Protein AF-A0A7J0FWQ2-F1 (afdb_monomer_lite)

pLDDT: mean 71.96, std 20.6, range [24.78, 94.38]

Secondary structure (DSSP, 8-state):
------------------------------GGGSSSSSSS-------------SHHHHHHHHHHHHHHHHHHHHHTGGGHHHHHHHHHHHHHHHHHHHHHHHHHHHHHHHHT-S-HHHHHHHHHHHHHHHHHHHHHHHHHHHHHHHHHHHHHHHHHHHHHHHHHHHHHHS-S--HHHHHHHHHHHHHHHHHHHHHHHHTTT--THHHHHHHHHHHHHHHHHHTHHHHHHTT-HHHHHHHHHHHHHHHHHHHHHHHHHHHHHHHHHHHHHHHHHHHHHHHHHHHHHTTSS-HHHHHHHHHHHHHHHHHHHHHHHTHHHHHHHHHHHHHHHHHHH---SS-TT-TTSPPPPSS--------S--EE-TT-TTSEEE------PPP-

Organism: NCBI:txid165716

Radius of gyration: 36.62 Å; chains: 1; bounding box: 90×98×109 Å

Structure (mmCIF, N/CA/C/O backbone):
data_AF-A0A7J0FWQ2-F1
#
_entry.id   AF-A0A7J0FWQ2-F1
#
loop_
_atom_site.group_PDB
_atom_site.id
_atom_site.type_symbol
_atom_site.label_atom_id
_atom_site.label_alt_id
_atom_site.label_comp_id
_atom_site.label_asym_id
_atom_site.label_entity_id
_atom_site.label_seq_id
_atom_site.pdbx_PDB_ins_code
_atom_site.Cartn_x
_atom_site.Cartn_y
_atom_site.Cartn_z
_atom_site.occupancy
_atom_site.B_iso_or_equiv
_atom_site.auth_seq_id
_atom_site.auth_comp_id
_atom_site.auth_asym_id
_atom_site.auth_atom_id
_atom_site.pdbx_PDB_model_num
ATOM 1 N N . MET A 1 1 ? -10.455 66.894 21.274 1.00 39.28 1 MET A N 1
ATOM 2 C CA . MET A 1 1 ? -11.894 66.555 21.260 1.00 39.28 1 MET A CA 1
ATOM 3 C C . MET A 1 1 ? -12.059 65.278 22.086 1.00 39.28 1 MET A C 1
ATOM 5 O O . MET A 1 1 ? -11.513 64.274 21.663 1.00 39.28 1 MET A O 1
ATOM 9 N N . GLY A 1 2 ? -12.677 65.378 23.279 1.00 38.56 2 GLY A N 1
ATOM 10 C CA . GLY A 1 2 ? -13.019 64.293 24.239 1.00 38.56 2 GLY A CA 1
ATOM 11 C C . GLY A 1 2 ? -11.828 63.545 24.861 1.00 38.56 2 GLY A C 1
ATOM 12 O O . GLY A 1 2 ? -11.280 62.662 24.224 1.00 38.56 2 GLY A O 1
ATOM 13 N N . VAL A 1 3 ? -11.229 63.940 25.991 1.00 33.22 3 VAL A N 1
ATOM 14 C CA . VAL A 1 3 ? -11.690 63.994 27.403 1.00 33.22 3 VAL A CA 1
ATOM 15 C C . VAL A 1 3 ? -12.015 62.625 28.021 1.00 33.22 3 VAL A C 1
ATOM 17 O O . VAL A 1 3 ? -13.000 61.974 27.701 1.00 33.22 3 VAL A O 1
ATOM 20 N N . VAL A 1 4 ? -11.120 62.279 28.949 1.00 35.09 4 VAL A N 1
ATOM 21 C CA . VAL A 1 4 ? -11.065 61.207 29.948 1.00 35.09 4 VAL A CA 1
ATOM 22 C C . VAL A 1 4 ? -12.349 61.086 30.779 1.00 35.09 4 VAL A C 1
ATOM 24 O O . VAL A 1 4 ? -12.886 62.095 31.229 1.00 35.09 4 VAL A O 1
ATOM 27 N N . GLN A 1 5 ? -12.753 59.854 31.105 1.00 32.78 5 GLN A N 1
ATOM 28 C CA . GLN A 1 5 ? -13.603 59.576 32.266 1.00 32.78 5 GLN A CA 1
ATOM 29 C C . GLN A 1 5 ? -12.970 58.491 33.146 1.00 32.78 5 GLN A C 1
ATOM 31 O O . GLN A 1 5 ? -12.931 57.313 32.809 1.00 32.78 5 GLN A O 1
ATOM 36 N N . HIS A 1 6 ? -12.476 58.944 34.293 1.00 35.34 6 HIS A N 1
ATOM 37 C CA . HIS A 1 6 ? -12.180 58.184 35.504 1.00 35.34 6 HIS A CA 1
ATOM 38 C C . HIS A 1 6 ? -13.087 58.776 36.590 1.00 35.34 6 HIS A C 1
ATOM 40 O O . HIS A 1 6 ? -13.151 60.000 36.637 1.00 35.34 6 HIS A O 1
ATOM 46 N N . ILE A 1 7 ? -13.759 57.958 37.419 1.00 32.31 7 ILE A N 1
ATOM 47 C CA . ILE A 1 7 ? -14.470 58.274 38.696 1.00 32.31 7 ILE A CA 1
ATOM 48 C C . ILE A 1 7 ? -15.095 56.931 39.215 1.00 32.31 7 ILE A C 1
ATOM 50 O O . ILE A 1 7 ? -15.369 56.073 38.379 1.00 32.31 7 ILE A O 1
ATOM 54 N N . PRO A 1 8 ? -15.254 56.650 40.536 1.00 35.03 8 PRO A N 1
ATOM 55 C CA . PRO A 1 8 ? -14.299 55.934 41.405 1.00 35.03 8 PRO A CA 1
ATOM 56 C C . PRO A 1 8 ? -14.977 54.753 42.181 1.00 35.03 8 PRO A C 1
ATOM 58 O O . PRO A 1 8 ? -16.122 54.413 41.881 1.00 35.03 8 PRO A O 1
ATOM 61 N N . PRO A 1 9 ? -14.333 54.117 43.191 1.00 41.72 9 PRO A N 1
ATOM 62 C CA . PRO A 1 9 ? -14.954 53.082 44.026 1.00 41.72 9 PRO A CA 1
ATOM 63 C C . PRO A 1 9 ? -15.473 53.623 45.380 1.00 41.72 9 PRO A C 1
ATOM 65 O O . PRO A 1 9 ? -14.763 54.348 46.072 1.00 41.72 9 PRO A O 1
ATOM 68 N N . SER A 1 10 ? -16.675 53.216 45.805 1.00 28.22 10 SER A N 1
ATOM 69 C CA . SER A 1 10 ? -17.156 53.263 47.206 1.00 28.22 10 SER A CA 1
ATOM 70 C C . SER A 1 10 ? -18.432 52.406 47.336 1.00 28.22 10 SER A C 1
ATOM 72 O O . SER A 1 10 ? -19.402 52.591 46.616 1.00 28.22 10 SER A O 1
ATOM 74 N N . SER A 1 11 ? -18.388 51.264 48.028 1.00 31.89 11 SER A N 1
ATOM 75 C CA . SER A 1 11 ? -18.651 51.074 49.465 1.00 31.89 11 SER A CA 1
ATOM 76 C C . SER A 1 11 ? -20.052 51.503 49.927 1.00 31.89 11 SER A C 1
ATOM 78 O O . SER A 1 11 ? -20.255 52.655 50.295 1.00 31.89 11 SER A O 1
ATOM 80 N N . ALA A 1 12 ? -20.955 50.531 50.084 1.00 30.44 12 ALA A N 1
ATOM 81 C CA . ALA A 1 12 ? -22.011 50.579 51.092 1.00 30.44 12 ALA A CA 1
ATOM 82 C C . ALA A 1 12 ? -22.221 49.180 51.693 1.00 30.44 12 ALA A C 1
ATOM 84 O O . ALA A 1 12 ? -22.505 48.206 51.000 1.00 30.44 12 ALA A O 1
ATOM 85 N N . ARG A 1 13 ? -21.991 49.119 53.005 1.00 30.25 13 ARG A N 1
ATOM 86 C CA . ARG A 1 13 ? -22.195 47.993 53.917 1.00 30.25 13 ARG A CA 1
ATOM 87 C C . ARG A 1 13 ? -23.688 47.793 54.184 1.00 30.25 13 ARG A C 1
ATOM 89 O O . ARG A 1 13 ? -24.428 48.769 54.161 1.00 30.25 13 ARG A O 1
ATOM 96 N N . ASN A 1 14 ? -24.063 46.559 54.515 1.00 28.56 14 ASN A N 1
ATOM 97 C CA . ASN A 1 14 ? -24.881 46.147 55.673 1.00 28.56 14 ASN A CA 1
ATOM 98 C C . ASN A 1 14 ? -24.920 44.603 55.631 1.00 28.56 14 ASN A C 1
ATOM 100 O O . ASN A 1 14 ? -25.387 44.033 54.652 1.00 28.56 14 ASN A O 1
ATOM 104 N N . SER A 1 15 ? -24.142 43.882 56.453 1.00 28.38 15 SER A N 1
ATOM 105 C CA . SER A 1 15 ? -24.527 43.359 57.785 1.00 28.38 15 SER A CA 1
ATOM 106 C C . SER A 1 15 ? -25.931 42.720 57.764 1.00 28.38 15 SER A C 1
ATOM 108 O O . SER A 1 15 ? -26.898 43.347 57.358 1.00 28.38 15 SER A O 1
ATOM 110 N N . VAL A 1 16 ? -26.119 41.453 58.142 1.00 28.83 16 VAL A N 1
ATOM 111 C CA . VAL A 1 16 ? -26.101 40.984 59.536 1.00 28.83 16 VAL A CA 1
ATOM 112 C C . VAL A 1 16 ? -26.201 39.436 59.577 1.00 28.83 16 VAL A C 1
ATOM 114 O O . VAL A 1 16 ? -26.967 38.838 58.828 1.00 28.83 16 VAL A O 1
ATOM 117 N N . SER A 1 17 ? -25.461 38.843 60.523 1.00 29.30 17 SER A N 1
ATOM 118 C CA . SER A 1 17 ? -25.666 37.548 61.207 1.00 29.30 17 SER A CA 1
ATOM 119 C C . SER A 1 17 ? -25.313 36.212 60.546 1.00 29.30 17 SER A C 1
ATOM 121 O O . SER A 1 17 ? -26.136 35.533 59.940 1.00 29.30 17 SER A O 1
ATOM 123 N N . SER A 1 18 ? -24.126 35.728 60.911 1.00 31.30 18 SER A N 1
ATOM 124 C CA . SER A 1 18 ? -23.901 34.319 61.252 1.00 31.30 18 SER A CA 1
ATOM 125 C C . SER A 1 18 ? -24.801 33.887 62.422 1.00 31.30 18 SER A C 1
ATOM 127 O O . SER A 1 18 ? -25.039 34.685 63.332 1.00 31.30 18 SER A O 1
ATOM 129 N N . PRO A 1 19 ? -25.144 32.594 62.513 1.00 32.78 19 PRO A N 1
ATOM 130 C CA . PRO A 1 19 ? -25.106 31.929 63.805 1.00 32.78 19 PRO A CA 1
ATOM 131 C C . PRO A 1 19 ? -24.143 30.745 63.773 1.00 32.78 19 PRO A C 1
ATOM 133 O O . PRO A 1 19 ? -24.246 29.816 62.975 1.00 32.78 19 PRO A O 1
ATOM 136 N N . ILE A 1 20 ? -23.205 30.808 64.708 1.00 30.59 20 ILE A N 1
ATOM 137 C CA . ILE A 1 20 ? -22.417 29.691 65.204 1.00 30.59 20 ILE A CA 1
ATOM 138 C C . ILE A 1 20 ? -23.395 28.709 65.861 1.00 30.59 20 ILE A C 1
ATOM 140 O O . ILE A 1 20 ? -23.992 29.034 66.884 1.00 30.59 20 ILE A O 1
ATOM 144 N N . ILE A 1 21 ? -23.535 27.507 65.300 1.00 31.12 21 ILE A N 1
ATOM 145 C CA . ILE A 1 21 ? -24.010 26.336 66.042 1.00 31.12 21 ILE A CA 1
ATOM 146 C C . ILE A 1 21 ? -22.858 25.343 66.089 1.00 31.12 21 ILE A C 1
ATOM 148 O O . ILE A 1 21 ? -22.388 24.811 65.086 1.00 31.12 21 ILE A O 1
ATOM 152 N N . THR A 1 22 ? -22.367 25.176 67.306 1.00 30.91 22 THR A N 1
ATOM 153 C CA . THR A 1 22 ? -21.391 24.188 67.720 1.00 30.91 22 THR A CA 1
ATOM 154 C C . THR A 1 22 ? -22.023 22.797 67.802 1.00 30.91 22 THR A C 1
ATOM 156 O O . THR A 1 22 ? -23.226 22.653 67.997 1.00 30.91 22 THR A O 1
ATOM 159 N N . ARG A 1 23 ? -21.130 21.799 67.782 1.00 28.81 23 ARG A N 1
ATOM 160 C CA . ARG A 1 23 ? -21.271 20.389 68.192 1.00 28.81 23 ARG A CA 1
ATOM 161 C C . ARG A 1 23 ? -21.634 19.349 67.126 1.00 28.81 23 ARG A C 1
ATOM 163 O O . ARG A 1 23 ? -22.779 19.139 66.764 1.00 28.81 23 ARG A O 1
ATOM 170 N N . ASN A 1 24 ? -20.582 18.590 66.809 1.00 30.44 24 ASN A N 1
ATOM 171 C CA . ASN A 1 24 ? -20.482 17.143 67.007 1.00 30.44 24 ASN A CA 1
ATOM 172 C C . ASN A 1 24 ? -21.572 16.283 66.356 1.00 30.44 24 ASN A C 1
ATOM 174 O O . ASN A 1 24 ? -22.618 16.029 66.944 1.00 30.44 24 ASN A O 1
ATOM 178 N N . SER A 1 25 ? -21.235 15.689 65.213 1.00 28.41 25 SER A N 1
ATOM 179 C CA . SER A 1 25 ? -21.800 14.396 64.848 1.00 28.41 25 SER A CA 1
ATOM 180 C C . SER A 1 25 ? -20.763 13.566 64.111 1.00 28.41 25 SER A C 1
ATOM 182 O O . SER A 1 25 ? -20.421 13.838 62.961 1.00 28.41 25 SER A O 1
ATOM 184 N N . SER A 1 26 ? -20.281 12.536 64.802 1.00 34.41 26 SER A N 1
ATOM 185 C CA . SER A 1 26 ? -19.739 11.328 64.199 1.00 34.41 26 SER A CA 1
ATOM 186 C C . SER A 1 26 ? -20.687 10.856 63.098 1.00 34.41 26 SER A C 1
ATOM 188 O O . SER A 1 26 ? -21.780 10.380 63.389 1.00 34.41 26 SER A O 1
ATOM 190 N N . TYR A 1 27 ? -20.275 10.984 61.841 1.00 34.34 27 TYR A N 1
ATOM 191 C CA . TYR A 1 27 ? -20.890 10.262 60.736 1.00 34.34 27 TYR A CA 1
ATOM 192 C C . TYR A 1 27 ? -19.819 9.485 59.989 1.00 34.34 27 TYR A C 1
ATOM 194 O O . TYR A 1 27 ? -18.711 9.964 59.744 1.00 34.34 27 TYR A O 1
ATOM 202 N N . GLY A 1 28 ? -20.168 8.227 59.743 1.00 30.59 28 GLY A N 1
ATOM 203 C CA . GLY A 1 28 ? -19.302 7.163 59.292 1.00 30.59 28 GLY A CA 1
ATOM 204 C C . GLY A 1 28 ? -18.490 7.512 58.055 1.00 30.59 28 GLY A C 1
ATOM 205 O O . GLY A 1 28 ? -18.980 8.094 57.088 1.00 30.59 28 GLY A O 1
ATOM 206 N N . ARG A 1 29 ? -17.239 7.048 58.088 1.00 31.38 29 ARG A N 1
ATOM 207 C CA . ARG A 1 29 ? -16.456 6.722 56.898 1.00 31.38 29 ARG A CA 1
ATOM 208 C C . ARG A 1 29 ? -17.355 6.029 55.871 1.00 31.38 29 ARG A C 1
ATOM 210 O O . ARG A 1 29 ? -17.865 4.943 56.138 1.00 31.38 29 ARG A O 1
ATOM 217 N N . SER A 1 30 ? -17.503 6.630 54.696 1.00 28.97 30 SER A N 1
ATOM 218 C CA . SER A 1 30 ? -18.039 5.924 53.538 1.00 28.97 30 SER A CA 1
ATOM 219 C C . SER A 1 30 ? -17.009 4.876 53.062 1.00 28.97 30 SER A C 1
ATOM 221 O O . SER A 1 30 ? -15.804 5.143 53.118 1.00 28.97 30 SER A O 1
ATOM 223 N N . PRO A 1 31 ? -17.416 3.681 52.588 1.00 33.50 31 PRO A N 1
ATOM 224 C CA . PRO A 1 31 ? -16.478 2.620 52.190 1.00 33.50 31 PRO A CA 1
ATOM 225 C C . PRO A 1 31 ? -15.809 2.834 50.821 1.00 33.50 31 PRO A C 1
ATOM 227 O O . PRO A 1 31 ? -15.135 1.940 50.319 1.00 33.50 31 PRO A O 1
ATOM 230 N N . TYR A 1 32 ? -15.989 3.992 50.183 1.00 37.09 32 TYR A N 1
ATOM 231 C CA . TYR A 1 32 ? -15.696 4.165 48.756 1.00 37.09 32 TYR A CA 1
ATOM 232 C C . TYR A 1 32 ? -14.284 4.665 48.414 1.00 37.09 32 TYR A C 1
ATOM 234 O O . TYR A 1 32 ? -13.990 4.888 47.245 1.00 37.09 32 TYR A O 1
ATOM 242 N N . SER A 1 33 ? -13.373 4.795 49.383 1.00 33.75 33 SER A N 1
ATOM 243 C CA . SER A 1 33 ? -12.024 5.335 49.136 1.00 33.75 33 SER A CA 1
ATOM 244 C C . SER A 1 33 ? -10.890 4.304 49.110 1.00 33.75 33 SER A C 1
ATOM 246 O O . SER A 1 33 ? -9.725 4.693 49.132 1.00 33.75 33 SER A O 1
ATOM 248 N N . ARG A 1 34 ? -11.180 2.995 49.047 1.00 33.41 34 ARG A N 1
ATOM 249 C CA . ARG A 1 34 ? -10.139 1.956 49.186 1.00 33.41 34 ARG A CA 1
ATOM 250 C C . ARG A 1 34 ? -9.974 0.987 48.007 1.00 33.41 34 ARG A C 1
ATOM 252 O O . ARG A 1 34 ? -9.543 -0.137 48.219 1.00 33.41 34 ARG A O 1
ATOM 259 N N . ARG A 1 35 ? -10.292 1.385 46.767 1.00 36.56 35 ARG A N 1
ATOM 260 C CA . ARG A 1 35 ? -10.163 0.472 45.606 1.00 36.56 35 ARG A CA 1
ATOM 261 C C . ARG A 1 35 ? -9.608 1.075 44.312 1.00 36.56 35 ARG A C 1
ATOM 263 O O . ARG A 1 35 ? -10.001 0.667 43.228 1.00 36.56 35 ARG A O 1
ATOM 270 N N . LEU A 1 36 ? -8.676 2.022 44.419 1.00 33.31 36 LEU A N 1
ATOM 271 C CA . LEU A 1 36 ? -7.986 2.600 43.252 1.00 33.31 36 LEU A CA 1
ATOM 272 C C . LEU A 1 36 ? -6.453 2.634 43.384 1.00 33.31 36 LEU A C 1
ATOM 274 O O . LEU A 1 36 ? -5.786 3.320 42.618 1.00 33.31 36 LEU A O 1
ATOM 278 N N . SER A 1 37 ? -5.890 1.855 44.313 1.00 32.31 37 SER A N 1
ATOM 279 C CA . SER A 1 37 ? -4.437 1.697 44.491 1.00 32.31 37 SER A CA 1
ATOM 280 C C . SER A 1 37 ? -3.895 0.298 44.161 1.00 32.31 37 SER A C 1
ATOM 282 O O . SER A 1 37 ? -2.691 0.110 44.258 1.00 32.31 37 SER A O 1
ATOM 284 N N . ASP A 1 38 ? -4.728 -0.647 43.706 1.00 29.52 38 ASP A N 1
ATOM 285 C CA . ASP A 1 38 ? -4.304 -2.042 43.447 1.00 29.52 38 ASP A CA 1
ATOM 286 C C . ASP A 1 38 ? -4.109 -2.376 41.956 1.00 29.52 38 ASP A C 1
ATOM 288 O O . ASP A 1 38 ? -4.065 -3.538 41.568 1.00 29.52 38 ASP A O 1
ATOM 292 N N . PHE A 1 39 ? -3.955 -1.369 41.094 1.00 35.09 39 PHE A N 1
ATOM 293 C CA . PHE A 1 39 ? -3.557 -1.581 39.697 1.00 35.09 39 PHE A CA 1
ATOM 294 C C . PHE A 1 39 ? -2.321 -0.754 39.344 1.00 35.09 39 PHE A C 1
ATOM 296 O O . PHE A 1 39 ? -2.337 0.062 38.427 1.00 35.09 39 PHE A O 1
ATOM 303 N N . SER A 1 40 ? -1.231 -0.956 40.088 1.00 29.09 40 SER A N 1
ATOM 304 C CA . SER A 1 40 ? 0.113 -0.740 39.550 1.00 29.09 40 SER A CA 1
ATOM 305 C C . SER A 1 40 ? 1.194 -1.404 40.409 1.00 29.09 40 SER A C 1
ATOM 307 O O . SER A 1 40 ? 1.252 -1.193 41.615 1.00 29.09 40 SER A O 1
ATOM 309 N N . THR A 1 41 ? 2.068 -2.137 39.714 1.00 31.08 41 THR A N 1
ATOM 310 C CA . THR A 1 41 ? 3.434 -2.567 40.073 1.00 31.08 41 THR A CA 1
ATOM 311 C C . THR A 1 41 ? 3.640 -3.612 41.174 1.00 31.08 41 THR A C 1
ATOM 313 O O . THR A 1 41 ? 3.903 -3.242 42.310 1.00 31.08 41 THR A O 1
ATOM 316 N N . SER A 1 42 ? 3.659 -4.890 40.762 1.00 28.14 42 SER A N 1
ATOM 317 C CA . SER A 1 42 ? 4.631 -5.963 41.108 1.00 28.14 42 SER A CA 1
ATOM 318 C C . SER A 1 42 ? 3.945 -7.309 40.791 1.00 28.14 42 SER A C 1
ATOM 320 O O . SER A 1 42 ? 2.899 -7.588 41.357 1.00 28.14 42 SER A O 1
ATOM 322 N N . ASP A 1 43 ? 4.321 -8.121 39.801 1.00 26.09 43 ASP A N 1
ATOM 323 C CA . ASP A 1 43 ? 5.643 -8.704 39.591 1.00 26.09 43 ASP A CA 1
ATOM 324 C C . ASP A 1 43 ? 5.877 -9.046 38.106 1.00 26.09 43 ASP A C 1
ATOM 326 O O . ASP A 1 43 ? 5.274 -9.962 37.552 1.00 26.09 43 ASP A O 1
ATOM 330 N N . PHE A 1 44 ? 6.805 -8.341 37.459 1.00 28.64 44 PHE A N 1
ATOM 331 C CA . PHE A 1 44 ? 7.588 -8.922 36.368 1.00 28.64 44 PHE A CA 1
ATOM 332 C C . PHE A 1 44 ? 9.021 -8.997 36.882 1.00 28.64 44 PHE A C 1
ATOM 334 O O . PHE A 1 44 ? 9.845 -8.115 36.637 1.00 28.64 44 PHE A O 1
ATOM 341 N N . SER A 1 45 ? 9.287 -10.017 37.697 1.00 26.97 45 SER A N 1
ATOM 342 C CA . SER A 1 45 ? 10.647 -10.420 38.014 1.00 26.97 45 SER A CA 1
ATOM 343 C C . SER A 1 45 ? 11.270 -10.948 36.725 1.00 26.97 45 SER A C 1
ATOM 345 O O . SER A 1 45 ? 10.974 -12.034 36.235 1.00 26.97 45 SER A O 1
ATOM 347 N N . LEU A 1 46 ? 12.127 -10.119 36.142 1.00 30.88 46 LEU A N 1
ATOM 348 C CA . LEU A 1 46 ? 12.987 -10.480 35.031 1.00 30.88 46 LEU A CA 1
ATOM 349 C C . LEU A 1 46 ? 14.106 -11.362 35.600 1.00 30.88 46 LEU A C 1
ATOM 351 O O . LEU A 1 46 ? 15.226 -10.908 35.822 1.00 30.88 46 LEU A O 1
ATOM 355 N N . SER A 1 47 ? 13.791 -12.625 35.896 1.00 24.78 47 SER A N 1
ATOM 356 C CA . SER A 1 47 ? 14.824 -13.647 35.996 1.00 24.78 47 SER A CA 1
ATOM 357 C C . SER A 1 47 ? 15.354 -13.852 34.583 1.00 24.78 47 SER A C 1
ATOM 359 O O . SER A 1 47 ? 14.687 -14.440 33.731 1.00 24.78 47 SER A O 1
ATOM 361 N N . ILE A 1 48 ? 16.537 -13.294 34.328 1.00 33.25 48 ILE A N 1
ATOM 362 C CA . ILE A 1 48 ? 17.405 -13.721 33.237 1.00 33.25 48 ILE A CA 1
ATOM 363 C C . ILE A 1 48 ? 17.683 -15.199 33.497 1.00 33.25 48 ILE A C 1
ATOM 365 O O . ILE A 1 48 ? 18.586 -15.542 34.253 1.00 33.25 48 ILE A O 1
ATOM 369 N N . ASP A 1 49 ? 16.859 -16.060 32.912 1.00 25.78 49 ASP A N 1
ATOM 370 C CA . ASP A 1 49 ? 17.196 -17.455 32.719 1.00 25.78 49 ASP A CA 1
ATOM 371 C C . ASP A 1 49 ? 17.279 -17.699 31.217 1.00 25.78 49 ASP A C 1
ATOM 373 O O . ASP A 1 49 ? 16.365 -17.407 30.437 1.00 25.78 49 ASP A O 1
ATOM 377 N N . ALA A 1 50 ? 18.461 -18.123 30.798 1.00 34.81 50 ALA A N 1
ATOM 378 C CA . ALA A 1 50 ? 18.822 -18.321 29.414 1.00 34.81 50 ALA A CA 1
ATOM 379 C C . ALA A 1 50 ? 18.136 -19.591 28.891 1.00 34.81 50 ALA A C 1
ATOM 381 O O . ALA A 1 50 ? 18.718 -20.672 28.872 1.00 34.81 50 ALA A O 1
ATOM 382 N N . SER A 1 51 ? 16.886 -19.478 28.441 1.00 30.14 51 SER A N 1
ATOM 383 C CA . SER A 1 51 ? 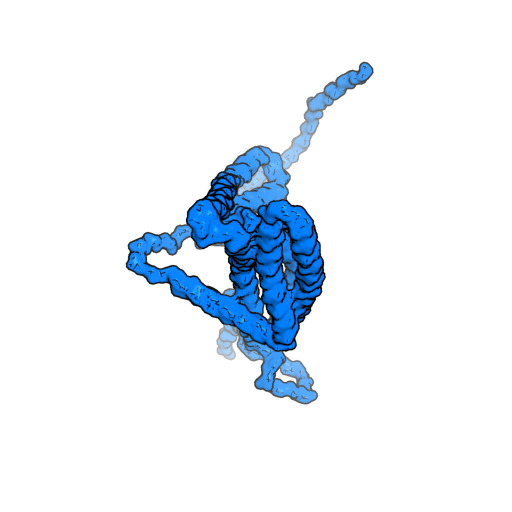16.260 -20.480 27.574 1.00 30.14 51 SER A CA 1
ATOM 384 C C . SER A 1 51 ? 15.101 -19.886 26.782 1.00 30.14 51 SER A C 1
ATOM 386 O O . SER A 1 51 ? 14.118 -19.421 27.339 1.00 30.14 51 SER A O 1
ATOM 388 N N . TYR A 1 52 ? 15.246 -19.899 25.457 1.00 44.47 52 TYR A N 1
ATOM 389 C CA . TYR A 1 52 ? 14.295 -19.452 24.434 1.00 44.47 52 TYR A CA 1
ATOM 390 C C . TYR A 1 52 ? 12.825 -19.867 24.693 1.00 44.47 52 TYR A C 1
ATOM 392 O O . TYR A 1 52 ? 12.563 -21.070 24.756 1.00 44.47 52 TYR A O 1
ATOM 400 N N . PRO A 1 53 ? 11.841 -18.924 24.658 1.00 43.91 53 PRO A N 1
ATOM 401 C CA . PRO A 1 53 ? 10.535 -19.269 24.079 1.00 43.91 53 PRO A CA 1
ATOM 402 C C . PRO A 1 53 ? 9.743 -18.091 23.444 1.00 43.91 53 PRO A C 1
ATOM 404 O O . PRO A 1 53 ? 8.529 -18.045 23.584 1.00 43.91 53 PRO A O 1
ATOM 407 N N . ASN A 1 54 ? 10.340 -17.156 22.689 1.00 46.12 54 ASN A N 1
ATOM 408 C CA . ASN A 1 54 ? 9.531 -16.164 21.929 1.00 46.12 54 ASN A CA 1
ATOM 409 C C . ASN A 1 54 ? 9.043 -16.661 20.551 1.00 46.12 54 ASN A C 1
ATOM 411 O O . ASN A 1 54 ? 8.079 -16.138 20.002 1.00 46.12 54 ASN A O 1
ATOM 415 N N . TYR A 1 55 ? 9.626 -17.736 20.013 1.00 45.47 55 TYR A N 1
ATOM 416 C CA . TYR A 1 55 ? 9.290 -18.230 18.669 1.00 45.47 55 TYR A CA 1
ATOM 417 C C . TYR A 1 55 ? 7.945 -18.986 18.601 1.00 45.47 55 TYR A C 1
ATOM 419 O O . TYR A 1 55 ? 7.318 -19.079 17.546 1.00 45.47 55 TYR A O 1
ATOM 427 N N . ARG A 1 56 ? 7.478 -19.555 19.725 1.00 36.44 56 ARG A N 1
ATOM 428 C CA . ARG A 1 56 ? 6.280 -20.417 19.759 1.00 36.44 56 ARG A CA 1
ATOM 429 C C . ARG A 1 56 ? 4.975 -19.614 19.759 1.00 36.44 56 ARG A C 1
ATOM 431 O O . ARG A 1 56 ? 4.041 -20.006 19.063 1.00 36.44 56 ARG A O 1
ATOM 438 N N . HIS A 1 57 ? 4.926 -18.491 20.480 1.00 45.25 57 HIS A N 1
ATOM 439 C CA . HIS A 1 57 ? 3.753 -17.610 20.517 1.00 45.25 57 HIS A CA 1
ATOM 440 C C . HIS A 1 57 ? 3.528 -16.880 19.186 1.00 45.25 57 HIS A C 1
ATOM 442 O O . HIS A 1 57 ? 2.390 -16.799 18.724 1.00 45.25 57 HIS A O 1
ATOM 448 N N . GLU A 1 58 ? 4.598 -16.448 18.511 1.00 49.75 58 GLU A N 1
ATOM 449 C CA . GLU A 1 58 ? 4.505 -15.817 17.187 1.00 49.75 58 GLU A CA 1
ATOM 450 C C . GLU A 1 58 ? 3.997 -16.802 16.119 1.00 49.75 58 GLU A C 1
ATOM 452 O O . GLU A 1 58 ? 3.104 -16.484 15.330 1.00 49.75 58 GLU A O 1
ATOM 457 N N . LYS A 1 59 ? 4.480 -18.052 16.155 1.00 45.78 59 LYS A N 1
ATOM 458 C CA . LYS A 1 59 ? 4.065 -19.103 15.215 1.00 45.78 59 LYS A CA 1
ATOM 459 C C . LYS A 1 59 ? 2.606 -19.537 15.409 1.00 45.78 59 LYS A C 1
ATOM 461 O O . LYS A 1 59 ? 1.938 -19.861 14.427 1.00 45.78 59 LYS A O 1
ATOM 466 N N . LEU A 1 60 ? 2.098 -19.530 16.648 1.00 52.22 60 LEU A N 1
ATOM 467 C CA . LEU A 1 60 ? 0.685 -19.801 16.950 1.00 52.22 60 LEU A CA 1
ATOM 468 C C . LEU A 1 60 ? -0.223 -18.683 16.421 1.00 52.22 60 LEU A C 1
ATOM 470 O O . LEU A 1 60 ? -1.180 -18.977 15.705 1.00 52.22 60 LEU A O 1
ATOM 474 N N . ALA A 1 61 ? 0.129 -17.418 16.675 1.00 55.28 61 ALA A N 1
ATOM 475 C CA . ALA A 1 61 ? -0.612 -16.266 16.164 1.00 55.28 61 ALA A CA 1
ATOM 476 C C . ALA A 1 61 ? -0.651 -16.247 14.625 1.00 55.28 61 ALA A C 1
ATOM 478 O O . ALA A 1 61 ? -1.715 -16.048 14.038 1.00 55.28 61 ALA A O 1
ATOM 479 N N . PHE A 1 62 ? 0.477 -16.544 13.966 1.00 54.25 62 PHE A N 1
ATOM 480 C CA . PHE A 1 62 ? 0.552 -16.639 12.506 1.00 54.25 62 PHE A CA 1
ATOM 481 C C . PHE A 1 62 ? -0.284 -17.800 11.946 1.00 54.25 62 PHE A C 1
ATOM 483 O O . PHE A 1 62 ? -1.004 -17.625 10.963 1.00 54.25 62 PHE A O 1
ATOM 490 N N . LYS A 1 63 ? -0.240 -18.986 12.574 1.00 57.19 63 LYS A N 1
ATOM 491 C CA . LYS A 1 63 ? -1.016 -20.161 12.137 1.00 57.19 63 LYS A CA 1
ATOM 492 C C . LYS A 1 63 ? -2.524 -19.934 12.271 1.00 57.19 63 LYS A C 1
ATOM 494 O O . LYS A 1 63 ? -3.277 -20.259 11.354 1.00 57.19 63 LYS A O 1
ATOM 499 N N . GLU A 1 64 ? -2.973 -19.357 13.382 1.00 60.69 64 GLU A N 1
ATOM 500 C CA . GLU A 1 64 ? -4.386 -19.017 13.586 1.00 60.69 64 GLU A CA 1
ATOM 501 C C . GLU A 1 64 ? -4.850 -17.920 12.618 1.00 60.69 64 GLU A C 1
ATOM 503 O O . GLU A 1 64 ? -5.944 -18.006 12.049 1.00 60.69 64 GLU A O 1
ATOM 508 N N . GLN A 1 65 ? -3.990 -16.936 12.346 1.00 59.56 65 GLN A N 1
ATOM 509 C CA . GLN A 1 65 ? -4.243 -15.893 11.358 1.00 59.56 65 GLN A CA 1
ATOM 510 C C . GLN A 1 65 ? -4.341 -16.448 9.928 1.00 59.56 65 GLN A C 1
ATOM 512 O O . GLN A 1 65 ? -5.265 -16.092 9.196 1.00 59.56 65 GLN A O 1
ATOM 517 N N . ALA A 1 66 ? -3.463 -17.380 9.551 1.00 58.12 66 ALA A N 1
ATOM 518 C CA . ALA A 1 66 ? -3.530 -18.082 8.272 1.00 58.12 66 ALA A CA 1
ATOM 519 C C . ALA A 1 66 ? -4.812 -18.924 8.139 1.00 58.12 66 ALA A C 1
ATOM 521 O O . ALA A 1 66 ? -5.421 -18.936 7.071 1.00 58.12 66 ALA A O 1
ATOM 522 N N . SER A 1 67 ? -5.270 -19.569 9.221 1.00 65.44 67 SER A N 1
ATOM 523 C CA . SER A 1 67 ? -6.540 -20.314 9.223 1.00 65.44 67 SER A CA 1
ATOM 524 C C . SER A 1 67 ? -7.754 -19.400 9.006 1.00 65.44 67 SER A C 1
ATOM 526 O O . SER A 1 67 ? -8.664 -19.745 8.251 1.00 65.44 67 SER A O 1
ATOM 528 N N . SER A 1 68 ? -7.723 -18.192 9.583 1.00 70.31 68 SER A N 1
ATOM 529 C CA . SER A 1 68 ? -8.760 -17.168 9.403 1.00 70.31 68 SER A CA 1
ATOM 530 C C . SER A 1 68 ? -8.768 -16.632 7.969 1.00 70.31 68 SER A C 1
ATOM 532 O O . SER A 1 68 ? -9.829 -16.476 7.370 1.00 70.31 68 SER A O 1
ATOM 534 N N . PHE A 1 69 ? -7.589 -16.416 7.377 1.00 72.88 69 PHE A N 1
ATOM 535 C CA . PHE A 1 69 ? -7.462 -15.963 5.990 1.00 72.88 69 PHE A CA 1
ATOM 536 C C . PHE A 1 69 ? -7.955 -17.017 4.990 1.00 72.88 69 PHE A C 1
ATOM 538 O O . PHE A 1 69 ? -8.706 -16.704 4.071 1.00 72.88 69 PHE A O 1
ATOM 545 N N . TRP A 1 70 ? -7.606 -18.288 5.203 1.00 75.50 70 TRP A N 1
ATOM 546 C CA . TRP A 1 70 ? -8.094 -19.396 4.377 1.00 75.50 70 TRP A CA 1
ATOM 547 C C . TRP A 1 70 ? -9.605 -19.566 4.464 1.00 75.50 70 TRP A C 1
ATOM 549 O O . TRP A 1 70 ? -10.281 -19.817 3.466 1.00 75.50 70 TRP A O 1
ATOM 559 N N . ARG A 1 71 ? -10.156 -19.399 5.663 1.00 76.88 71 ARG A N 1
ATOM 560 C CA . ARG A 1 71 ? -11.596 -19.435 5.873 1.00 76.88 71 ARG A CA 1
ATOM 561 C C . ARG A 1 71 ? -12.304 -18.272 5.179 1.00 76.88 71 ARG A C 1
ATOM 563 O O . ARG A 1 71 ? -13.346 -18.494 4.567 1.00 76.88 71 ARG A O 1
ATOM 570 N N . LEU A 1 72 ? -11.723 -17.072 5.209 1.00 76.38 72 LEU A N 1
ATOM 571 C CA . LEU A 1 72 ? -12.218 -15.926 4.447 1.00 76.38 72 LEU A CA 1
ATOM 572 C C . LEU A 1 72 ? -12.173 -16.194 2.937 1.00 76.38 72 LEU A C 1
ATOM 574 O O . LEU A 1 72 ? -13.169 -15.987 2.251 1.00 76.38 72 LEU A O 1
ATOM 578 N N . ALA A 1 73 ? -11.063 -16.732 2.427 1.00 78.19 73 ALA A N 1
ATOM 579 C CA . ALA A 1 73 ? -10.946 -17.119 1.023 1.00 78.19 73 ALA A CA 1
ATOM 580 C C . ALA A 1 73 ? -12.009 -18.161 0.633 1.00 78.19 73 ALA A C 1
ATOM 582 O O . ALA A 1 73 ? -12.623 -18.062 -0.427 1.00 78.19 73 ALA A O 1
ATOM 583 N N . LYS A 1 74 ? -12.318 -19.113 1.523 1.00 82.12 74 LYS A N 1
ATOM 584 C CA . LYS A 1 74 ? -13.395 -20.092 1.317 1.00 82.12 74 LYS A CA 1
ATOM 585 C C . LYS A 1 74 ? -14.786 -19.444 1.257 1.00 82.12 74 LYS A C 1
ATOM 587 O O . LYS A 1 74 ? -15.640 -19.928 0.515 1.00 82.12 74 LYS A O 1
ATOM 592 N N . MET A 1 75 ? -15.025 -18.339 1.971 1.00 75.75 75 MET A N 1
ATOM 593 C CA . MET A 1 75 ? -16.280 -17.573 1.860 1.00 75.75 75 MET A CA 1
ATOM 594 C C . MET A 1 75 ? -16.458 -16.895 0.495 1.00 75.75 75 MET A C 1
ATOM 596 O O . MET A 1 75 ? -17.593 -16.609 0.109 1.00 75.75 75 MET A O 1
ATOM 600 N N . ASN A 1 76 ? -15.361 -16.684 -0.233 1.00 79.44 76 ASN A N 1
ATOM 601 C CA . ASN A 1 76 ? -15.348 -16.126 -1.583 1.00 79.44 76 ASN A CA 1
ATOM 602 C C . ASN A 1 76 ? -15.556 -17.184 -2.688 1.00 79.44 76 ASN A C 1
ATOM 604 O O . ASN A 1 76 ? -15.538 -16.867 -3.874 1.00 79.44 76 ASN A O 1
ATOM 608 N N . SER A 1 77 ? -15.745 -18.458 -2.321 1.00 79.31 77 SER A N 1
ATOM 609 C CA . SER A 1 77 ? -15.930 -19.555 -3.284 1.00 79.31 77 SER A CA 1
ATOM 610 C C . SER A 1 77 ? -17.057 -19.354 -4.309 1.00 79.31 77 SER A C 1
ATOM 612 O O . SER A 1 77 ? -16.884 -19.844 -5.418 1.00 79.31 77 SER A O 1
ATOM 614 N N . PRO A 1 78 ? -18.163 -18.632 -4.048 1.00 82.19 78 PRO A N 1
ATOM 615 C CA . PRO A 1 78 ? -19.179 -18.382 -5.075 1.00 82.19 78 PRO A CA 1
ATOM 616 C C . PRO A 1 78 ? -18.728 -17.422 -6.189 1.00 82.19 78 PRO A C 1
ATOM 618 O O . PRO A 1 78 ? -19.189 -17.559 -7.317 1.00 82.19 78 PRO A O 1
ATOM 621 N N . GLU A 1 79 ? -17.811 -16.485 -5.915 1.00 87.06 79 GLU A N 1
ATOM 622 C CA . GLU A 1 79 ? -17.253 -15.549 -6.908 1.00 87.06 79 GLU A CA 1
ATOM 623 C C . GLU A 1 79 ? -15.887 -15.986 -7.465 1.00 87.06 79 GLU A C 1
ATOM 625 O O . GLU A 1 79 ? -15.162 -15.175 -8.047 1.00 87.06 79 GLU A O 1
ATOM 630 N N . TRP A 1 80 ? -15.506 -17.260 -7.318 1.00 85.75 80 TRP A N 1
ATOM 631 C CA . TRP A 1 80 ? -14.162 -17.732 -7.679 1.00 85.75 80 TRP A CA 1
ATOM 632 C C . TRP A 1 80 ? -13.769 -17.414 -9.133 1.00 85.75 80 TRP A C 1
ATOM 634 O O . TRP A 1 80 ? -12.609 -17.107 -9.404 1.00 85.75 80 TRP A O 1
ATOM 644 N N . ALA A 1 81 ? -14.735 -17.426 -10.056 1.00 87.31 81 ALA A N 1
ATOM 645 C CA . ALA A 1 81 ? -14.513 -17.080 -11.456 1.00 87.31 81 ALA A CA 1
ATOM 646 C C . ALA A 1 81 ? -14.139 -15.597 -11.634 1.00 87.31 81 ALA A C 1
ATOM 648 O O . ALA A 1 81 ? -13.204 -15.284 -12.367 1.00 87.31 81 ALA A O 1
ATOM 649 N N . TYR A 1 82 ? -14.806 -14.681 -10.925 1.00 88.56 82 TYR A N 1
ATOM 650 C CA . TYR A 1 82 ? -14.471 -13.254 -10.954 1.00 88.56 82 TYR A CA 1
ATOM 651 C C . TYR A 1 82 ? -13.090 -12.998 -10.350 1.00 88.56 82 TYR A C 1
ATOM 653 O O . TYR A 1 82 ? -12.290 -12.268 -10.931 1.00 88.56 82 TYR A O 1
ATOM 661 N N . ALA A 1 83 ? -12.764 -13.671 -9.244 1.00 87.81 83 ALA A N 1
ATOM 662 C CA . ALA A 1 83 ? -11.430 -13.602 -8.652 1.00 87.81 83 ALA A CA 1
ATOM 663 C C . ALA A 1 83 ? -10.341 -14.123 -9.612 1.00 87.81 83 ALA A C 1
ATOM 665 O O . ALA A 1 83 ? -9.247 -13.558 -9.666 1.00 87.81 83 ALA A O 1
ATOM 666 N N . LEU A 1 84 ? -10.639 -15.156 -10.410 1.00 89.75 84 LEU A N 1
ATOM 667 C CA . LEU A 1 84 ? -9.728 -15.676 -11.432 1.00 89.75 84 LEU A CA 1
ATOM 668 C C . LEU A 1 84 ? -9.487 -14.648 -12.546 1.00 89.75 84 LEU A C 1
ATOM 670 O O . LEU A 1 84 ? -8.334 -14.369 -12.868 1.00 89.75 84 LEU A O 1
ATOM 674 N N . PHE A 1 85 ? -10.543 -14.043 -13.097 1.00 90.06 85 PHE A N 1
ATOM 675 C CA . PHE A 1 85 ? -10.406 -12.993 -14.114 1.00 90.06 85 PHE A CA 1
ATOM 676 C C . PHE A 1 85 ? -9.671 -11.757 -13.580 1.00 90.06 85 PHE A C 1
ATOM 678 O O . PHE A 1 85 ? -8.786 -11.235 -14.260 1.00 90.06 85 PHE A O 1
ATOM 685 N N . GLY A 1 86 ? -9.964 -11.340 -12.344 1.00 90.88 86 GLY A N 1
ATOM 686 C CA . GLY A 1 86 ? -9.230 -10.276 -11.658 1.00 90.88 86 GLY A CA 1
ATOM 687 C C . GLY A 1 86 ? -7.745 -10.607 -11.493 1.00 90.88 86 GLY A C 1
ATOM 688 O O . GLY A 1 86 ? -6.891 -9.767 -11.768 1.00 90.88 86 GLY A O 1
ATOM 689 N N . SER A 1 87 ? -7.420 -11.853 -11.136 1.00 91.44 87 SER A N 1
ATOM 690 C CA . SER A 1 87 ? -6.035 -12.325 -10.997 1.00 91.44 87 SER A CA 1
ATOM 691 C C . SER A 1 87 ? -5.289 -12.366 -12.333 1.00 91.44 87 SER A C 1
ATOM 693 O O . SER A 1 87 ? -4.130 -11.963 -12.393 1.00 91.44 87 SER A O 1
ATOM 695 N N . ILE A 1 88 ? -5.943 -12.794 -13.420 1.00 92.44 88 ILE A N 1
ATOM 696 C CA . ILE A 1 88 ? -5.364 -12.740 -14.773 1.00 92.44 88 ILE A CA 1
ATOM 697 C C . ILE A 1 88 ? -5.069 -11.282 -15.156 1.00 92.44 88 ILE A C 1
ATOM 699 O O . ILE A 1 88 ? -3.972 -10.990 -15.630 1.00 92.44 88 ILE A O 1
ATOM 703 N N . GLY A 1 89 ? -6.001 -10.361 -14.883 1.00 90.25 89 GLY A N 1
ATOM 704 C CA . GLY A 1 89 ? -5.797 -8.921 -15.067 1.00 90.25 89 GLY A CA 1
ATOM 705 C C . GLY A 1 89 ? -4.584 -8.392 -14.295 1.00 90.25 89 GLY A C 1
ATOM 706 O O . GLY A 1 89 ? -3.737 -7.724 -14.885 1.00 90.25 89 GLY A O 1
ATOM 707 N N . SER A 1 90 ? -4.437 -8.780 -13.021 1.00 90.19 90 SER A N 1
ATOM 708 C CA . SER A 1 90 ? -3.281 -8.433 -12.179 1.00 90.19 90 SER A CA 1
ATOM 709 C C . SER A 1 90 ? -1.951 -8.939 -12.725 1.00 90.19 90 SER A C 1
ATOM 711 O O . SER A 1 90 ? -0.970 -8.195 -12.729 1.00 90.19 90 SER A O 1
ATOM 713 N N . VAL A 1 91 ? -1.900 -10.179 -13.218 1.00 91.50 91 VAL A N 1
ATOM 714 C CA . VAL A 1 91 ? -0.678 -10.740 -13.816 1.00 91.50 91 VAL A CA 1
ATOM 715 C C . VAL A 1 91 ? -0.309 -9.986 -15.093 1.00 91.50 91 VAL A C 1
ATOM 717 O O . VAL A 1 91 ? 0.853 -9.614 -15.271 1.00 91.50 91 VAL A O 1
ATOM 720 N N . VAL A 1 92 ? -1.289 -9.706 -15.958 1.00 91.19 92 VAL A N 1
ATOM 721 C CA . VAL A 1 92 ? -1.058 -8.944 -17.191 1.00 91.19 92 VAL A CA 1
ATOM 722 C C . VAL A 1 92 ? -0.583 -7.532 -16.856 1.00 91.19 92 VAL A C 1
ATOM 724 O O . VAL A 1 92 ? 0.478 -7.136 -17.333 1.00 91.19 92 VAL A O 1
ATOM 727 N N . CYS A 1 93 ? -1.276 -6.804 -15.980 1.00 89.44 93 CYS A N 1
ATOM 728 C CA . CYS A 1 93 ? -0.891 -5.450 -15.582 1.00 89.44 93 CYS A CA 1
ATOM 729 C C . CYS A 1 93 ? 0.512 -5.408 -14.950 1.00 89.44 93 CYS A C 1
ATOM 731 O O . CYS A 1 93 ? 1.326 -4.553 -15.306 1.00 89.44 93 CYS A O 1
ATOM 733 N N . GLY A 1 94 ? 0.840 -6.381 -14.093 1.00 87.44 94 GLY A N 1
ATOM 734 C CA . GLY A 1 94 ? 2.183 -6.538 -13.534 1.00 87.44 94 GLY A CA 1
ATOM 735 C C . GLY A 1 94 ? 3.247 -6.742 -14.617 1.00 87.44 94 GLY A C 1
ATOM 736 O O . GLY A 1 94 ? 4.279 -6.071 -14.608 1.00 87.44 94 GLY A O 1
ATOM 737 N N . SER A 1 95 ? 2.977 -7.597 -15.608 1.00 89.06 95 SER A N 1
ATOM 738 C CA . SER A 1 95 ? 3.901 -7.856 -16.722 1.00 89.06 95 SER A CA 1
ATOM 739 C C . SER A 1 95 ? 4.092 -6.655 -17.662 1.00 89.06 95 SER A C 1
ATOM 741 O O . SER A 1 95 ? 5.189 -6.462 -18.192 1.00 89.06 95 SER A O 1
ATOM 743 N N . LEU A 1 96 ? 3.071 -5.801 -17.829 1.00 89.44 96 LEU A N 1
ATOM 744 C CA . LEU A 1 96 ? 3.159 -4.599 -18.665 1.00 89.44 96 LEU A CA 1
ATOM 745 C C . LEU A 1 96 ? 4.192 -3.599 -18.126 1.00 89.44 96 LEU A C 1
ATOM 747 O O . LEU A 1 96 ? 4.832 -2.913 -18.922 1.00 89.44 96 LEU A O 1
ATOM 751 N N . SER A 1 97 ? 4.424 -3.559 -16.808 1.00 84.81 97 SER A N 1
ATOM 752 C CA . SER A 1 97 ? 5.475 -2.721 -16.208 1.00 84.81 97 SER A CA 1
ATOM 753 C C . SER A 1 97 ? 6.885 -3.143 -16.657 1.00 84.81 97 SER A C 1
ATOM 755 O O . SER A 1 97 ? 7.687 -2.306 -17.079 1.00 84.81 97 SER A O 1
ATOM 757 N N . ALA A 1 98 ? 7.169 -4.451 -16.676 1.00 86.75 98 ALA A N 1
ATOM 758 C CA . ALA A 1 98 ? 8.432 -5.002 -17.165 1.00 86.75 98 ALA A CA 1
ATOM 759 C C . ALA A 1 98 ? 8.580 -4.815 -18.683 1.00 86.75 98 ALA A C 1
ATOM 761 O O . ALA A 1 98 ? 9.663 -4.493 -19.178 1.00 86.75 98 ALA A O 1
ATOM 762 N N . PHE A 1 99 ? 7.480 -4.956 -19.426 1.00 89.00 99 PHE A N 1
ATOM 763 C CA . PHE A 1 99 ? 7.463 -4.704 -20.863 1.00 89.00 99 PHE A CA 1
ATOM 764 C C . PHE A 1 99 ? 7.742 -3.230 -21.191 1.00 89.00 99 PHE A C 1
ATOM 766 O O . PHE A 1 99 ? 8.534 -2.934 -22.085 1.00 89.00 99 PHE A O 1
ATOM 773 N N . PHE A 1 100 ? 7.174 -2.296 -20.425 1.00 87.69 100 PHE A N 1
ATOM 774 C CA . PHE A 1 100 ? 7.471 -0.870 -20.544 1.00 87.69 100 PHE A CA 1
ATOM 775 C C . PHE A 1 100 ? 8.954 -0.572 -20.283 1.00 87.69 100 PHE A C 1
ATOM 777 O O . PHE A 1 100 ? 9.585 0.121 -21.082 1.00 87.69 100 PHE A O 1
ATOM 784 N N . ALA A 1 101 ? 9.538 -1.150 -19.227 1.00 86.75 101 ALA A N 1
ATOM 785 C CA . ALA A 1 101 ? 10.965 -1.013 -18.924 1.00 86.75 101 ALA A CA 1
ATOM 786 C C . ALA A 1 101 ? 11.852 -1.498 -20.085 1.00 86.75 101 ALA A C 1
ATOM 788 O O . ALA A 1 101 ? 12.813 -0.828 -20.477 1.00 86.75 101 ALA A O 1
ATOM 789 N N . TYR A 1 102 ? 11.493 -2.641 -20.681 1.00 89.31 102 TYR A N 1
ATOM 790 C CA . TYR A 1 102 ? 12.173 -3.181 -21.854 1.00 89.31 102 TYR A CA 1
ATOM 791 C C . TYR A 1 102 ? 12.086 -2.226 -23.051 1.00 89.31 102 TYR A C 1
ATOM 793 O O . TYR A 1 102 ? 13.119 -1.879 -23.627 1.00 89.31 102 TYR A O 1
ATOM 801 N N . VAL A 1 103 ? 10.886 -1.755 -23.403 1.00 90.44 103 VAL A N 1
ATOM 802 C CA . VAL A 1 103 ? 10.677 -0.845 -24.541 1.00 90.44 103 VAL A CA 1
ATOM 803 C C . VAL A 1 103 ? 11.441 0.462 -24.342 1.00 90.44 103 VAL A C 1
ATOM 805 O O . VAL A 1 103 ? 12.125 0.912 -25.259 1.00 90.44 103 VAL A O 1
ATOM 808 N N . LEU A 1 104 ? 11.402 1.034 -23.136 1.00 88.56 104 LEU A N 1
ATOM 809 C CA . LEU A 1 104 ? 12.144 2.247 -22.798 1.00 88.56 104 LEU A CA 1
ATOM 810 C C . LEU A 1 104 ? 13.657 2.051 -22.979 1.00 88.56 104 LEU A C 1
ATOM 812 O O . LEU A 1 104 ? 14.323 2.891 -23.584 1.00 88.56 104 LEU A O 1
ATOM 816 N N . SER A 1 105 ? 14.197 0.917 -22.522 1.00 88.12 105 SER A N 1
ATOM 817 C CA . SER A 1 105 ? 15.617 0.593 -22.705 1.00 88.12 105 SER A CA 1
ATOM 818 C C . SER A 1 105 ? 16.003 0.407 -24.179 1.00 88.12 105 SER A C 1
ATOM 820 O O . SER A 1 105 ? 17.081 0.829 -24.601 1.00 88.12 105 SER A O 1
ATOM 822 N N . ALA A 1 106 ? 15.111 -0.177 -24.987 1.00 88.94 106 ALA A N 1
ATOM 823 C CA . ALA A 1 106 ? 15.326 -0.385 -26.413 1.00 88.94 106 ALA A CA 1
ATOM 824 C C . ALA A 1 106 ? 15.309 0.942 -27.186 1.00 88.94 106 ALA A C 1
ATOM 826 O O . ALA A 1 106 ? 16.183 1.173 -28.023 1.00 88.94 106 ALA A O 1
ATOM 827 N N . VAL A 1 107 ? 14.377 1.845 -26.857 1.00 90.88 107 VAL A N 1
ATOM 828 C CA . VAL A 1 107 ? 14.329 3.212 -27.402 1.00 90.88 107 VAL A CA 1
ATOM 829 C C . VAL A 1 107 ? 15.608 3.970 -27.063 1.00 90.88 107 VAL A C 1
ATOM 831 O O . VAL A 1 107 ? 16.227 4.548 -27.956 1.00 90.88 107 VAL A O 1
ATOM 834 N N . LEU A 1 108 ? 16.042 3.917 -25.799 1.00 87.88 108 LEU A N 1
ATOM 835 C CA . LEU A 1 108 ? 17.274 4.565 -25.357 1.00 87.88 108 LEU A CA 1
ATOM 836 C C . LEU A 1 108 ? 18.488 4.027 -26.121 1.00 87.88 108 LEU A C 1
ATOM 838 O O . LEU A 1 108 ? 19.307 4.802 -26.598 1.00 87.88 108 LEU A O 1
ATOM 842 N N . SER A 1 109 ? 18.578 2.711 -26.316 1.00 86.31 109 SER A N 1
ATOM 843 C CA . SER A 1 109 ? 19.652 2.111 -27.108 1.00 86.31 109 SER A CA 1
ATOM 844 C C . SER A 1 109 ? 19.629 2.539 -28.577 1.00 86.31 109 SER A C 1
ATOM 846 O O . SER A 1 109 ? 20.694 2.710 -29.166 1.00 86.31 109 SER A O 1
ATOM 848 N N . VAL A 1 110 ? 18.450 2.672 -29.191 1.00 89.62 110 VAL A N 1
ATOM 849 C CA . VAL A 1 110 ? 18.329 3.110 -30.588 1.00 89.62 110 VAL A CA 1
ATOM 850 C C . VAL A 1 110 ? 18.754 4.564 -30.749 1.00 89.62 110 VAL A C 1
ATOM 852 O O . VAL A 1 110 ? 19.364 4.893 -31.764 1.00 89.62 110 VAL A O 1
ATOM 855 N N . TYR A 1 111 ? 18.466 5.403 -29.755 1.00 87.56 111 TYR A N 1
ATOM 856 C CA . TYR A 1 111 ? 18.775 6.830 -29.766 1.00 87.56 111 TYR A CA 1
ATOM 857 C C . TYR A 1 111 ? 20.278 7.127 -29.891 1.00 87.56 111 TYR A C 1
ATOM 859 O O . TYR A 1 111 ? 20.666 8.090 -30.540 1.00 87.56 111 TYR A O 1
ATOM 867 N N . TYR A 1 112 ? 21.137 6.266 -29.338 1.00 85.00 112 TYR A N 1
ATOM 868 C CA . TYR A 1 112 ? 22.595 6.405 -29.450 1.00 85.00 112 TYR A CA 1
ATOM 869 C C . TYR A 1 112 ? 23.175 5.932 -30.797 1.00 85.00 112 TYR A C 1
ATOM 871 O O . TYR A 1 112 ? 24.393 5.959 -30.976 1.00 85.00 112 TYR A O 1
ATOM 879 N N . ASN A 1 113 ? 22.349 5.510 -31.764 1.00 85.38 113 ASN A N 1
ATOM 880 C CA . ASN A 1 113 ? 22.854 5.193 -33.100 1.00 85.38 113 ASN A CA 1
ATOM 881 C C . ASN A 1 113 ? 23.210 6.468 -33.885 1.00 85.38 113 ASN A C 1
ATOM 883 O O . ASN A 1 113 ? 22.400 7.393 -33.952 1.00 85.38 113 ASN A O 1
ATOM 887 N N . PRO A 1 114 ? 24.356 6.497 -34.590 1.00 85.25 114 PRO A N 1
ATOM 888 C CA . PRO A 1 114 ? 24.792 7.672 -35.354 1.00 85.25 114 PRO A CA 1
ATOM 889 C C . PRO A 1 114 ? 23.869 8.009 -36.546 1.00 85.25 114 PRO A C 1
ATOM 891 O O . PRO A 1 114 ? 23.751 9.167 -36.955 1.00 85.25 114 PRO A O 1
ATOM 894 N N . ASN A 1 115 ? 23.161 7.015 -37.093 1.00 91.62 115 ASN A N 1
ATOM 895 C CA . ASN A 1 115 ? 22.287 7.175 -38.256 1.00 91.62 115 ASN A CA 1
ATOM 896 C C . ASN A 1 115 ? 20.913 7.758 -37.880 1.00 91.62 115 ASN A C 1
ATOM 898 O O . ASN A 1 115 ? 20.009 7.039 -37.448 1.00 91.62 115 ASN A O 1
ATOM 902 N N . HIS A 1 116 ? 20.714 9.050 -38.150 1.00 88.44 116 HIS A N 1
ATOM 903 C CA . HIS A 1 116 ? 19.483 9.770 -37.796 1.00 88.44 116 HIS A CA 1
ATOM 904 C C . HIS A 1 116 ? 18.222 9.229 -38.492 1.00 88.44 116 HIS A C 1
ATOM 906 O O . HIS A 1 116 ? 17.172 9.093 -37.863 1.00 88.44 116 HIS A O 1
ATOM 912 N N . ALA A 1 117 ? 18.312 8.860 -39.775 1.00 90.31 117 ALA A N 1
ATOM 913 C CA . ALA A 1 117 ? 17.172 8.312 -40.517 1.00 90.31 117 ALA A CA 1
ATOM 914 C C . ALA A 1 117 ? 16.705 6.950 -39.963 1.00 90.31 117 ALA A C 1
ATOM 916 O O . ALA A 1 117 ? 15.504 6.677 -39.897 1.00 90.31 117 ALA A O 1
ATOM 917 N N . TYR A 1 118 ? 17.651 6.113 -39.523 1.00 89.62 118 TYR A N 1
ATOM 918 C CA . TYR A 1 118 ? 17.366 4.828 -38.882 1.00 89.62 118 TYR A CA 1
ATOM 919 C C . TYR A 1 118 ? 16.720 5.026 -37.506 1.00 89.62 118 TYR A C 1
ATOM 921 O O . TYR A 1 118 ? 15.683 4.429 -37.222 1.00 89.62 118 TYR A O 1
ATOM 929 N N . MET A 1 119 ? 17.273 5.935 -36.697 1.00 91.69 119 MET A N 1
ATOM 930 C CA . MET A 1 119 ? 16.744 6.286 -35.378 1.00 91.69 119 MET A CA 1
ATOM 931 C C . MET A 1 119 ? 15.267 6.706 -35.443 1.00 91.69 119 MET A C 1
ATOM 933 O O . MET A 1 119 ? 14.440 6.151 -34.723 1.00 91.69 119 MET A O 1
ATOM 937 N N . ILE A 1 120 ? 14.900 7.624 -36.346 1.00 90.12 120 ILE A N 1
ATOM 938 C CA . ILE A 1 120 ? 13.510 8.099 -36.474 1.00 90.12 120 ILE A CA 1
ATOM 939 C C . ILE A 1 120 ? 12.561 6.959 -36.873 1.00 90.12 120 ILE A C 1
ATOM 941 O O . ILE A 1 120 ? 11.440 6.882 -36.365 1.00 90.12 120 ILE A O 1
ATOM 945 N N . ARG A 1 121 ? 12.983 6.067 -37.779 1.00 92.50 121 ARG A N 1
ATOM 946 C CA . ARG A 1 121 ? 12.158 4.932 -38.223 1.00 92.50 121 ARG A CA 1
ATOM 947 C C . ARG A 1 121 ? 11.890 3.951 -37.085 1.00 92.50 121 ARG A C 1
ATOM 949 O O . ARG A 1 121 ? 10.759 3.490 -36.944 1.00 92.50 121 ARG A O 1
ATOM 956 N N . GLU A 1 122 ? 12.904 3.654 -36.283 1.00 91.38 122 GLU A N 1
ATOM 957 C CA . GLU A 1 122 ? 12.794 2.654 -35.226 1.00 91.38 122 GLU A CA 1
ATOM 958 C C . GLU A 1 122 ? 12.072 3.202 -33.991 1.00 91.38 122 GLU A C 1
ATOM 960 O O . GLU A 1 122 ? 11.194 2.531 -33.451 1.00 91.38 122 GLU A O 1
ATOM 965 N N . ILE A 1 123 ? 12.315 4.465 -33.619 1.00 91.12 123 ILE A N 1
ATOM 966 C CA . ILE A 1 123 ? 11.559 5.150 -32.558 1.00 91.12 123 ILE A CA 1
ATOM 967 C C . ILE A 1 123 ? 10.064 5.189 -32.893 1.00 91.12 123 ILE A C 1
ATOM 969 O O . ILE A 1 123 ? 9.246 4.888 -32.028 1.00 91.12 123 ILE A O 1
ATOM 973 N N . LYS A 1 124 ? 9.684 5.463 -34.152 1.00 92.38 124 LYS A N 1
ATOM 974 C CA . LYS A 1 124 ? 8.270 5.443 -34.572 1.00 92.38 124 LYS A CA 1
ATOM 975 C C . LYS A 1 124 ? 7.595 4.094 -34.302 1.00 92.38 124 LYS A C 1
ATOM 977 O O . LYS A 1 124 ? 6.452 4.082 -33.850 1.00 92.38 124 LYS A O 1
ATOM 982 N N . LYS A 1 125 ? 8.282 2.966 -34.528 1.00 92.38 125 LYS A N 1
ATOM 983 C CA . LYS A 1 125 ? 7.742 1.629 -34.209 1.00 92.38 125 LYS A CA 1
ATOM 984 C C . LYS A 1 125 ? 7.500 1.474 -32.707 1.00 92.38 125 LYS A C 1
ATOM 986 O O . LYS A 1 125 ? 6.430 1.017 -32.312 1.00 92.38 125 LYS A O 1
ATOM 991 N N . TYR A 1 126 ? 8.453 1.901 -31.877 1.00 92.38 126 TYR A N 1
ATOM 992 C CA . TYR A 1 126 ? 8.299 1.857 -30.423 1.00 92.38 126 TYR A CA 1
ATOM 993 C C . TYR A 1 126 ? 7.190 2.784 -29.915 1.00 92.38 126 TYR A C 1
ATOM 995 O O . TYR A 1 126 ? 6.474 2.402 -28.997 1.00 92.38 126 TYR A O 1
ATOM 1003 N N . CYS A 1 127 ? 6.978 3.951 -30.530 1.00 91.62 127 CYS A N 1
ATOM 1004 C CA . CYS A 1 127 ? 5.853 4.827 -30.193 1.00 91.62 127 CYS A CA 1
ATOM 1005 C C . CYS A 1 127 ? 4.501 4.139 -30.430 1.00 91.62 127 CYS A C 1
ATOM 1007 O O . CYS A 1 127 ? 3.644 4.170 -29.550 1.00 91.62 127 CYS A O 1
ATOM 1009 N N . TYR A 1 128 ? 4.311 3.472 -31.575 1.00 92.75 128 TYR A N 1
ATOM 1010 C CA . TYR A 1 128 ? 3.082 2.709 -31.830 1.00 92.75 128 TYR A CA 1
ATOM 1011 C C . TYR A 1 128 ? 2.912 1.536 -30.863 1.00 92.75 128 TYR A C 1
ATOM 1013 O O . TYR A 1 128 ? 1.809 1.286 -30.378 1.00 92.75 128 TYR A O 1
ATOM 1021 N N . LEU A 1 129 ? 4.007 0.852 -30.534 1.00 91.88 129 LEU A N 1
ATOM 1022 C CA . LEU A 1 129 ? 4.011 -0.226 -29.552 1.00 91.88 129 LEU A CA 1
ATOM 1023 C C . LEU A 1 129 ? 3.617 0.294 -28.156 1.00 91.88 129 LEU A C 1
ATOM 1025 O O . LEU A 1 129 ? 2.773 -0.314 -27.507 1.00 91.88 129 LEU A O 1
ATOM 1029 N N . LEU A 1 130 ? 4.130 1.452 -27.724 1.00 90.88 130 LEU A N 1
ATOM 1030 C CA . LEU A 1 130 ? 3.744 2.095 -26.461 1.00 90.88 130 LEU A CA 1
ATOM 1031 C C . LEU A 1 130 ? 2.266 2.498 -26.432 1.00 90.88 130 LEU A C 1
ATOM 1033 O O . LEU A 1 130 ? 1.619 2.338 -25.403 1.00 90.88 130 LEU A O 1
ATOM 1037 N N . ILE A 1 131 ? 1.703 2.972 -27.546 1.00 93.38 131 ILE A N 1
ATOM 1038 C CA . ILE A 1 131 ? 0.260 3.253 -27.645 1.00 93.38 131 ILE A CA 1
ATOM 1039 C C . ILE A 1 131 ? -0.553 1.957 -27.466 1.00 93.38 131 ILE A C 1
ATOM 1041 O O . ILE A 1 131 ? -1.547 1.938 -26.735 1.00 93.38 131 ILE A O 1
ATOM 1045 N N . GLY A 1 132 ? -0.107 0.855 -28.077 1.00 91.88 132 GLY A N 1
ATOM 1046 C CA . GLY A 1 132 ? -0.704 -0.471 -27.888 1.00 91.88 132 GLY A CA 1
ATOM 1047 C C . GLY A 1 132 ? -0.629 -0.956 -26.436 1.00 91.88 132 GLY A C 1
ATOM 1048 O O . GLY A 1 132 ? -1.621 -1.414 -25.879 1.00 91.88 132 GLY A O 1
ATOM 1049 N N . VAL A 1 133 ? 0.522 -0.785 -25.784 1.00 91.38 133 VAL A N 1
ATOM 1050 C CA . VAL A 1 133 ? 0.720 -1.138 -24.368 1.00 91.38 133 VAL A CA 1
ATOM 1051 C C . VAL A 1 133 ? -0.167 -0.307 -23.455 1.00 91.38 133 VAL A C 1
ATOM 1053 O O . VAL A 1 133 ? -0.802 -0.868 -22.573 1.00 91.38 133 VAL A O 1
ATOM 1056 N N . SER A 1 134 ? -0.253 1.004 -23.674 1.00 91.62 134 SER A N 1
ATOM 1057 C CA . SER A 1 134 ? -1.085 1.900 -22.865 1.00 91.62 134 SER A CA 1
ATOM 1058 C C . SER A 1 134 ? -2.575 1.595 -23.012 1.00 91.62 134 SER A C 1
ATOM 1060 O O . SER A 1 134 ? -3.3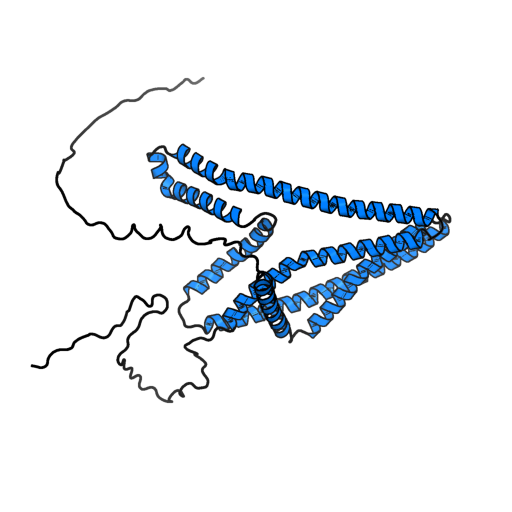01 1.582 -22.021 1.00 91.62 134 SER A O 1
ATOM 1062 N N . SER A 1 135 ? -3.043 1.310 -24.231 1.00 93.50 135 SER A N 1
ATOM 1063 C CA . SER A 1 135 ? -4.440 0.913 -24.460 1.00 93.50 135 SER A CA 1
ATOM 1064 C C . SER A 1 135 ? -4.757 -0.450 -23.838 1.00 93.50 135 SER A C 1
ATOM 1066 O O . SER A 1 135 ? -5.781 -0.585 -23.169 1.00 93.50 135 SER A O 1
ATOM 1068 N N . ALA A 1 136 ? -3.857 -1.430 -23.961 1.00 91.12 136 ALA A N 1
ATOM 1069 C CA . ALA A 1 136 ? -3.985 -2.710 -23.270 1.00 91.12 136 ALA A CA 1
ATOM 1070 C C . ALA A 1 136 ? -3.969 -2.536 -21.742 1.00 91.12 136 ALA A C 1
ATOM 1072 O O . ALA A 1 136 ? -4.818 -3.102 -21.058 1.00 91.12 136 ALA A O 1
ATOM 1073 N N . ALA A 1 137 ? -3.060 -1.717 -21.207 1.00 91.50 137 ALA A N 1
ATOM 1074 C CA . ALA A 1 137 ? -2.977 -1.416 -19.782 1.00 91.50 137 ALA A CA 1
ATOM 1075 C C . ALA A 1 137 ? -4.284 -0.816 -19.268 1.00 91.50 137 ALA A C 1
ATOM 1077 O O . ALA A 1 137 ? -4.772 -1.246 -18.232 1.00 91.50 137 ALA A O 1
ATOM 1078 N N . LEU A 1 138 ? -4.889 0.113 -20.011 1.00 93.19 138 LEU A N 1
ATOM 1079 C CA . LEU A 1 138 ? -6.177 0.692 -19.645 1.00 93.19 138 LEU A CA 1
ATOM 1080 C C . LEU A 1 138 ? -7.258 -0.391 -19.545 1.00 93.19 138 LEU A C 1
ATOM 1082 O O . LEU A 1 138 ? -7.925 -0.486 -18.521 1.00 93.19 138 LEU A O 1
ATOM 1086 N N . ILE A 1 139 ? -7.376 -1.260 -20.552 1.00 92.62 139 ILE A N 1
ATOM 1087 C CA . ILE A 1 139 ? -8.377 -2.336 -20.567 1.00 92.62 139 ILE A CA 1
ATOM 1088 C C . ILE A 1 139 ? -8.155 -3.313 -19.406 1.00 92.62 139 ILE A C 1
ATOM 1090 O O . ILE A 1 139 ? -9.071 -3.569 -18.625 1.00 92.62 139 ILE A O 1
ATOM 1094 N N . PHE A 1 140 ? -6.944 -3.857 -19.267 1.00 92.00 140 PHE A N 1
ATOM 1095 C CA . PHE A 1 140 ? -6.655 -4.879 -18.260 1.00 92.00 140 PHE A CA 1
ATOM 1096 C C . PHE A 1 140 ? -6.662 -4.327 -16.837 1.00 92.00 140 PHE A C 1
ATOM 1098 O O . PHE A 1 140 ? -7.120 -5.026 -15.937 1.00 92.00 140 PHE A O 1
ATOM 1105 N N . ASN A 1 141 ? -6.230 -3.083 -16.630 1.00 90.56 141 ASN A N 1
ATOM 1106 C CA . ASN A 1 141 ? -6.299 -2.443 -15.322 1.00 90.56 141 ASN A CA 1
ATOM 1107 C C . ASN A 1 141 ? -7.756 -2.161 -14.922 1.00 90.56 141 ASN A C 1
ATOM 1109 O O . ASN A 1 141 ? -8.146 -2.429 -13.788 1.00 90.56 141 ASN A O 1
ATOM 1113 N N . THR A 1 142 ? -8.601 -1.704 -15.855 1.00 91.44 142 THR A N 1
ATOM 1114 C CA . THR A 1 142 ? -10.040 -1.546 -15.592 1.00 91.44 142 THR A CA 1
ATOM 1115 C C . THR A 1 142 ? -10.703 -2.885 -15.273 1.00 91.44 142 THR A C 1
ATOM 1117 O O . THR A 1 142 ? -11.450 -2.963 -14.303 1.00 91.44 142 THR A O 1
ATOM 1120 N N . LEU A 1 143 ? -10.406 -3.949 -16.031 1.00 90.12 143 LEU A N 1
ATOM 1121 C CA . LEU A 1 143 ? -10.934 -5.290 -15.752 1.00 90.12 143 LEU A CA 1
ATOM 1122 C C . LEU A 1 143 ? -10.457 -5.817 -14.394 1.00 90.12 143 LEU A C 1
ATOM 1124 O O . LEU A 1 143 ? -11.265 -6.331 -13.625 1.00 90.12 143 LEU A O 1
ATOM 1128 N N . GLN A 1 144 ? -9.167 -5.663 -14.081 1.00 91.62 144 GLN A N 1
ATOM 1129 C CA . GLN A 1 144 ? -8.592 -6.051 -12.795 1.00 91.62 144 GLN A CA 1
ATOM 1130 C C . GLN A 1 144 ? -9.352 -5.400 -11.638 1.00 91.62 144 GLN A C 1
ATOM 1132 O O . GLN A 1 144 ? -9.809 -6.114 -10.746 1.00 91.62 144 GLN A O 1
ATOM 1137 N N . HIS A 1 145 ? -9.484 -4.070 -11.652 1.00 89.19 145 HIS A N 1
ATOM 1138 C CA . HIS A 1 145 ? -10.170 -3.341 -10.588 1.00 89.19 145 HIS A CA 1
ATOM 1139 C C . HIS A 1 145 ? -11.644 -3.719 -10.514 1.00 89.19 145 HIS A C 1
ATOM 1141 O O . HIS A 1 145 ? -12.103 -4.109 -9.451 1.00 89.19 145 HIS A O 1
ATOM 1147 N N . PHE A 1 146 ? -12.350 -3.741 -11.646 1.00 92.06 146 PHE A N 1
ATOM 1148 C CA . PHE A 1 146 ? -13.765 -4.099 -11.683 1.00 92.06 146 PHE A CA 1
ATOM 1149 C C . PHE A 1 146 ? -14.043 -5.473 -11.056 1.00 92.06 146 PHE A C 1
ATOM 1151 O O . PHE A 1 146 ? -14.922 -5.607 -10.207 1.00 92.06 146 PHE A O 1
ATOM 1158 N N . PHE A 1 147 ? -13.283 -6.505 -11.433 1.00 91.69 147 PHE A N 1
ATOM 1159 C CA . PHE A 1 147 ? -13.497 -7.846 -10.891 1.00 91.69 147 PHE A CA 1
ATOM 1160 C C . PHE A 1 147 ? -13.097 -7.965 -9.417 1.00 91.69 147 PHE A C 1
ATOM 1162 O O . PHE A 1 147 ? -13.806 -8.626 -8.656 1.00 91.69 147 PHE A O 1
ATOM 1169 N N . TRP A 1 148 ? -12.001 -7.325 -8.997 1.00 89.00 148 TRP A N 1
ATOM 1170 C CA . TRP A 1 148 ? -11.603 -7.311 -7.586 1.00 89.00 148 TRP A CA 1
ATOM 1171 C C . TRP A 1 148 ? -12.570 -6.513 -6.708 1.00 89.00 148 TRP A C 1
ATOM 1173 O O . TRP A 1 148 ? -12.833 -6.932 -5.580 1.00 89.00 148 TRP A O 1
ATOM 1183 N N . ASP A 1 149 ? -13.154 -5.437 -7.232 1.00 87.75 149 ASP A N 1
ATOM 1184 C CA . ASP A 1 149 ? -14.154 -4.625 -6.541 1.00 87.75 149 ASP A CA 1
ATOM 1185 C C . ASP A 1 149 ? -15.455 -5.414 -6.355 1.00 87.75 149 ASP A C 1
ATOM 1187 O O . ASP A 1 149 ? -15.948 -5.515 -5.234 1.00 87.75 149 ASP A O 1
ATOM 1191 N N . VAL A 1 150 ? -15.957 -6.086 -7.401 1.00 89.00 150 VAL A N 1
ATOM 1192 C CA . VAL A 1 150 ? -17.151 -6.952 -7.305 1.00 89.00 150 VAL A CA 1
ATOM 1193 C C . VAL A 1 150 ? -16.953 -8.067 -6.273 1.00 89.00 150 VAL A C 1
ATOM 1195 O O . VAL A 1 150 ? -17.835 -8.335 -5.452 1.00 89.00 150 VAL A O 1
ATOM 1198 N N . VAL A 1 151 ? -15.783 -8.711 -6.282 1.00 89.38 151 VAL A N 1
ATOM 1199 C CA . VAL A 1 151 ? -15.408 -9.724 -5.285 1.00 89.38 151 VAL A CA 1
ATOM 1200 C C . VAL A 1 151 ? -15.388 -9.123 -3.874 1.00 89.38 151 VAL A C 1
ATOM 1202 O O . VAL A 1 151 ? -15.948 -9.705 -2.942 1.00 89.38 151 VAL A O 1
ATOM 1205 N N . GLY A 1 152 ? -14.781 -7.947 -3.706 1.00 83.50 152 GLY A N 1
ATOM 1206 C CA . GLY A 1 152 ? -14.684 -7.253 -2.424 1.00 83.50 152 GLY A CA 1
ATOM 1207 C C . GLY A 1 152 ? -16.043 -6.828 -1.861 1.00 83.50 152 GLY A C 1
ATOM 1208 O O . GLY A 1 152 ? -16.311 -7.031 -0.671 1.00 83.50 152 GLY A O 1
ATOM 1209 N N . GLU A 1 153 ? -16.924 -6.289 -2.702 1.00 86.06 153 GLU A N 1
ATOM 1210 C CA . GLU A 1 153 ? -18.267 -5.851 -2.318 1.00 86.06 153 GLU A CA 1
ATOM 1211 C C . GLU A 1 153 ? -19.150 -7.029 -1.907 1.00 86.06 153 GLU A C 1
ATOM 1213 O O . GLU A 1 153 ? -19.756 -7.000 -0.830 1.00 86.06 153 GLU A O 1
ATOM 1218 N N . ASN A 1 154 ? -19.175 -8.100 -2.704 1.00 84.12 154 ASN A N 1
ATOM 1219 C CA . ASN A 1 154 ? -19.979 -9.281 -2.399 1.00 84.12 154 ASN A CA 1
ATOM 1220 C C . ASN A 1 154 ? -19.495 -9.998 -1.133 1.00 84.12 154 ASN A C 1
ATOM 1222 O O . ASN A 1 154 ? -20.308 -10.398 -0.292 1.00 84.12 154 ASN A O 1
ATOM 1226 N N . LEU A 1 155 ? -18.176 -10.111 -0.947 1.00 81.06 155 LEU A N 1
ATOM 1227 C CA . LEU A 1 155 ? -17.599 -10.668 0.274 1.00 81.06 155 LEU A CA 1
ATOM 1228 C C . LEU A 1 155 ? -17.971 -9.818 1.495 1.00 81.06 155 LEU A C 1
ATOM 1230 O O . LEU A 1 155 ? -18.434 -10.356 2.504 1.00 81.06 155 LEU A O 1
ATOM 1234 N N . THR A 1 156 ? -17.835 -8.493 1.393 1.00 83.38 156 THR A N 1
ATOM 1235 C CA . THR A 1 156 ? -18.196 -7.560 2.470 1.00 83.38 156 THR A CA 1
ATOM 1236 C C . THR A 1 156 ? -19.678 -7.666 2.819 1.00 83.38 156 THR A C 1
ATOM 1238 O O . THR A 1 156 ? -20.027 -7.730 4.000 1.00 83.38 156 THR A O 1
ATOM 1241 N N . LYS A 1 157 ? -20.553 -7.743 1.809 1.00 81.81 157 LYS A N 1
ATOM 1242 C CA . LYS A 1 157 ? -21.993 -7.937 1.990 1.00 81.81 157 LYS A CA 1
ATOM 1243 C C . LYS A 1 157 ? -22.285 -9.220 2.770 1.00 81.81 157 LYS A C 1
ATOM 1245 O O . LYS A 1 157 ? -22.943 -9.152 3.805 1.00 81.81 157 LYS A O 1
ATOM 1250 N N . ARG A 1 158 ? -21.727 -10.365 2.356 1.00 80.69 158 ARG A N 1
ATOM 1251 C CA . ARG A 1 158 ? -21.935 -11.654 3.046 1.00 80.69 158 ARG A CA 1
ATOM 1252 C C . ARG A 1 158 ? -21.426 -11.655 4.479 1.00 80.69 158 ARG A C 1
ATOM 1254 O O . ARG A 1 158 ? -22.090 -12.196 5.360 1.00 80.69 158 ARG A O 1
ATOM 1261 N N . VAL A 1 159 ? -20.240 -11.093 4.714 1.00 80.44 159 VAL A N 1
ATOM 1262 C CA . VAL A 1 159 ? -19.673 -10.995 6.065 1.00 80.44 159 VAL A CA 1
ATOM 1263 C C . VAL A 1 159 ? -20.597 -10.164 6.955 1.00 80.44 159 VAL A C 1
ATOM 1265 O O . VAL A 1 159 ? -20.902 -10.588 8.067 1.00 80.44 159 VAL A O 1
ATOM 1268 N N . ARG A 1 160 ? -21.108 -9.031 6.455 1.00 80.88 160 ARG A N 1
ATOM 1269 C CA . ARG A 1 160 ? -22.037 -8.170 7.200 1.00 80.88 160 ARG A CA 1
ATOM 1270 C C . ARG A 1 160 ? -23.389 -8.827 7.458 1.00 80.88 160 ARG A C 1
ATOM 1272 O O . ARG A 1 160 ? -23.868 -8.755 8.583 1.00 80.88 160 ARG A O 1
ATOM 1279 N N . GLU A 1 161 ? -23.984 -9.480 6.465 1.00 81.38 161 GLU A N 1
ATOM 1280 C CA . GLU A 1 161 ? -25.260 -10.193 6.625 1.00 81.38 161 GLU A CA 1
ATOM 1281 C C . GLU A 1 161 ? -25.146 -11.305 7.671 1.00 81.38 161 GLU A C 1
ATOM 1283 O O . GLU A 1 161 ? -25.961 -11.379 8.589 1.00 81.38 161 GLU A O 1
ATOM 1288 N N . LYS A 1 162 ? -24.093 -12.128 7.589 1.00 80.56 162 LYS A N 1
ATOM 1289 C CA . LYS A 1 162 ? -23.842 -13.200 8.559 1.00 80.56 162 LYS A CA 1
ATOM 1290 C C . LYS A 1 162 ? -23.550 -12.666 9.958 1.00 80.56 162 LYS A C 1
ATOM 1292 O O . LYS A 1 162 ? -24.051 -13.222 10.930 1.00 80.56 162 LYS A O 1
ATOM 1297 N N . MET A 1 163 ? -22.779 -11.585 10.061 1.00 75.12 163 MET A N 1
ATOM 1298 C CA . MET A 1 163 ? -22.514 -10.922 11.335 1.00 75.12 163 MET A CA 1
ATOM 1299 C C . MET A 1 163 ? -23.806 -10.375 11.950 1.00 75.12 163 MET A C 1
ATOM 1301 O O . MET A 1 163 ? -24.052 -10.599 13.129 1.00 75.12 163 MET A O 1
ATOM 1305 N N . LEU A 1 164 ? -24.654 -9.704 11.166 1.00 78.25 164 LEU A N 1
ATOM 1306 C CA . LEU A 1 164 ? -25.925 -9.163 11.645 1.00 78.25 164 LEU A CA 1
ATOM 1307 C C . LEU A 1 164 ? -26.884 -10.279 12.073 1.00 78.25 164 LEU A C 1
ATOM 1309 O O . LEU A 1 164 ? -27.472 -10.187 13.145 1.00 78.25 164 LEU A O 1
ATOM 1313 N N . ALA A 1 165 ? -26.985 -11.361 11.298 1.00 78.69 165 ALA A N 1
ATOM 1314 C CA . ALA A 1 165 ? -27.769 -12.534 11.677 1.00 78.69 165 ALA A CA 1
ATOM 1315 C C . ALA A 1 165 ? -27.263 -13.167 12.987 1.00 78.69 165 ALA A C 1
ATOM 1317 O O . ALA A 1 165 ? -28.063 -13.443 13.875 1.00 78.69 165 ALA A O 1
ATOM 1318 N N . ALA A 1 166 ? -25.946 -13.335 13.148 1.00 72.06 166 ALA A N 1
ATOM 1319 C CA . ALA A 1 166 ? -25.354 -13.864 14.380 1.00 72.06 166 ALA A CA 1
ATOM 1320 C C . ALA A 1 166 ? -25.571 -12.937 15.590 1.00 72.06 166 ALA A C 1
ATOM 1322 O O . ALA A 1 166 ? -25.796 -13.408 16.704 1.00 72.06 166 ALA A O 1
ATOM 1323 N N . VAL A 1 167 ? -25.556 -11.616 15.381 1.00 69.94 167 VAL A N 1
ATOM 1324 C CA . VAL A 1 167 ? -25.895 -10.636 16.424 1.00 69.94 167 VAL A CA 1
ATOM 1325 C C . VAL A 1 167 ? -27.374 -10.724 16.809 1.00 69.94 167 VAL A C 1
ATOM 1327 O O . VAL A 1 167 ? -27.670 -10.657 17.995 1.00 69.94 167 VAL A O 1
ATOM 1330 N N . MET A 1 168 ? -28.291 -10.902 15.849 1.00 71.38 168 MET A N 1
ATOM 1331 C CA . MET A 1 168 ? -29.728 -11.038 16.136 1.00 71.38 168 MET A CA 1
ATOM 1332 C C . MET A 1 168 ? -30.095 -12.360 16.822 1.00 71.38 168 MET A C 1
ATOM 1334 O O . MET A 1 168 ? -31.060 -12.386 17.577 1.00 71.38 168 MET A O 1
ATOM 1338 N N . LYS A 1 169 ? -29.344 -13.441 16.570 1.00 66.25 169 LYS A N 1
ATOM 1339 C CA . LYS A 1 169 ? -29.556 -14.753 17.208 1.00 66.25 169 LYS A CA 1
ATOM 1340 C C . LYS A 1 169 ? -29.058 -14.822 18.654 1.00 66.25 169 LYS A C 1
ATOM 1342 O O . LYS A 1 169 ? -29.524 -15.662 19.412 1.00 66.25 169 LYS A O 1
ATOM 1347 N N . ASN A 1 170 ? -28.128 -13.953 19.050 1.00 60.81 170 ASN A N 1
ATOM 1348 C CA . ASN A 1 170 ? -27.742 -13.831 20.454 1.00 60.81 170 ASN A CA 1
ATOM 1349 C C . ASN A 1 170 ? -28.864 -13.139 21.241 1.00 60.81 170 ASN A C 1
ATOM 1351 O O . ASN A 1 170 ? -29.350 -12.091 20.822 1.00 60.81 170 ASN A O 1
ATOM 1355 N N . GLU A 1 171 ? -29.247 -13.724 22.376 1.00 54.59 171 GLU A N 1
ATOM 1356 C CA . GLU A 1 171 ? -30.396 -13.326 23.196 1.00 54.59 171 GLU A CA 1
ATOM 1357 C C . GLU A 1 171 ? -30.590 -11.806 23.369 1.00 54.59 171 GLU A C 1
ATOM 1359 O O . GLU A 1 171 ? -29.656 -11.017 23.561 1.00 54.59 171 GLU A O 1
ATOM 1364 N N . MET A 1 172 ? -31.866 -11.413 23.310 1.00 54.19 172 MET A N 1
ATOM 1365 C CA . MET A 1 172 ? -32.375 -10.043 23.289 1.00 54.19 172 MET A CA 1
ATOM 1366 C C . MET A 1 172 ? -32.019 -9.255 24.557 1.00 54.19 172 MET A C 1
ATOM 1368 O O . MET A 1 172 ? -32.782 -9.183 25.515 1.00 54.19 172 MET A O 1
ATOM 1372 N N . GLY A 1 173 ? -30.872 -8.577 24.525 1.00 49.31 173 GLY A N 1
ATOM 1373 C CA . GLY A 1 173 ? -30.473 -7.606 25.548 1.00 49.31 173 GLY A CA 1
ATOM 1374 C C . GLY A 1 173 ? -29.849 -6.316 25.013 1.00 49.31 173 GLY A C 1
ATOM 1375 O O . GLY A 1 173 ? -29.324 -5.528 25.798 1.00 49.31 173 GLY A O 1
ATOM 1376 N N . VAL A 1 174 ? -29.845 -6.073 23.695 1.00 56.50 174 VAL A N 1
ATOM 1377 C CA . VAL A 1 174 ? -28.915 -5.085 23.112 1.00 56.50 174 VAL A CA 1
ATOM 1378 C C . VAL A 1 174 ? -29.503 -4.152 22.049 1.00 56.50 174 VAL A C 1
ATOM 1380 O O . VAL A 1 174 ? -28.869 -3.820 21.052 1.00 56.50 174 VAL A O 1
ATOM 1383 N N . TRP A 1 175 ? -30.661 -3.556 22.341 1.00 60.44 175 TRP A N 1
ATOM 1384 C CA . TRP A 1 175 ? -31.108 -2.336 21.643 1.00 60.44 175 TRP A CA 1
ATOM 1385 C C . TRP A 1 175 ? -30.164 -1.137 21.888 1.00 60.44 175 TRP A C 1
ATOM 1387 O O . TRP A 1 175 ? -30.062 -0.230 21.064 1.00 60.44 175 TRP A O 1
ATOM 1397 N N . ARG A 1 176 ? -29.390 -1.167 22.983 1.00 49.78 176 ARG A N 1
ATOM 1398 C CA . ARG A 1 176 ? -28.325 -0.192 23.272 1.00 49.78 176 ARG A CA 1
ATOM 1399 C C . ARG A 1 176 ? -27.074 -0.383 22.404 1.00 49.78 176 ARG A C 1
ATOM 1401 O O . ARG A 1 176 ? -26.414 0.599 22.094 1.00 49.78 176 ARG A O 1
ATOM 1408 N N . LEU A 1 177 ? -26.764 -1.607 21.969 1.00 42.53 177 LEU A N 1
ATOM 1409 C CA . LEU A 1 177 ? -25.561 -1.912 21.177 1.00 42.53 177 LEU A CA 1
ATOM 1410 C C . LEU A 1 177 ? -25.779 -1.635 19.681 1.00 42.53 177 LEU A C 1
ATOM 1412 O O . LEU A 1 177 ? -24.847 -1.219 19.004 1.00 42.53 177 LEU A O 1
ATOM 1416 N N . ALA A 1 178 ? -27.020 -1.746 19.189 1.00 58.50 178 ALA A N 1
ATOM 1417 C CA . ALA A 1 178 ? -27.407 -1.311 17.843 1.00 58.50 178 ALA A CA 1
ATOM 1418 C C . ALA A 1 178 ? -27.308 0.219 17.662 1.00 58.50 178 ALA A C 1
ATOM 1420 O O . ALA A 1 178 ? -26.747 0.687 16.672 1.00 58.50 178 ALA A O 1
ATOM 1421 N N . LEU A 1 179 ? -27.772 1.001 18.648 1.00 55.72 179 LEU A N 1
ATOM 1422 C CA . LEU A 1 179 ? -27.587 2.461 18.672 1.00 55.72 179 LEU A CA 1
ATOM 1423 C C . LEU A 1 179 ? -26.105 2.846 18.766 1.00 55.72 179 LEU A C 1
ATOM 1425 O O . LEU A 1 179 ? -25.670 3.768 18.079 1.00 55.72 179 LEU A O 1
ATOM 1429 N N . VAL A 1 180 ? -25.319 2.106 19.557 1.00 55.94 180 VAL A N 1
ATOM 1430 C CA . VAL A 1 180 ? -23.863 2.283 19.618 1.00 55.94 180 VAL A CA 1
ATOM 1431 C C . VAL A 1 180 ? -23.220 1.945 18.273 1.00 55.94 180 VAL A C 1
ATOM 1433 O O . VAL A 1 180 ? -22.416 2.733 17.813 1.00 55.94 180 VAL A O 1
ATOM 1436 N N . LEU A 1 181 ? -23.597 0.872 17.574 1.00 52.31 181 LEU A N 1
ATOM 1437 C CA . LEU A 1 181 ? -23.027 0.525 16.262 1.00 52.31 181 LEU A CA 1
ATOM 1438 C C . LEU A 1 181 ? -23.359 1.547 15.162 1.00 52.31 181 LEU A C 1
ATOM 1440 O O . LEU A 1 181 ? -22.476 1.886 14.377 1.00 52.31 181 LEU A O 1
ATOM 1444 N N . ILE A 1 182 ? -24.583 2.085 15.126 1.00 70.44 182 ILE A N 1
ATOM 1445 C CA . ILE A 1 182 ? -24.967 3.147 14.176 1.00 70.44 182 ILE A CA 1
ATOM 1446 C C . ILE A 1 182 ? -24.226 4.455 14.490 1.00 70.44 182 ILE A C 1
ATOM 1448 O O . ILE A 1 182 ? -23.769 5.130 13.571 1.00 70.44 182 ILE A O 1
ATOM 1452 N N . ALA A 1 183 ? -24.042 4.793 15.770 1.00 63.34 183 ALA A N 1
ATOM 1453 C CA . ALA A 1 183 ? -23.264 5.961 16.192 1.00 63.34 183 ALA A CA 1
ATOM 1454 C C . ALA A 1 183 ? -21.742 5.767 16.028 1.00 63.34 183 ALA A C 1
ATOM 1456 O O . ALA A 1 183 ? -21.012 6.727 15.791 1.00 63.34 183 ALA A O 1
ATOM 1457 N N . VAL A 1 184 ? -21.256 4.528 16.120 1.00 63.84 184 VAL A N 1
ATOM 1458 C CA . VAL A 1 184 ? -19.844 4.155 15.980 1.00 63.84 184 VAL A CA 1
ATOM 1459 C C . VAL A 1 184 ? -19.449 4.034 14.512 1.00 63.84 184 VAL A C 1
ATOM 1461 O O . VAL A 1 184 ? -18.287 4.243 14.200 1.00 63.84 184 VAL A O 1
ATOM 1464 N N . PHE A 1 185 ? -20.370 3.779 13.582 1.00 69.25 185 PHE A N 1
ATOM 1465 C CA . PHE A 1 185 ? -20.039 3.660 12.158 1.00 69.25 185 PHE A CA 1
ATOM 1466 C C . PHE A 1 185 ? -19.406 4.946 11.568 1.00 69.25 185 PHE A C 1
ATOM 1468 O O . PHE A 1 185 ? -18.328 4.847 10.978 1.00 69.25 185 PHE A O 1
ATOM 1475 N N . PRO A 1 186 ? -19.941 6.165 11.802 1.00 68.75 186 PRO A N 1
ATOM 1476 C CA . PRO A 1 186 ? -19.270 7.416 11.439 1.00 68.75 186 PRO A CA 1
ATOM 1477 C C . PRO A 1 186 ? -17.980 7.647 12.227 1.00 68.75 186 PRO A C 1
ATOM 1479 O O . PRO A 1 186 ? -17.020 8.169 11.674 1.00 68.75 186 PRO A O 1
ATOM 1482 N N . VAL A 1 187 ? -17.931 7.234 13.499 1.00 70.12 187 VAL A N 1
ATOM 1483 C CA . VAL A 1 187 ? -16.744 7.374 14.357 1.00 70.12 187 VAL A CA 1
ATOM 1484 C C . VAL A 1 187 ? -15.627 6.428 13.928 1.00 70.12 187 VAL A C 1
ATOM 1486 O O . VAL A 1 187 ? -14.477 6.805 14.038 1.00 70.12 187 VAL A O 1
ATOM 1489 N N . VAL A 1 188 ? -15.921 5.245 13.387 1.00 68.25 188 VAL A N 1
ATOM 1490 C CA . VAL A 1 188 ? -14.943 4.282 12.859 1.00 68.25 188 VAL A CA 1
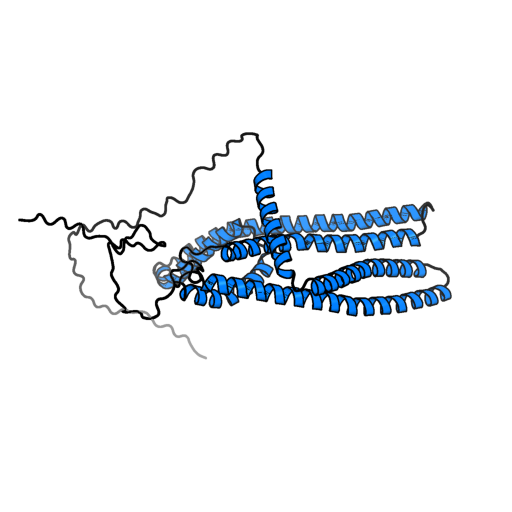ATOM 1491 C C . VAL A 1 188 ? -14.491 4.683 11.468 1.00 68.25 188 VAL A C 1
ATOM 1493 O O . VAL A 1 188 ? -13.315 4.545 11.166 1.00 68.25 188 VAL A O 1
ATOM 1496 N N . VAL A 1 189 ? -15.362 5.236 10.622 1.00 72.69 189 VAL A N 1
ATOM 1497 C CA . VAL A 1 189 ? -14.926 5.844 9.353 1.00 72.69 189 VAL A CA 1
ATOM 1498 C C . VAL A 1 189 ? -14.052 7.070 9.636 1.00 72.69 189 VAL A C 1
ATOM 1500 O O . VAL A 1 189 ? -12.954 7.176 9.098 1.00 72.69 189 VAL A O 1
ATOM 1503 N N . ALA A 1 190 ? -14.457 7.936 10.568 1.00 64.50 190 ALA A N 1
ATOM 1504 C CA . ALA A 1 190 ? -13.636 9.050 11.028 1.00 64.50 190 ALA A CA 1
ATOM 1505 C C . ALA A 1 190 ? -12.347 8.560 11.695 1.00 64.50 190 ALA A C 1
ATOM 1507 O O . ALA A 1 190 ? -11.296 9.106 11.407 1.00 64.50 190 ALA A O 1
ATOM 1508 N N . ALA A 1 191 ? -12.386 7.507 12.513 1.00 55.84 191 ALA A N 1
ATOM 1509 C CA . ALA A 1 191 ? -11.221 6.957 13.194 1.00 55.84 191 ALA A CA 1
ATOM 1510 C C . ALA A 1 191 ? -10.306 6.196 12.246 1.00 55.84 191 ALA A C 1
ATOM 1512 O O . ALA A 1 191 ? -9.115 6.249 12.459 1.00 55.84 191 ALA A O 1
ATOM 1513 N N . THR A 1 192 ? -10.791 5.537 11.195 1.00 56.69 192 THR A N 1
ATOM 1514 C CA . THR A 1 192 ? -9.946 4.875 10.186 1.00 56.69 192 THR A CA 1
ATOM 1515 C C . THR A 1 192 ? -9.307 5.893 9.254 1.00 56.69 192 THR A C 1
ATOM 1517 O O . THR A 1 192 ? -8.143 5.732 8.901 1.00 56.69 192 THR A O 1
ATOM 1520 N N . VAL A 1 193 ? -10.008 6.983 8.924 1.00 61.47 193 VAL A N 1
ATOM 1521 C CA . VAL A 1 193 ? -9.435 8.149 8.234 1.00 61.47 193 VAL A CA 1
ATOM 1522 C C . VAL A 1 193 ? -8.408 8.851 9.130 1.00 61.47 193 VAL A C 1
ATOM 1524 O O . VAL A 1 193 ? -7.277 9.076 8.702 1.00 61.47 193 VAL A O 1
ATOM 1527 N N . LEU A 1 194 ? -8.745 9.101 10.398 1.00 56.59 194 LEU A N 1
ATOM 1528 C CA . LEU A 1 194 ? -7.854 9.695 11.396 1.00 56.59 194 LEU A CA 1
ATOM 1529 C C . LEU A 1 194 ? -6.659 8.777 11.676 1.00 56.59 194 LEU A C 1
ATOM 1531 O O . LEU A 1 194 ? -5.544 9.261 11.751 1.00 56.59 194 LEU A O 1
ATOM 1535 N N . GLN A 1 195 ? -6.854 7.458 11.736 1.00 45.59 195 GLN A N 1
ATOM 1536 C CA . GLN A 1 195 ? -5.829 6.424 11.903 1.00 45.59 195 GLN A CA 1
ATOM 1537 C C . GLN A 1 195 ? -4.959 6.309 10.651 1.00 45.59 195 GLN A C 1
ATOM 1539 O O . GLN A 1 195 ? -3.762 6.103 10.796 1.00 45.59 195 GLN A O 1
ATOM 1544 N N . LYS A 1 196 ? -5.484 6.529 9.437 1.00 41.22 196 LYS A N 1
ATOM 1545 C CA . LYS A 1 196 ? -4.670 6.693 8.217 1.00 41.22 196 LYS A CA 1
ATOM 1546 C C . LYS A 1 196 ? -3.782 7.939 8.295 1.00 41.22 196 LYS A C 1
ATOM 1548 O O . LYS A 1 196 ? -2.639 7.884 7.855 1.00 41.22 196 LYS A O 1
ATOM 1553 N N . MET A 1 197 ? -4.268 9.019 8.912 1.00 47.50 197 MET A N 1
ATOM 1554 C CA . MET A 1 197 ? -3.462 10.212 9.215 1.00 47.50 197 MET A CA 1
ATOM 1555 C C . MET A 1 197 ? -2.489 9.983 10.394 1.00 47.50 197 MET A C 1
ATOM 1557 O O . MET A 1 197 ? -1.398 10.543 10.409 1.00 47.50 197 MET A O 1
ATOM 1561 N N . PHE A 1 198 ? -2.837 9.125 11.360 1.00 41.75 198 PHE A N 1
ATOM 1562 C CA . PHE A 1 198 ? -2.062 8.845 12.580 1.00 41.75 198 PHE A CA 1
ATOM 1563 C C . PHE A 1 198 ? -1.039 7.705 12.431 1.00 41.75 198 PHE A C 1
ATOM 1565 O O . PHE A 1 198 ? -0.078 7.639 13.197 1.00 41.75 198 PHE A O 1
ATOM 1572 N N . MET A 1 199 ? -1.201 6.796 11.464 1.00 43.03 199 MET A N 1
ATOM 1573 C CA . MET A 1 199 ? -0.303 5.648 11.249 1.00 43.03 199 MET A CA 1
ATOM 1574 C C . MET A 1 199 ? 1.066 6.033 10.688 1.00 43.03 199 MET A C 1
ATOM 1576 O O . MET A 1 199 ? 1.978 5.212 10.712 1.00 43.03 199 MET A O 1
ATOM 1580 N N . GLN A 1 200 ? 1.266 7.292 10.303 1.00 50.66 200 GLN A N 1
ATOM 1581 C CA . GLN A 1 200 ? 2.610 7.838 10.120 1.00 50.66 200 GLN A CA 1
ATOM 1582 C C . GLN A 1 200 ? 3.291 8.234 11.447 1.00 50.66 200 GLN A C 1
ATOM 1584 O O . GLN A 1 200 ? 4.475 8.557 11.441 1.00 50.66 200 GLN A O 1
ATOM 1589 N N . GLY A 1 201 ? 2.596 8.195 12.595 1.00 40.56 201 GLY A N 1
ATOM 1590 C CA . GLY A 1 201 ? 3.028 8.934 13.782 1.00 40.56 201 GLY A CA 1
ATOM 1591 C C . GLY A 1 201 ? 3.048 8.241 15.143 1.00 40.56 201 GLY A C 1
ATOM 1592 O O . GLY A 1 201 ? 3.850 8.664 15.957 1.00 40.56 201 GLY A O 1
ATOM 1593 N N . PHE A 1 202 ? 2.290 7.195 15.488 1.00 45.75 202 PHE A N 1
ATOM 1594 C CA . PHE A 1 202 ? 2.078 6.919 16.933 1.00 45.75 202 PHE A CA 1
ATOM 1595 C C . PHE A 1 202 ? 2.554 5.540 17.416 1.00 45.75 202 PHE A C 1
ATOM 1597 O O . PHE A 1 202 ? 2.161 4.493 16.925 1.00 45.75 202 PHE A O 1
ATOM 1604 N N . SER A 1 203 ? 3.506 5.566 18.353 1.00 49.41 203 SER A N 1
ATOM 1605 C CA . SER A 1 203 ? 4.071 4.415 19.071 1.00 49.41 203 SER A CA 1
ATOM 1606 C C . SER A 1 203 ? 3.427 4.412 20.452 1.00 49.41 203 SER A C 1
ATOM 1608 O O . SER A 1 203 ? 3.422 5.472 21.075 1.00 49.41 203 SER A O 1
ATOM 1610 N N . GLY A 1 204 ? 2.896 3.268 20.895 1.00 50.84 204 GLY A N 1
ATOM 1611 C CA . GLY A 1 204 ? 1.906 3.128 21.980 1.00 50.84 204 GLY A CA 1
ATOM 1612 C C . GLY A 1 204 ? 2.138 3.925 23.270 1.00 50.84 204 GLY A C 1
ATOM 1613 O O . GLY A 1 204 ? 1.179 4.401 23.865 1.00 50.84 204 GLY A O 1
ATOM 1614 N N . ASP A 1 205 ? 3.381 4.194 23.666 1.00 60.03 205 ASP A N 1
ATOM 1615 C CA . ASP A 1 205 ? 3.658 5.018 24.853 1.00 60.03 205 ASP A CA 1
ATOM 1616 C C . ASP A 1 205 ? 3.235 6.494 24.712 1.00 60.03 205 ASP A C 1
ATOM 1618 O O . ASP A 1 205 ? 3.029 7.192 25.705 1.00 60.03 205 ASP A O 1
ATOM 1622 N N . LEU A 1 206 ? 3.127 6.993 23.477 1.00 65.75 206 LEU A N 1
ATOM 1623 C CA . LEU A 1 206 ? 2.712 8.367 23.188 1.00 65.75 206 LEU A CA 1
ATOM 1624 C C . LEU A 1 206 ? 1.208 8.555 23.449 1.00 65.75 206 LEU A C 1
ATOM 1626 O O . LEU A 1 206 ? 0.782 9.632 23.856 1.00 65.75 206 LEU A O 1
ATOM 1630 N N . GLU A 1 207 ? 0.422 7.493 23.270 1.00 66.00 207 GLU A N 1
ATOM 1631 C CA . GLU A 1 207 ? -1.029 7.490 23.457 1.00 66.00 207 GLU A CA 1
ATOM 1632 C C . GLU A 1 207 ? -1.404 7.608 24.936 1.00 66.00 207 GLU A C 1
ATOM 1634 O O . GLU A 1 207 ? -2.216 8.456 25.293 1.00 66.00 207 GLU A O 1
ATOM 1639 N N . ALA A 1 208 ? -0.736 6.858 25.818 1.00 73.50 208 ALA A N 1
ATOM 1640 C CA . ALA A 1 208 ? -0.956 6.943 27.263 1.00 73.50 208 ALA A CA 1
ATOM 1641 C C . ALA A 1 208 ? -0.603 8.331 27.834 1.00 73.50 208 ALA A C 1
ATOM 1643 O O . ALA A 1 208 ? -1.336 8.885 28.657 1.00 73.50 208 ALA A O 1
ATOM 1644 N N . ALA A 1 209 ? 0.500 8.929 27.370 1.00 74.69 209 ALA A N 1
ATOM 1645 C CA . ALA A 1 209 ? 0.906 10.270 27.786 1.00 74.69 209 ALA A CA 1
ATOM 1646 C C . ALA A 1 209 ? -0.059 11.361 27.277 1.00 74.69 209 ALA A C 1
ATOM 1648 O O . ALA A 1 209 ? -0.384 12.288 28.022 1.00 74.69 209 ALA A O 1
ATOM 1649 N N . HIS A 1 210 ? -0.572 11.230 26.047 1.00 79.81 210 HIS A N 1
ATOM 1650 C CA . HIS A 1 210 ? -1.610 12.121 25.523 1.00 79.81 210 HIS A CA 1
ATOM 1651 C C . HIS A 1 210 ? -2.957 11.934 26.223 1.00 79.81 210 HIS A C 1
ATOM 1653 O O . HIS A 1 210 ? -3.605 12.929 26.532 1.00 79.81 210 HIS A O 1
ATOM 1659 N N . ALA A 1 211 ? -3.358 10.699 26.533 1.00 82.12 211 ALA A N 1
ATOM 1660 C CA . ALA A 1 211 ? -4.592 10.416 27.260 1.00 82.12 211 ALA A CA 1
ATOM 1661 C C . ALA A 1 211 ? -4.602 11.106 28.632 1.00 82.12 211 ALA A C 1
ATOM 1663 O O . ALA A 1 211 ? -5.579 11.767 28.976 1.00 82.12 211 ALA A O 1
ATOM 1664 N N . LYS A 1 212 ? -3.482 11.053 29.367 1.00 83.62 212 LYS A N 1
ATOM 1665 C CA . LYS A 1 212 ? -3.320 11.751 30.652 1.00 83.62 212 LYS A CA 1
ATOM 1666 C C . LYS A 1 212 ? -3.439 13.275 30.518 1.00 83.62 212 LYS A C 1
ATOM 1668 O O . LYS A 1 212 ? -4.100 13.910 31.336 1.00 83.62 212 LYS A O 1
ATOM 1673 N N . ALA A 1 213 ? -2.825 13.870 29.493 1.00 86.31 213 ALA A N 1
ATOM 1674 C CA . ALA A 1 213 ? -2.925 15.310 29.244 1.00 86.31 213 ALA A CA 1
ATOM 1675 C C . ALA A 1 213 ? -4.355 15.727 28.851 1.00 86.31 213 ALA A C 1
ATOM 1677 O O . ALA A 1 213 ? -4.869 16.722 29.361 1.00 86.31 213 ALA A O 1
ATOM 1678 N N . THR A 1 214 ? -5.019 14.948 27.993 1.00 87.81 214 THR A N 1
ATOM 1679 C CA . THR A 1 214 ? -6.418 15.165 27.596 1.00 87.81 214 THR A CA 1
ATOM 1680 C C . THR A 1 214 ? -7.366 15.038 28.782 1.00 87.81 214 THR A C 1
ATOM 1682 O O . THR A 1 214 ? -8.256 15.870 28.934 1.00 87.81 214 THR A O 1
ATOM 1685 N N . GLN A 1 215 ? -7.159 14.046 29.650 1.00 89.94 215 GLN A N 1
ATOM 1686 C CA . GLN A 1 215 ? -7.937 13.888 30.875 1.00 89.94 215 GLN A CA 1
ATOM 1687 C C . GLN A 1 215 ? -7.789 15.115 31.784 1.00 89.94 215 GLN A C 1
ATOM 1689 O O . GLN A 1 215 ? -8.794 15.689 32.194 1.00 89.94 215 GLN A O 1
ATOM 1694 N N . LEU A 1 216 ? -6.553 15.559 32.038 1.00 90.06 216 LEU A N 1
ATOM 1695 C CA . LEU A 1 216 ? -6.280 16.732 32.872 1.00 90.06 216 LEU A CA 1
ATOM 1696 C C . LEU A 1 216 ? -6.930 18.009 32.309 1.00 90.06 216 LEU A C 1
ATOM 1698 O O . LEU A 1 216 ? -7.515 18.793 33.055 1.00 90.06 216 LEU A O 1
ATOM 1702 N N . ALA A 1 217 ? -6.855 18.212 30.992 1.00 91.50 217 ALA A N 1
ATOM 1703 C CA . ALA A 1 217 ? -7.535 19.323 30.332 1.00 91.50 217 ALA A CA 1
ATOM 1704 C C . ALA A 1 217 ? -9.064 19.208 30.455 1.00 91.50 217 ALA A C 1
ATOM 1706 O O . ALA A 1 217 ? -9.736 20.204 30.717 1.00 91.50 217 ALA A O 1
ATOM 1707 N N . GLY A 1 218 ? -9.610 17.996 30.320 1.00 90.88 218 GLY A N 1
ATOM 1708 C CA . GLY A 1 218 ? -11.033 17.718 30.502 1.00 90.88 218 GLY A CA 1
ATOM 1709 C C . GLY A 1 218 ? -11.531 18.076 31.903 1.00 90.88 218 GLY A C 1
ATOM 1710 O O . GLY A 1 218 ? -12.526 18.788 32.025 1.00 90.88 218 GLY A O 1
ATOM 1711 N N . GLU A 1 219 ? -10.810 17.657 32.948 1.00 91.88 219 GLU A N 1
ATOM 1712 C CA . GLU A 1 219 ? -11.134 17.949 34.354 1.00 91.88 219 GLU A CA 1
ATOM 1713 C C . GLU A 1 219 ? -11.078 19.453 34.677 1.00 91.88 219 GLU A C 1
ATOM 1715 O O . GLU A 1 219 ? -11.910 19.967 35.434 1.00 91.88 219 GLU A O 1
ATOM 1720 N N . ALA A 1 220 ? -10.119 20.170 34.083 1.00 91.69 220 ALA A N 1
ATOM 1721 C CA . ALA A 1 220 ? -9.978 21.614 34.243 1.00 91.69 220 ALA A CA 1
ATOM 1722 C C . ALA A 1 220 ? -11.111 22.390 33.553 1.00 91.69 220 ALA A C 1
ATOM 1724 O O . ALA A 1 220 ? -11.672 23.316 34.138 1.00 91.69 220 ALA A O 1
ATOM 1725 N N . VAL A 1 221 ? -11.484 21.993 32.331 1.00 92.19 221 VAL A N 1
ATOM 1726 C CA . VAL A 1 221 ? -12.565 22.634 31.565 1.00 92.19 221 VAL A CA 1
ATOM 1727 C C . VAL A 1 221 ? -13.929 22.348 32.192 1.00 92.19 221 VAL A C 1
ATOM 1729 O O . VAL A 1 221 ? -14.741 23.265 32.326 1.00 92.19 221 VAL A O 1
ATOM 1732 N N . SER A 1 222 ? -14.181 21.113 32.643 1.00 94.38 222 SER A N 1
ATOM 1733 C CA . SER A 1 222 ? -15.447 20.768 33.303 1.00 94.38 222 SER A CA 1
ATOM 1734 C C . SER A 1 222 ? -15.668 21.561 34.593 1.00 94.38 222 SER A C 1
ATOM 1736 O O . SER A 1 222 ? -16.807 21.859 34.943 1.00 94.38 222 SER A O 1
ATOM 1738 N N . ASN A 1 223 ? -14.585 21.939 35.281 1.00 93.69 223 ASN A N 1
ATOM 1739 C CA . ASN A 1 223 ? -14.610 22.665 36.552 1.00 93.69 223 ASN A CA 1
ATOM 1740 C C . ASN A 1 223 ? -14.056 24.095 36.445 1.00 93.69 223 ASN A C 1
ATOM 1742 O O . ASN A 1 223 ? -13.544 24.634 37.427 1.00 93.69 223 ASN A O 1
ATOM 1746 N N . VAL A 1 224 ? -14.184 24.741 35.282 1.00 93.75 224 VAL A N 1
ATOM 1747 C CA . VAL A 1 224 ? -13.556 26.047 35.000 1.00 93.75 224 VAL A CA 1
ATOM 1748 C C . VAL A 1 224 ? -13.895 27.133 36.029 1.00 93.75 224 VAL A C 1
ATOM 1750 O O . VAL A 1 224 ? -13.031 27.914 36.417 1.00 93.75 224 VAL A O 1
ATOM 1753 N N . ARG A 1 225 ? -15.131 27.150 36.551 1.00 92.62 225 ARG A N 1
ATOM 1754 C CA . ARG A 1 225 ? -15.551 28.112 37.587 1.00 92.62 225 ARG A CA 1
ATOM 1755 C C . ARG A 1 225 ? -14.793 27.916 38.898 1.00 92.62 225 ARG A C 1
ATOM 1757 O O . ARG A 1 225 ? -14.456 28.896 39.550 1.00 92.62 225 ARG A O 1
ATOM 1764 N N . THR A 1 226 ? -14.511 26.670 39.269 1.00 94.12 226 THR A N 1
ATOM 1765 C CA . THR A 1 226 ? -13.740 26.321 40.468 1.00 94.12 226 THR A CA 1
ATOM 1766 C C . THR A 1 226 ? -12.284 26.734 40.289 1.00 94.12 226 THR A C 1
ATOM 1768 O O . THR A 1 226 ? -11.715 27.378 41.162 1.00 94.12 226 THR A O 1
ATOM 1771 N N . VAL A 1 227 ? -11.699 26.447 39.125 1.00 93.25 227 VAL A N 1
ATOM 1772 C CA . VAL A 1 227 ? -10.319 26.837 38.796 1.00 93.25 227 VAL A CA 1
ATOM 1773 C C . VAL A 1 227 ? -10.136 28.357 38.849 1.00 93.25 227 VAL A C 1
ATOM 1775 O O . VAL A 1 227 ? -9.174 28.831 39.458 1.00 93.25 227 VAL A O 1
ATOM 1778 N N . ALA A 1 228 ? -11.081 29.106 38.274 1.00 92.69 228 ALA A N 1
ATOM 1779 C CA . ALA A 1 228 ? -11.087 30.565 38.306 1.00 92.69 228 ALA A CA 1
ATOM 1780 C C . ALA A 1 228 ? -11.298 31.107 39.732 1.00 92.69 228 ALA A C 1
ATOM 1782 O O . ALA A 1 228 ? -10.604 32.030 40.152 1.00 92.69 228 ALA A O 1
ATOM 1783 N N . ALA A 1 229 ? -12.197 30.498 40.516 1.00 93.94 229 ALA A N 1
ATOM 1784 C CA . ALA A 1 229 ? -12.449 30.894 41.903 1.00 93.94 229 ALA A CA 1
ATOM 1785 C C . ALA A 1 229 ? -11.221 30.712 42.815 1.00 93.94 229 ALA A C 1
ATOM 1787 O O . ALA A 1 229 ? -11.002 31.523 43.712 1.00 93.94 229 ALA A O 1
ATOM 1788 N N . PHE A 1 230 ? -10.405 29.681 42.571 1.00 94.25 230 PHE A N 1
ATOM 1789 C CA . PHE A 1 230 ? -9.146 29.440 43.287 1.00 94.25 230 PHE A CA 1
ATOM 1790 C C . PHE A 1 230 ? -7.922 30.094 42.623 1.00 94.25 230 PHE A C 1
ATOM 1792 O O . PHE A 1 230 ? -6.802 29.874 43.084 1.00 94.25 230 PHE A O 1
ATOM 1799 N N . ASN A 1 231 ? -8.101 30.866 41.542 1.00 93.25 231 ASN A N 1
ATOM 1800 C CA . ASN A 1 231 ? -7.021 31.495 40.770 1.00 93.25 231 ASN A CA 1
ATOM 1801 C C . ASN A 1 231 ? -5.866 30.522 40.429 1.00 93.25 231 ASN A C 1
ATOM 1803 O O . ASN A 1 231 ? -4.686 30.861 40.506 1.00 93.25 231 ASN A O 1
ATOM 1807 N N . SER A 1 232 ? -6.210 29.267 40.113 1.00 91.88 232 SER A N 1
ATOM 1808 C CA . SER A 1 232 ? -5.252 28.159 39.933 1.00 91.88 232 SER A CA 1
ATOM 1809 C C . SER A 1 232 ? -4.974 27.835 38.457 1.00 91.88 232 SER A C 1
ATOM 1811 O O . SER A 1 232 ? -4.403 26.793 38.136 1.00 91.88 232 SER A O 1
ATOM 1813 N N . GLU A 1 233 ? -5.363 28.726 37.542 1.00 92.31 233 GLU A N 1
ATOM 1814 C CA . GLU A 1 233 ? -5.211 28.551 36.091 1.00 92.31 233 GLU A CA 1
ATOM 1815 C C . GLU A 1 233 ? -3.747 28.328 35.685 1.00 92.31 233 GLU A C 1
ATOM 1817 O O . GLU A 1 233 ? -3.437 27.404 34.932 1.00 92.31 233 GLU A O 1
ATOM 1822 N N . SER A 1 234 ? -2.825 29.118 36.244 1.00 92.62 234 SER A N 1
ATOM 1823 C CA . SER A 1 234 ? -1.385 29.006 35.979 1.00 92.62 234 SER A CA 1
ATOM 1824 C C . SER A 1 234 ? -0.812 27.661 36.434 1.00 92.62 234 SER A C 1
ATOM 1826 O O . SER A 1 234 ? 0.009 27.060 35.738 1.00 92.62 234 SER A O 1
ATOM 1828 N N . GLN A 1 235 ? -1.281 27.149 37.573 1.00 91.56 235 GLN A N 1
ATOM 1829 C CA . GLN A 1 235 ? -0.843 25.872 38.122 1.00 91.56 235 GLN A CA 1
ATOM 1830 C C . GLN A 1 235 ? -1.299 24.703 37.240 1.00 91.56 235 GLN A C 1
ATOM 1832 O O . GLN A 1 235 ? -0.491 23.830 36.914 1.00 91.56 235 GLN A O 1
ATOM 1837 N N . ILE A 1 236 ? -2.552 24.717 36.781 1.00 92.56 236 ILE A N 1
ATOM 1838 C CA . ILE A 1 236 ? -3.092 23.698 35.869 1.00 92.56 236 ILE A CA 1
ATOM 1839 C C . ILE 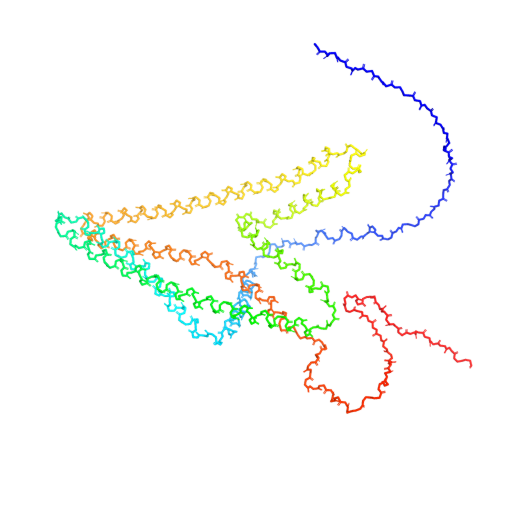A 1 236 ? -2.386 23.743 34.512 1.00 92.56 236 ILE A C 1
ATOM 1841 O O . ILE A 1 236 ? -1.994 22.697 33.989 1.00 92.56 236 ILE A O 1
ATOM 1845 N N . LEU A 1 237 ? -2.147 24.940 33.968 1.00 91.62 237 LEU A N 1
ATOM 1846 C CA . LEU A 1 237 ? -1.380 25.110 32.732 1.00 91.62 237 LEU A CA 1
ATOM 1847 C C . LEU A 1 237 ? 0.047 24.564 32.864 1.00 91.62 237 LEU A C 1
ATOM 1849 O O . LEU A 1 237 ? 0.546 23.917 31.940 1.00 91.62 237 LEU A O 1
ATOM 1853 N N . SER A 1 238 ? 0.694 24.756 34.018 1.00 93.75 238 SER A N 1
ATOM 1854 C CA . SER A 1 238 ? 2.027 24.200 34.279 1.00 93.75 238 SER A CA 1
ATOM 1855 C C . SER A 1 238 ? 2.022 22.666 34.299 1.00 93.75 238 SER A C 1
ATOM 1857 O O . SER A 1 238 ? 2.905 22.030 33.718 1.00 93.75 238 SER A O 1
ATOM 1859 N N . LEU A 1 239 ? 0.986 22.059 34.890 1.00 91.88 239 LEU A N 1
ATOM 1860 C CA . LEU A 1 239 ? 0.841 20.608 34.999 1.00 91.88 239 LEU A CA 1
ATOM 1861 C C . LEU A 1 239 ? 0.540 19.970 33.635 1.00 91.88 239 LEU A C 1
ATOM 1863 O O . LEU A 1 239 ? 1.089 18.916 33.300 1.00 91.88 239 LEU A O 1
ATOM 1867 N N . TYR A 1 240 ? -0.278 20.641 32.823 1.00 91.31 240 TYR A N 1
ATOM 1868 C CA . TYR A 1 240 ? -0.552 20.260 31.441 1.00 91.31 240 TYR A CA 1
ATOM 1869 C C . TYR A 1 240 ? 0.714 20.330 30.577 1.00 91.31 240 TYR A C 1
ATOM 1871 O O . TYR A 1 240 ? 1.060 19.362 29.898 1.00 91.31 240 TYR A O 1
ATOM 1879 N N . THR A 1 241 ? 1.464 21.430 30.676 1.00 91.12 241 THR A N 1
ATOM 1880 C CA . THR A 1 241 ? 2.721 21.631 29.937 1.00 91.12 241 THR A CA 1
ATOM 1881 C C . THR A 1 241 ? 3.770 20.580 30.310 1.00 91.12 241 THR A C 1
ATOM 1883 O O . THR A 1 241 ? 4.377 19.968 29.431 1.00 91.12 241 THR A O 1
ATOM 1886 N N . SER A 1 242 ? 3.935 20.302 31.607 1.00 90.44 242 SER A N 1
ATOM 1887 C CA . SER A 1 242 ? 4.842 19.261 32.110 1.00 90.44 242 SER A CA 1
ATOM 1888 C C . SER A 1 242 ? 4.458 17.866 31.598 1.00 90.44 242 SER A C 1
ATOM 1890 O O . SER A 1 242 ? 5.310 17.109 31.128 1.00 90.44 242 SER A O 1
ATOM 1892 N N . SER A 1 243 ? 3.158 17.552 31.583 1.00 87.62 243 SER A N 1
ATOM 1893 C CA . SER A 1 243 ? 2.648 16.265 31.088 1.00 87.62 243 SER A CA 1
ATOM 1894 C C . SER A 1 243 ? 2.881 16.065 29.584 1.00 87.62 243 SER A C 1
ATOM 1896 O O . SER A 1 243 ? 3.050 14.930 29.139 1.00 87.62 243 SER A O 1
ATOM 1898 N N . LEU A 1 244 ? 2.937 17.148 28.800 1.00 88.56 244 LEU A N 1
ATOM 1899 C CA . LEU A 1 244 ? 3.203 17.104 27.358 1.00 88.56 244 LEU A CA 1
ATOM 1900 C C . LEU A 1 244 ? 4.692 17.093 26.990 1.00 88.56 244 LEU A C 1
ATOM 1902 O O . LEU A 1 244 ? 5.050 16.687 25.882 1.00 88.56 244 LEU A O 1
ATOM 1906 N N . GLN A 1 245 ? 5.584 17.489 27.896 1.00 89.31 245 GLN A N 1
ATOM 1907 C CA . GLN A 1 245 ? 7.012 17.583 27.595 1.00 89.31 245 GLN A CA 1
ATOM 1908 C C . GLN A 1 245 ? 7.634 16.213 27.272 1.00 89.31 245 GLN A C 1
ATOM 1910 O O . GLN A 1 245 ? 8.449 16.089 26.353 1.00 89.31 245 GLN A O 1
ATOM 1915 N N . THR A 1 246 ? 7.224 15.161 27.986 1.00 84.56 246 THR A N 1
ATOM 1916 C CA . THR A 1 246 ? 7.672 13.783 27.739 1.00 84.56 246 THR A CA 1
ATOM 1917 C C . THR A 1 246 ? 7.250 13.257 26.359 1.00 84.56 246 THR A C 1
ATOM 1919 O O . THR A 1 246 ? 8.138 12.818 25.616 1.00 84.56 246 THR A O 1
ATOM 1922 N N . PRO A 1 247 ? 5.959 13.300 25.961 1.00 84.81 247 PRO A N 1
ATOM 1923 C CA . PRO A 1 247 ? 5.560 12.880 24.623 1.00 84.81 247 PRO A CA 1
ATOM 1924 C C . PRO A 1 247 ? 6.194 13.747 23.530 1.00 84.81 247 PRO A C 1
ATOM 1926 O O . PRO A 1 247 ? 6.658 13.203 22.531 1.00 84.81 247 PRO A O 1
ATOM 1929 N N . LEU A 1 248 ? 6.342 15.059 23.736 1.00 84.75 248 LEU A N 1
ATOM 1930 C CA . LEU A 1 248 ? 6.978 15.941 22.754 1.00 84.75 248 LEU A CA 1
ATOM 1931 C C . LEU A 1 248 ? 8.449 15.569 22.501 1.00 84.75 248 LEU A C 1
ATOM 1933 O O . LEU A 1 248 ? 8.874 15.454 21.351 1.00 84.75 248 LEU A O 1
ATOM 1937 N N . ARG A 1 249 ? 9.219 15.274 23.558 1.00 84.50 249 ARG A N 1
ATOM 1938 C CA . ARG A 1 249 ? 10.621 14.836 23.432 1.00 84.50 249 ARG A CA 1
ATOM 1939 C C . ARG A 1 249 ? 10.752 13.464 22.766 1.00 84.50 249 ARG A C 1
ATOM 1941 O O . ARG A 1 249 ? 11.675 13.253 21.979 1.00 84.50 249 ARG A O 1
ATOM 1948 N N . ARG A 1 250 ? 9.836 12.535 23.058 1.00 80.25 250 ARG A N 1
ATOM 1949 C CA . ARG A 1 250 ? 9.791 11.219 22.399 1.00 80.25 250 ARG A CA 1
ATOM 1950 C C . ARG A 1 250 ? 9.399 11.332 20.930 1.00 80.25 250 ARG A C 1
ATOM 1952 O O . ARG A 1 250 ? 10.013 10.669 20.104 1.00 80.25 250 ARG A O 1
ATOM 1959 N N . CYS A 1 251 ? 8.433 12.186 20.603 1.00 80.19 251 CYS A N 1
ATOM 1960 C CA . CYS A 1 251 ? 8.030 12.460 19.228 1.00 80.19 251 CYS A CA 1
ATOM 1961 C C . CYS A 1 251 ? 9.187 13.067 18.427 1.00 80.19 251 CYS A C 1
ATOM 1963 O O . CYS A 1 251 ? 9.476 12.594 17.333 1.00 80.19 251 CYS A O 1
ATOM 1965 N N . PHE A 1 252 ? 9.924 14.019 19.013 1.00 83.81 252 PHE A N 1
ATOM 1966 C CA . PHE A 1 252 ? 11.126 14.581 18.398 1.00 83.81 252 PHE A CA 1
ATOM 1967 C C . PHE A 1 252 ? 12.152 13.491 18.068 1.00 83.81 252 PHE A C 1
ATOM 1969 O O . PHE A 1 252 ? 12.525 13.332 16.910 1.00 83.81 252 PHE A O 1
ATOM 1976 N N . TRP A 1 253 ? 12.563 12.687 19.053 1.00 80.38 253 TRP A N 1
ATOM 1977 C CA . TRP A 1 253 ? 13.554 11.630 18.824 1.00 80.38 253 TRP A CA 1
ATOM 1978 C C . TRP A 1 253 ? 13.069 10.552 17.859 1.00 80.38 253 TRP A C 1
ATOM 1980 O O . TRP A 1 253 ? 13.822 10.133 16.987 1.00 80.38 253 TRP A O 1
ATOM 1990 N N . LYS A 1 254 ? 11.806 10.136 17.962 1.00 79.25 254 LYS A N 1
ATOM 1991 C CA . LYS A 1 254 ? 11.204 9.191 17.022 1.00 79.25 254 LYS A CA 1
ATOM 1992 C C . LYS A 1 254 ? 11.187 9.750 15.601 1.00 79.25 254 LYS A C 1
ATOM 1994 O O . LYS A 1 254 ? 11.532 9.026 14.675 1.00 79.25 254 LYS A O 1
ATOM 1999 N N . GLY A 1 255 ? 10.828 11.022 15.436 1.00 79.62 255 GLY A N 1
ATOM 2000 C CA . GLY A 1 255 ? 10.868 11.721 14.156 1.00 79.62 255 GLY A CA 1
ATOM 2001 C C . GLY A 1 255 ? 12.279 11.764 13.578 1.00 79.62 255 GLY A C 1
ATOM 2002 O O . GLY A 1 255 ? 12.465 11.439 12.411 1.00 79.62 255 GLY A O 1
ATOM 2003 N N . GLN A 1 256 ? 13.285 12.062 14.406 1.00 86.38 256 GLN A N 1
ATOM 2004 C CA . GLN A 1 256 ? 14.688 12.052 13.982 1.00 86.38 256 GLN A CA 1
ATOM 2005 C C . GLN A 1 256 ? 15.174 10.650 13.590 1.00 86.38 256 GLN A C 1
ATOM 2007 O O . GLN A 1 256 ? 15.824 10.505 12.559 1.00 86.38 256 GLN A O 1
ATOM 2012 N N . ILE A 1 257 ? 14.837 9.611 14.362 1.00 82.50 257 ILE A N 1
ATOM 2013 C CA . ILE A 1 257 ? 15.211 8.218 14.061 1.00 82.50 257 ILE A CA 1
ATOM 2014 C C . ILE A 1 257 ? 14.526 7.743 12.776 1.00 82.50 257 ILE A C 1
ATOM 2016 O O . ILE A 1 257 ? 15.185 7.184 11.904 1.00 82.50 257 ILE A O 1
ATOM 2020 N N . ALA A 1 258 ? 13.222 7.991 12.633 1.00 78.06 258 ALA A N 1
ATOM 2021 C CA . ALA A 1 258 ? 12.462 7.610 11.446 1.00 78.06 258 ALA A CA 1
ATOM 2022 C C . ALA A 1 258 ? 12.944 8.367 10.200 1.00 78.06 258 ALA A C 1
ATOM 2024 O O . ALA A 1 258 ? 13.171 7.752 9.161 1.00 78.06 258 ALA A O 1
ATOM 2025 N N . GLY A 1 259 ? 13.160 9.680 10.314 1.00 79.62 259 GLY A N 1
ATOM 2026 C CA . GLY A 1 259 ? 13.674 10.514 9.231 1.00 79.62 259 GLY A CA 1
ATOM 2027 C C . GLY A 1 259 ? 15.090 10.122 8.814 1.00 79.62 259 GLY A C 1
ATOM 2028 O O . GLY A 1 259 ? 15.348 9.940 7.627 1.00 79.62 259 GLY A O 1
ATOM 2029 N N . SER A 1 260 ? 15.991 9.907 9.778 1.00 84.12 260 SER A N 1
ATOM 2030 C CA . SER A 1 260 ? 17.365 9.463 9.502 1.00 84.12 260 SER A CA 1
ATOM 2031 C C . SER A 1 260 ? 17.390 8.062 8.896 1.00 84.12 260 SER A C 1
ATOM 2033 O O . SER A 1 260 ? 18.105 7.829 7.927 1.00 84.12 260 SER A O 1
ATOM 2035 N N . GLY A 1 261 ? 16.574 7.137 9.411 1.00 81.12 261 GLY A N 1
ATOM 2036 C CA . GLY A 1 261 ? 16.438 5.789 8.860 1.00 81.12 261 GLY A CA 1
ATOM 2037 C C . GLY A 1 261 ? 15.919 5.802 7.423 1.00 81.12 261 GLY A C 1
ATOM 2038 O O . GLY A 1 261 ? 16.488 5.137 6.561 1.00 81.12 261 GLY A O 1
ATOM 2039 N N . TYR A 1 262 ? 14.898 6.617 7.139 1.00 80.62 262 TYR A N 1
ATOM 2040 C CA . TYR A 1 262 ? 14.385 6.804 5.783 1.00 80.62 262 TYR A CA 1
ATOM 2041 C C . TYR A 1 262 ? 15.433 7.429 4.853 1.00 80.62 262 TYR A C 1
ATOM 2043 O O . TYR A 1 262 ? 15.611 6.967 3.728 1.00 80.62 262 TYR A O 1
ATOM 2051 N N . GLY A 1 263 ? 16.176 8.432 5.332 1.00 78.69 263 GLY A N 1
ATOM 2052 C CA . GLY A 1 263 ? 17.260 9.068 4.584 1.00 78.69 263 GLY A CA 1
ATOM 2053 C C . GLY A 1 263 ? 18.397 8.102 4.242 1.00 78.69 263 GLY A C 1
ATOM 2054 O O . GLY A 1 263 ? 18.817 8.044 3.090 1.00 78.69 263 GLY A O 1
ATOM 2055 N N . ILE A 1 264 ? 18.857 7.299 5.208 1.00 88.00 264 ILE A N 1
ATOM 2056 C CA . ILE A 1 264 ? 19.894 6.275 4.995 1.00 88.00 264 ILE A CA 1
ATOM 2057 C C . ILE A 1 264 ? 19.401 5.199 4.024 1.00 88.00 264 ILE A C 1
ATOM 2059 O O . ILE A 1 264 ? 20.141 4.813 3.121 1.00 88.00 264 ILE A O 1
ATOM 2063 N N . ALA A 1 265 ? 18.154 4.740 4.169 1.00 82.69 265 ALA A N 1
ATOM 2064 C CA . ALA A 1 265 ? 17.564 3.760 3.263 1.00 82.69 265 ALA A CA 1
ATOM 2065 C C . ALA A 1 265 ? 17.471 4.296 1.825 1.00 82.69 265 ALA A C 1
ATOM 2067 O O . ALA A 1 265 ? 17.863 3.603 0.886 1.00 82.69 265 ALA A O 1
ATOM 2068 N N . GLN A 1 266 ? 17.028 5.546 1.648 1.00 84.25 266 GLN A N 1
ATOM 2069 C CA . GLN A 1 266 ? 16.993 6.197 0.337 1.00 84.25 266 GLN A CA 1
ATOM 2070 C C . GLN A 1 266 ? 18.392 6.408 -0.244 1.00 84.25 266 GLN A C 1
ATOM 2072 O O . GLN A 1 266 ? 18.619 6.129 -1.420 1.00 84.25 266 GLN A O 1
ATOM 2077 N N . PHE A 1 267 ? 19.359 6.842 0.568 1.00 88.56 267 PHE A N 1
ATOM 2078 C CA . PHE A 1 267 ? 20.746 6.969 0.129 1.00 88.56 267 PHE A CA 1
ATOM 2079 C C . PHE A 1 267 ? 21.310 5.625 -0.339 1.00 88.56 267 PHE A C 1
ATOM 2081 O O . PHE A 1 267 ? 21.888 5.559 -1.419 1.00 88.56 267 PHE A O 1
ATOM 2088 N N . ALA A 1 268 ? 21.108 4.548 0.426 1.00 84.44 268 ALA A N 1
ATOM 2089 C CA . ALA A 1 268 ? 21.561 3.211 0.053 1.00 84.44 268 ALA A CA 1
ATOM 2090 C C . ALA A 1 268 ? 20.924 2.734 -1.263 1.00 84.44 268 ALA A C 1
ATOM 2092 O O . ALA A 1 268 ? 21.616 2.160 -2.106 1.00 84.44 268 ALA A O 1
ATOM 2093 N N . LEU A 1 269 ? 19.636 3.028 -1.476 1.00 84.00 269 LEU A N 1
ATOM 2094 C CA . LEU A 1 269 ? 18.932 2.730 -2.722 1.00 84.00 269 LEU A CA 1
ATOM 2095 C C . LEU A 1 269 ? 19.574 3.458 -3.914 1.00 84.00 269 LEU A C 1
ATOM 2097 O O . LEU A 1 269 ? 19.977 2.807 -4.877 1.00 84.00 269 LEU A O 1
ATOM 2101 N N . TYR A 1 270 ? 19.769 4.776 -3.844 1.00 86.62 270 TYR A N 1
ATOM 2102 C CA . TYR A 1 270 ? 20.400 5.523 -4.942 1.00 86.62 270 TYR A CA 1
ATOM 2103 C C . TYR A 1 270 ? 21.888 5.201 -5.120 1.00 86.62 270 TYR A C 1
ATOM 2105 O O . TYR A 1 270 ? 22.374 5.148 -6.250 1.00 86.62 270 TYR A O 1
ATOM 2113 N N . ALA A 1 271 ? 22.615 4.928 -4.036 1.00 88.00 271 ALA A N 1
ATOM 2114 C CA . ALA A 1 271 ? 23.996 4.462 -4.097 1.00 88.00 271 ALA A CA 1
ATOM 2115 C C . ALA A 1 271 ? 24.094 3.113 -4.825 1.00 88.00 271 ALA A C 1
ATOM 2117 O O . ALA A 1 271 ? 25.002 2.923 -5.632 1.00 88.00 271 ALA A O 1
ATOM 2118 N N . SER A 1 272 ? 23.131 2.205 -4.618 1.00 89.19 272 SER A N 1
ATOM 2119 C CA . SER A 1 272 ? 23.066 0.941 -5.360 1.00 89.19 272 SER A CA 1
ATOM 2120 C C . SER A 1 272 ? 22.872 1.161 -6.867 1.00 89.19 272 SER A C 1
ATOM 2122 O O . SER A 1 272 ? 23.527 0.497 -7.672 1.00 89.19 272 SER A O 1
ATOM 2124 N N . TYR A 1 273 ? 22.065 2.153 -7.267 1.00 87.06 273 TYR A N 1
ATOM 2125 C CA . TYR A 1 273 ? 21.899 2.531 -8.675 1.00 87.06 273 TYR A CA 1
ATOM 2126 C C . TYR A 1 273 ? 23.176 3.129 -9.261 1.00 87.06 273 TYR A C 1
ATOM 2128 O O . TYR A 1 273 ? 23.571 2.764 -10.369 1.00 87.06 273 TYR A O 1
ATOM 2136 N N . ALA A 1 274 ? 23.856 4.000 -8.511 1.00 88.81 274 ALA A N 1
ATOM 2137 C CA . ALA A 1 274 ? 25.133 4.573 -8.922 1.00 88.81 274 ALA A CA 1
ATOM 2138 C C . ALA A 1 274 ? 26.206 3.488 -9.121 1.00 88.81 274 ALA A C 1
ATOM 2140 O O . ALA A 1 274 ? 26.895 3.490 -10.140 1.00 88.81 274 ALA A O 1
ATOM 2141 N N . LEU A 1 275 ? 26.306 2.527 -8.196 1.00 88.06 275 LEU A N 1
ATOM 2142 C CA . LEU A 1 275 ? 27.217 1.383 -8.310 1.00 88.06 275 LEU A CA 1
ATOM 2143 C C . LEU A 1 275 ? 26.871 0.489 -9.507 1.00 88.06 275 LEU A C 1
ATOM 2145 O O . LEU A 1 275 ? 27.768 0.101 -10.255 1.00 88.06 275 LEU A O 1
ATOM 2149 N N . GLY A 1 276 ? 25.583 0.204 -9.724 1.00 85.50 276 GLY A N 1
ATOM 2150 C CA . GLY A 1 276 ? 25.115 -0.570 -10.874 1.00 85.50 276 GLY A CA 1
ATOM 2151 C C . GLY A 1 276 ? 25.480 0.084 -12.208 1.00 85.50 276 GLY A C 1
ATOM 2152 O O . GLY A 1 276 ? 26.002 -0.584 -13.099 1.00 85.50 276 GLY A O 1
ATOM 2153 N N . LEU A 1 277 ? 25.285 1.401 -12.331 1.00 87.50 277 LEU A N 1
ATOM 2154 C CA . LEU A 1 277 ? 25.655 2.165 -13.527 1.00 87.50 277 LEU A CA 1
ATOM 2155 C C . LEU A 1 277 ? 27.174 2.300 -13.707 1.00 87.50 277 LEU A C 1
ATOM 2157 O O . LEU A 1 277 ? 27.665 2.231 -14.835 1.00 87.50 277 LEU A O 1
ATOM 2161 N N . TRP A 1 278 ? 27.934 2.458 -12.621 1.00 90.69 278 TRP A N 1
ATOM 2162 C CA . TRP A 1 278 ? 29.398 2.467 -12.668 1.00 90.69 278 TRP A CA 1
ATOM 2163 C C . TRP A 1 278 ? 29.947 1.134 -13.189 1.00 90.69 278 TRP A C 1
ATOM 2165 O O . TRP A 1 278 ? 30.767 1.121 -14.110 1.00 90.69 278 TRP A O 1
ATOM 2175 N N . TYR A 1 279 ? 29.440 0.014 -12.667 1.00 85.69 279 TYR A N 1
ATOM 2176 C CA . TYR A 1 279 ? 29.823 -1.320 -13.125 1.00 85.69 279 TYR A CA 1
ATOM 2177 C C . TYR A 1 279 ? 29.382 -1.582 -14.573 1.00 85.69 279 TYR A C 1
ATOM 2179 O O . TYR A 1 279 ? 30.169 -2.079 -15.376 1.00 85.69 279 TYR A O 1
ATOM 2187 N N . ALA A 1 280 ? 28.166 -1.171 -14.944 1.00 84.94 280 ALA A N 1
ATOM 2188 C CA . ALA A 1 280 ? 27.674 -1.221 -16.320 1.00 84.94 280 ALA A CA 1
ATOM 2189 C C . ALA A 1 280 ? 28.604 -0.480 -17.298 1.00 84.94 280 ALA A C 1
ATOM 2191 O O . ALA A 1 280 ? 28.977 -1.018 -18.339 1.00 84.94 280 ALA A O 1
ATOM 2192 N N . SER A 1 281 ? 29.024 0.738 -16.945 1.00 87.19 281 SER A N 1
ATOM 2193 C CA . SER A 1 281 ? 29.971 1.529 -17.739 1.00 87.19 281 SER A CA 1
ATOM 2194 C C . SER A 1 281 ? 31.330 0.834 -17.871 1.00 87.19 281 SER A C 1
ATOM 2196 O O . SER A 1 281 ? 31.893 0.756 -18.965 1.00 87.19 281 SER A O 1
ATOM 2198 N N . TRP A 1 282 ? 31.838 0.260 -16.776 1.00 89.50 282 TRP A N 1
ATOM 2199 C CA . TRP A 1 282 ? 33.077 -0.517 -16.784 1.00 89.50 282 TRP A CA 1
ATOM 2200 C C . TRP A 1 282 ? 32.999 -1.728 -17.730 1.00 89.50 282 TRP A C 1
ATOM 2202 O O . TRP A 1 282 ? 33.950 -1.974 -18.476 1.00 89.50 282 TRP A O 1
ATOM 2212 N N . LEU A 1 283 ? 31.860 -2.429 -17.756 1.00 85.75 283 LEU A N 1
ATOM 2213 C CA . LEU A 1 283 ? 31.616 -3.604 -18.599 1.00 85.75 283 LEU A CA 1
ATOM 2214 C C . LEU A 1 283 ? 31.617 -3.258 -20.096 1.00 85.75 283 LEU A C 1
ATOM 2216 O O . LEU A 1 283 ? 32.231 -3.963 -20.901 1.00 85.75 283 LEU A O 1
ATOM 2220 N N . VAL A 1 284 ? 30.991 -2.131 -20.449 1.00 88.00 284 VAL A N 1
ATOM 2221 C CA . VAL A 1 284 ? 30.973 -1.598 -21.820 1.00 88.00 284 VAL A CA 1
ATOM 2222 C C . VAL A 1 284 ? 32.367 -1.132 -22.242 1.00 88.00 284 VAL A C 1
ATOM 2224 O O . VAL A 1 284 ? 32.801 -1.412 -23.357 1.00 88.00 284 VAL A O 1
ATOM 2227 N N . LYS A 1 285 ? 33.117 -0.481 -21.342 1.00 87.81 285 LYS A N 1
ATOM 2228 C CA . LYS A 1 285 ? 34.477 0.006 -21.627 1.00 87.81 285 LYS A CA 1
ATOM 2229 C C . LYS A 1 285 ? 35.463 -1.120 -21.962 1.00 87.81 285 LYS A C 1
ATOM 2231 O O . LYS A 1 285 ? 36.345 -0.914 -22.789 1.00 87.81 285 LYS A O 1
ATOM 2236 N N . HIS A 1 286 ? 35.328 -2.286 -21.332 1.00 89.50 286 HIS A N 1
ATOM 2237 C CA . HIS A 1 286 ? 36.204 -3.441 -21.571 1.00 89.50 286 HIS A CA 1
ATOM 2238 C C . HIS A 1 286 ? 35.716 -4.351 -22.709 1.00 89.50 286 HIS A C 1
ATOM 2240 O O . HIS A 1 286 ? 36.326 -5.387 -22.957 1.00 89.50 286 HIS A O 1
ATOM 2246 N N . GLY A 1 287 ? 34.627 -3.990 -23.398 1.00 85.12 287 GLY A N 1
ATOM 2247 C CA . GLY A 1 287 ? 34.091 -4.763 -24.522 1.00 85.12 287 GLY A CA 1
ATOM 2248 C C . GLY A 1 287 ? 33.480 -6.113 -24.129 1.00 85.12 287 GLY A C 1
ATOM 2249 O O . GLY A 1 287 ? 33.280 -6.959 -24.993 1.00 85.12 287 GLY A O 1
ATOM 2250 N N . ILE A 1 288 ? 33.184 -6.331 -22.841 1.00 83.50 288 ILE A N 1
ATOM 2251 C CA . ILE A 1 288 ? 32.583 -7.581 -22.344 1.00 83.50 288 ILE A CA 1
ATOM 2252 C C . ILE A 1 288 ? 31.086 -7.627 -22.686 1.00 83.50 288 ILE A C 1
ATOM 2254 O O . ILE A 1 288 ? 30.501 -8.698 -22.840 1.00 83.50 288 ILE A O 1
ATOM 2258 N N . SER A 1 289 ? 30.427 -6.469 -22.779 1.00 81.56 289 SER A N 1
ATOM 2259 C CA . SER A 1 289 ? 29.001 -6.370 -23.098 1.00 81.56 289 SER A CA 1
ATOM 2260 C C . SER A 1 289 ? 28.669 -5.075 -23.830 1.00 81.56 289 SER A C 1
ATOM 2262 O O . SER A 1 289 ? 29.227 -4.022 -23.533 1.00 81.56 289 SER A O 1
ATOM 2264 N N . ASP A 1 290 ? 27.706 -5.142 -24.749 1.00 84.62 290 ASP A N 1
ATOM 2265 C CA . ASP A 1 290 ? 27.204 -3.966 -25.456 1.00 84.62 290 ASP A CA 1
ATOM 2266 C C . ASP A 1 290 ? 26.409 -3.033 -24.534 1.00 84.62 290 ASP A C 1
ATOM 2268 O O . ASP A 1 290 ? 25.719 -3.470 -23.600 1.00 84.62 290 ASP A O 1
ATOM 2272 N N . PHE A 1 291 ? 26.414 -1.738 -24.862 1.00 82.31 291 PHE A N 1
ATOM 2273 C CA . PHE A 1 291 ? 25.613 -0.725 -24.168 1.00 82.31 291 PHE A CA 1
ATOM 2274 C C . PHE A 1 291 ? 24.121 -1.097 -24.139 1.00 82.31 291 PHE A C 1
ATOM 2276 O O . PHE A 1 291 ? 23.486 -1.001 -23.091 1.00 82.31 291 PHE A O 1
ATOM 2283 N N . SER A 1 292 ? 23.586 -1.600 -25.261 1.00 81.31 292 SER A N 1
ATOM 2284 C CA . SER A 1 292 ? 22.172 -1.985 -25.410 1.00 81.31 292 SER A CA 1
ATOM 2285 C C . SER A 1 292 ? 21.734 -3.066 -24.421 1.00 81.31 292 SER A C 1
ATOM 2287 O O . SER A 1 292 ? 20.695 -2.946 -23.772 1.00 81.31 292 SER A O 1
ATOM 2289 N N . ASN A 1 293 ? 22.539 -4.121 -24.282 1.00 82.00 293 ASN A N 1
ATOM 2290 C CA . ASN A 1 293 ? 22.216 -5.242 -23.403 1.00 82.00 293 ASN A CA 1
ATOM 2291 C C . ASN A 1 293 ? 22.381 -4.844 -21.935 1.00 82.00 293 ASN A C 1
ATOM 2293 O O . ASN A 1 293 ? 21.522 -5.151 -21.111 1.00 82.00 293 ASN A O 1
ATOM 2297 N N . THR A 1 294 ? 23.432 -4.083 -21.629 1.00 84.12 294 THR A N 1
ATOM 2298 C CA . THR A 1 294 ? 23.720 -3.621 -20.269 1.00 84.12 294 THR A CA 1
ATOM 2299 C C . THR A 1 294 ? 22.620 -2.693 -19.736 1.00 84.12 294 THR A C 1
ATOM 2301 O O . THR A 1 294 ? 22.099 -2.917 -18.642 1.00 84.12 294 THR A O 1
ATOM 2304 N N . ILE A 1 295 ? 22.191 -1.693 -20.520 1.00 83.81 295 ILE A N 1
ATOM 2305 C CA . ILE A 1 295 ? 21.135 -0.757 -20.097 1.00 83.81 295 ILE A CA 1
ATOM 2306 C C . ILE A 1 295 ? 19.755 -1.425 -20.016 1.00 83.81 295 ILE A C 1
ATOM 2308 O O . ILE A 1 295 ? 18.944 -1.070 -19.160 1.00 83.81 295 ILE A O 1
ATOM 2312 N N . ARG A 1 296 ? 19.499 -2.433 -20.862 1.00 82.31 296 ARG A N 1
ATOM 2313 C CA . ARG A 1 296 ? 18.277 -3.246 -20.826 1.00 82.31 296 ARG A CA 1
ATOM 2314 C C . ARG A 1 296 ? 18.167 -4.045 -19.535 1.00 82.31 296 ARG A C 1
ATOM 2316 O O . ARG A 1 296 ? 17.127 -3.989 -18.884 1.00 82.31 296 ARG A O 1
ATOM 2323 N N . VAL A 1 297 ? 19.229 -4.756 -19.152 1.00 86.56 297 VAL A N 1
ATOM 2324 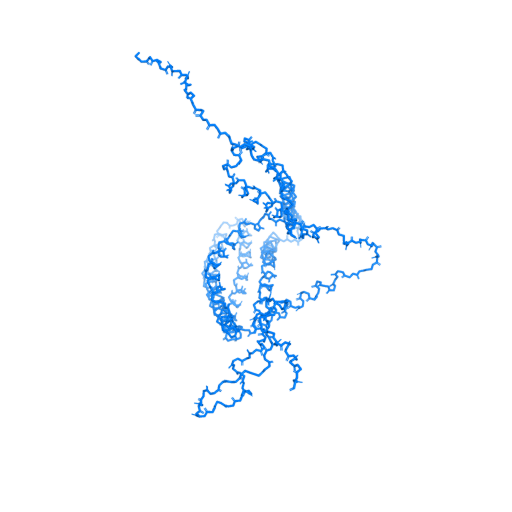C CA . VAL A 1 297 ? 19.257 -5.526 -17.898 1.00 86.56 297 VAL A CA 1
ATOM 2325 C C . VAL A 1 297 ? 19.070 -4.597 -16.698 1.00 86.56 297 VAL A C 1
ATOM 2327 O O . VAL A 1 297 ? 18.248 -4.886 -15.831 1.00 86.56 297 VAL A O 1
ATOM 2330 N N . PHE A 1 298 ? 19.751 -3.447 -16.682 1.00 84.00 298 PHE A N 1
ATOM 2331 C CA . PHE A 1 298 ? 19.613 -2.455 -15.614 1.00 84.00 298 PHE A CA 1
ATOM 2332 C C . PHE A 1 298 ? 18.170 -1.940 -15.463 1.00 84.00 298 PHE A C 1
ATOM 2334 O O . PHE A 1 298 ? 17.610 -1.997 -14.369 1.00 84.00 298 PHE A O 1
ATOM 2341 N N . MET A 1 299 ? 17.538 -1.491 -16.555 1.00 83.81 299 MET A N 1
ATOM 2342 C CA . MET A 1 299 ? 16.168 -0.956 -16.521 1.00 83.81 299 MET A CA 1
ATOM 2343 C C . MET A 1 299 ? 15.129 -2.000 -16.100 1.00 83.81 299 MET A C 1
ATOM 2345 O O . MET A 1 299 ? 14.254 -1.700 -15.288 1.00 83.81 299 MET A O 1
ATOM 2349 N N . VAL A 1 300 ? 15.228 -3.231 -16.617 1.00 85.06 300 VAL A N 1
ATOM 2350 C CA . VAL A 1 300 ? 14.292 -4.312 -16.266 1.00 85.06 300 VAL A CA 1
ATOM 2351 C C . VAL A 1 300 ? 14.414 -4.684 -14.787 1.00 85.06 300 VAL A C 1
ATOM 2353 O O . VAL A 1 300 ? 13.393 -4.824 -14.111 1.00 85.06 300 VAL A O 1
ATOM 2356 N N . LEU A 1 301 ? 15.638 -4.796 -14.258 1.00 84.06 301 LEU A N 1
ATOM 2357 C CA . LEU A 1 301 ? 15.865 -5.094 -12.841 1.00 84.06 301 LEU A CA 1
ATOM 2358 C C . LEU A 1 301 ? 15.364 -3.969 -11.929 1.00 84.06 301 LEU A C 1
ATOM 2360 O O . LEU A 1 301 ? 14.722 -4.254 -10.922 1.00 84.06 301 LEU A O 1
ATOM 2364 N N . MET A 1 302 ? 15.600 -2.707 -12.295 1.00 83.81 302 MET A N 1
ATOM 2365 C CA . MET A 1 302 ? 15.169 -1.549 -11.507 1.00 83.81 302 MET A CA 1
ATOM 2366 C C . MET A 1 302 ? 13.640 -1.476 -11.378 1.00 83.81 302 MET A C 1
ATOM 2368 O O . MET A 1 302 ? 13.115 -1.351 -10.272 1.00 83.81 302 MET A O 1
ATOM 2372 N N . VAL A 1 303 ? 12.911 -1.596 -12.492 1.00 82.12 303 VAL A N 1
ATOM 2373 C CA . VAL A 1 303 ? 11.437 -1.553 -12.474 1.00 82.12 303 VAL A CA 1
ATOM 2374 C C . VAL A 1 303 ? 10.859 -2.752 -11.718 1.00 82.12 303 VAL A C 1
ATOM 2376 O O . VAL A 1 303 ? 9.932 -2.588 -10.924 1.00 82.12 303 VAL A O 1
ATOM 2379 N N . SER A 1 304 ? 11.452 -3.939 -11.885 1.00 82.12 304 SER A N 1
ATOM 2380 C CA . SER A 1 304 ? 11.038 -5.145 -11.154 1.00 82.12 304 SER A CA 1
ATOM 2381 C C . SER A 1 304 ? 11.255 -5.012 -9.643 1.00 82.12 304 SER A C 1
ATOM 2383 O O . SER A 1 304 ? 10.391 -5.402 -8.857 1.00 82.12 304 SER A O 1
ATOM 2385 N N . ALA A 1 305 ? 12.385 -4.432 -9.225 1.00 82.56 305 ALA A N 1
ATOM 2386 C CA . ALA A 1 305 ? 12.698 -4.205 -7.817 1.00 82.56 305 ALA A CA 1
ATOM 2387 C C . ALA A 1 305 ? 11.701 -3.241 -7.154 1.00 82.56 305 ALA A C 1
ATOM 2389 O O . ALA A 1 305 ? 11.247 -3.515 -6.044 1.00 82.56 305 ALA A O 1
ATOM 2390 N N . ASN A 1 306 ? 11.300 -2.166 -7.845 1.00 78.25 306 ASN A N 1
ATOM 2391 C CA . ASN A 1 306 ? 10.274 -1.249 -7.341 1.00 78.25 306 ASN A CA 1
ATOM 2392 C C . ASN A 1 306 ? 8.905 -1.931 -7.189 1.00 78.25 306 ASN A C 1
ATOM 2394 O O . ASN A 1 306 ? 8.278 -1.790 -6.141 1.00 78.25 306 ASN A O 1
ATOM 2398 N N . GLY A 1 307 ? 8.463 -2.721 -8.176 1.00 78.00 307 GLY A N 1
ATOM 2399 C CA . GLY A 1 307 ? 7.191 -3.452 -8.074 1.00 78.00 307 GLY A CA 1
ATOM 2400 C C . GLY A 1 307 ? 7.170 -4.461 -6.914 1.00 78.00 307 GLY A C 1
ATOM 2401 O O . GLY A 1 307 ? 6.176 -4.585 -6.191 1.00 78.00 307 GLY A O 1
ATOM 2402 N N . ALA A 1 308 ? 8.296 -5.142 -6.674 1.00 77.12 308 ALA A N 1
ATOM 2403 C CA . ALA A 1 308 ? 8.451 -6.006 -5.507 1.00 77.12 308 ALA A CA 1
ATOM 2404 C C . ALA A 1 308 ? 8.408 -5.199 -4.198 1.00 77.12 308 ALA A C 1
ATOM 2406 O O . ALA A 1 308 ? 7.692 -5.578 -3.271 1.00 77.12 308 ALA A O 1
ATOM 2407 N N . ALA A 1 309 ? 9.120 -4.069 -4.130 1.00 78.06 309 ALA A N 1
ATOM 2408 C CA . ALA A 1 309 ? 9.156 -3.209 -2.950 1.00 78.06 309 ALA A CA 1
ATOM 2409 C C . ALA A 1 309 ? 7.761 -2.688 -2.566 1.00 78.06 309 ALA A C 1
ATOM 2411 O O . ALA A 1 309 ? 7.383 -2.785 -1.399 1.00 78.06 309 ALA A O 1
ATOM 2412 N N . GLU A 1 310 ? 6.963 -2.219 -3.529 1.00 74.94 310 GLU A N 1
ATOM 2413 C CA . GLU A 1 310 ? 5.578 -1.788 -3.289 1.00 74.94 310 GLU A CA 1
ATOM 2414 C C . GLU A 1 310 ? 4.722 -2.921 -2.711 1.00 74.94 310 GLU A C 1
ATOM 2416 O O . GLU A 1 310 ? 4.006 -2.720 -1.729 1.00 74.94 310 GLU A O 1
ATOM 2421 N N . THR A 1 311 ? 4.868 -4.143 -3.227 1.00 75.75 311 THR A N 1
ATOM 2422 C CA . THR A 1 311 ? 4.155 -5.316 -2.697 1.00 75.75 311 THR A CA 1
ATOM 2423 C C . THR A 1 311 ? 4.513 -5.586 -1.232 1.00 75.75 311 THR A C 1
ATOM 2425 O O . THR A 1 311 ? 3.632 -5.874 -0.419 1.00 75.75 311 THR A O 1
ATOM 2428 N N . LEU A 1 312 ? 5.791 -5.443 -0.856 1.00 74.00 312 LEU A N 1
ATOM 2429 C CA . LEU A 1 312 ? 6.227 -5.597 0.536 1.00 74.00 312 LEU A CA 1
ATOM 2430 C C . LEU A 1 312 ? 5.597 -4.543 1.460 1.00 74.00 312 LEU A C 1
ATOM 2432 O O . LEU A 1 312 ? 5.297 -4.854 2.615 1.00 74.00 312 LEU A O 1
ATOM 2436 N N . THR A 1 313 ? 5.344 -3.324 0.971 1.00 76.44 313 THR A N 1
ATOM 2437 C CA . THR A 1 313 ? 4.705 -2.273 1.785 1.00 76.44 313 THR A CA 1
ATOM 2438 C C . THR A 1 313 ? 3.252 -2.575 2.152 1.00 76.44 313 THR A C 1
ATOM 2440 O O . THR A 1 313 ? 2.767 -2.043 3.148 1.00 76.44 313 THR A O 1
ATOM 2443 N N . LEU A 1 314 ? 2.577 -3.474 1.424 1.00 76.38 314 LEU A N 1
ATOM 2444 C CA . LEU A 1 314 ? 1.198 -3.894 1.702 1.00 76.38 314 LEU A CA 1
ATOM 2445 C C . LEU A 1 314 ? 1.102 -4.970 2.798 1.00 76.38 314 LEU A C 1
ATOM 2447 O O . LEU A 1 314 ? 0.027 -5.195 3.358 1.00 76.38 314 LEU A O 1
ATOM 2451 N N . ALA A 1 315 ? 2.209 -5.638 3.145 1.00 71.75 315 ALA A N 1
ATOM 2452 C CA . ALA A 1 315 ? 2.227 -6.721 4.132 1.00 71.75 315 ALA A CA 1
ATOM 2453 C C . ALA A 1 315 ? 1.587 -6.358 5.496 1.00 71.75 315 ALA A C 1
ATOM 2455 O O . ALA A 1 315 ? 0.816 -7.168 6.022 1.00 71.75 315 ALA A O 1
ATOM 2456 N N . PRO A 1 316 ? 1.813 -5.161 6.079 1.00 71.88 316 PRO A N 1
ATOM 2457 C CA . PRO A 1 316 ? 1.177 -4.765 7.336 1.00 71.88 316 PRO A CA 1
ATOM 2458 C C . PRO A 1 316 ? -0.352 -4.697 7.255 1.00 71.88 316 PRO A C 1
ATOM 2460 O O . PRO A 1 316 ? -1.024 -4.977 8.250 1.00 71.88 316 PRO A O 1
ATOM 2463 N N . ASP A 1 317 ? -0.907 -4.347 6.095 1.00 73.81 317 ASP A N 1
ATOM 2464 C CA . ASP A 1 317 ? -2.353 -4.232 5.900 1.00 73.81 317 ASP A CA 1
ATOM 2465 C C . ASP A 1 317 ? -3.006 -5.612 5.798 1.00 73.81 317 ASP A C 1
ATOM 2467 O O . ASP A 1 317 ? -4.040 -5.846 6.428 1.00 73.81 317 ASP A O 1
ATOM 2471 N N . PHE A 1 318 ? -2.347 -6.578 5.146 1.00 69.94 318 PHE A N 1
ATOM 2472 C CA . PHE A 1 318 ? -2.763 -7.985 5.191 1.00 69.94 318 PHE A CA 1
ATOM 2473 C C . PHE A 1 318 ? -2.755 -8.539 6.623 1.00 69.94 318 PHE A C 1
ATOM 2475 O O . PHE A 1 318 ? -3.688 -9.237 7.034 1.00 69.94 318 PHE A O 1
ATOM 2482 N N . ILE A 1 319 ? -1.737 -8.189 7.419 1.00 71.31 319 ILE A N 1
ATOM 2483 C CA . ILE A 1 319 ? -1.644 -8.622 8.819 1.00 71.31 319 ILE A CA 1
ATOM 2484 C C . ILE A 1 319 ? -2.767 -8.001 9.666 1.00 71.31 319 ILE A C 1
ATOM 2486 O O . ILE A 1 319 ? -3.382 -8.682 10.490 1.00 71.31 319 ILE A O 1
ATOM 2490 N N . LYS A 1 320 ? -3.079 -6.718 9.471 1.00 68.62 320 LYS A N 1
ATOM 2491 C CA . LYS A 1 320 ? -4.182 -6.053 10.184 1.00 68.62 320 LYS A CA 1
ATOM 2492 C C . LYS A 1 320 ? -5.541 -6.610 9.770 1.00 68.62 320 LYS A C 1
ATOM 2494 O O . LYS A 1 320 ? -6.354 -6.905 10.646 1.00 68.62 320 LYS A O 1
ATOM 2499 N N . GLY A 1 321 ? -5.757 -6.826 8.472 1.00 71.81 321 GLY A N 1
ATOM 2500 C CA . GLY A 1 321 ? -6.978 -7.427 7.939 1.00 71.81 321 GLY A CA 1
ATOM 2501 C C . GLY A 1 321 ? -7.241 -8.815 8.520 1.00 71.81 321 GLY A C 1
ATOM 2502 O O . GLY A 1 321 ? -8.334 -9.080 9.014 1.00 71.81 321 GLY A O 1
ATOM 2503 N N . GLY A 1 322 ? -6.220 -9.678 8.572 1.00 73.56 322 GLY A N 1
ATOM 2504 C CA . GLY A 1 322 ? -6.346 -11.008 9.181 1.00 73.56 322 GLY A CA 1
ATOM 2505 C C . GLY A 1 322 ? -6.720 -10.966 10.670 1.00 73.56 322 GLY A C 1
ATOM 2506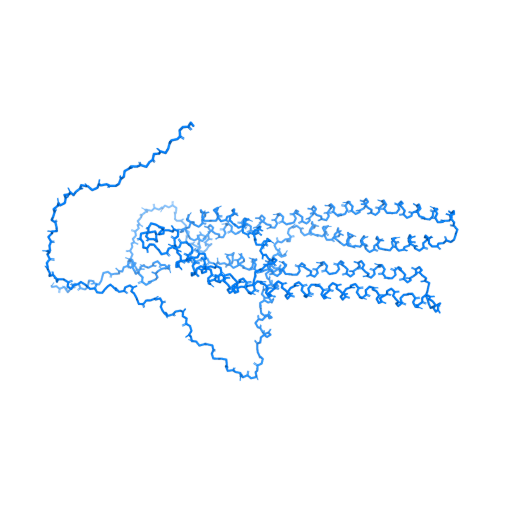 O O . GLY A 1 322 ? -7.542 -11.766 11.118 1.00 73.56 322 GLY A O 1
ATOM 2507 N N . ARG A 1 323 ? -6.184 -10.001 11.433 1.00 68.69 323 ARG A N 1
ATOM 2508 C CA . ARG A 1 323 ? -6.536 -9.814 12.851 1.00 68.69 323 ARG A CA 1
ATOM 2509 C C . ARG A 1 323 ? -7.976 -9.334 13.033 1.00 68.69 323 ARG A C 1
ATOM 2511 O O . ARG A 1 323 ? -8.666 -9.846 13.905 1.00 68.69 323 ARG A O 1
ATOM 2518 N N . ALA A 1 324 ? -8.431 -8.388 12.214 1.00 71.56 324 ALA A N 1
ATOM 2519 C CA . ALA A 1 324 ? -9.809 -7.894 12.259 1.00 71.56 324 ALA A CA 1
ATOM 2520 C C . ALA A 1 324 ? -10.824 -8.988 11.893 1.00 71.56 324 ALA A C 1
ATOM 2522 O O . ALA A 1 324 ? -11.885 -9.087 12.498 1.00 71.56 324 ALA A O 1
ATOM 2523 N N . MET A 1 325 ? -10.483 -9.862 10.946 1.00 72.62 325 MET A N 1
ATOM 2524 C CA . MET A 1 325 ? -11.350 -10.980 10.573 1.00 72.62 325 MET A CA 1
ATOM 2525 C C . MET A 1 325 ? -11.495 -12.029 11.675 1.00 72.62 325 MET A C 1
ATOM 2527 O O . MET A 1 325 ? -12.540 -12.667 11.770 1.00 72.62 325 MET A O 1
ATOM 2531 N N . ARG A 1 326 ? -10.480 -12.193 12.532 1.00 76.94 326 ARG A N 1
ATOM 2532 C CA . ARG A 1 326 ? -10.537 -13.122 13.666 1.00 76.94 326 ARG A CA 1
ATOM 2533 C C . ARG A 1 326 ? -11.682 -12.788 14.620 1.00 76.94 326 ARG A C 1
ATOM 2535 O O . ARG A 1 326 ? -12.439 -13.688 14.959 1.00 76.94 326 ARG A O 1
ATOM 2542 N N . SER A 1 327 ? -11.837 -11.523 15.017 1.00 74.00 327 SER A N 1
ATOM 2543 C CA . SER A 1 327 ? -12.909 -11.121 15.941 1.00 74.00 327 SER A CA 1
ATOM 2544 C C . SER A 1 327 ? -14.298 -11.300 15.326 1.00 74.00 327 SER A C 1
ATOM 2546 O O . SER A 1 327 ? -15.240 -11.681 16.016 1.00 74.00 327 SER A O 1
ATOM 2548 N N . VAL A 1 328 ? -14.426 -11.091 14.011 1.00 77.50 328 VAL A N 1
ATOM 2549 C CA . VAL A 1 328 ? -15.671 -11.371 13.281 1.00 77.50 328 VAL A CA 1
ATOM 2550 C C . VAL A 1 328 ? -15.984 -12.867 13.289 1.00 77.50 328 VAL A C 1
ATOM 2552 O O . VAL A 1 328 ? -17.125 -13.244 13.538 1.00 77.50 328 VAL A O 1
ATOM 2555 N N . PHE A 1 329 ? -14.992 -13.727 13.044 1.00 81.19 329 PHE A N 1
ATOM 2556 C CA . PHE A 1 329 ? -15.191 -15.177 13.081 1.00 81.19 329 PHE A CA 1
ATOM 2557 C C . PHE A 1 329 ? -15.474 -15.708 14.485 1.00 81.19 329 PHE A C 1
ATOM 2559 O O . PHE A 1 329 ? -16.303 -16.598 14.624 1.00 81.19 329 PHE A O 1
ATOM 2566 N N . GLU A 1 330 ? -14.851 -15.136 15.512 1.00 78.56 330 GLU A N 1
ATOM 2567 C CA . GLU A 1 330 ? -15.133 -15.458 16.913 1.00 78.56 330 GLU A CA 1
ATOM 2568 C C . GLU A 1 330 ? -16.584 -15.128 17.285 1.00 78.56 330 GLU A C 1
ATOM 2570 O O . GLU A 1 330 ? -17.257 -15.930 17.927 1.00 78.56 330 GLU A O 1
ATOM 2575 N N . LEU A 1 331 ? -17.103 -13.991 16.809 1.00 74.75 331 LEU A N 1
ATOM 2576 C CA . LEU A 1 331 ? -18.511 -13.640 16.976 1.00 74.75 331 LEU A CA 1
ATOM 2577 C C . LEU A 1 331 ? -19.440 -14.566 16.178 1.00 74.75 331 LEU A C 1
ATOM 2579 O O . LEU A 1 331 ? -20.516 -14.907 16.659 1.00 74.75 331 LEU A O 1
ATOM 2583 N N . LEU A 1 332 ? -19.036 -14.959 14.967 1.00 78.12 332 LEU A N 1
ATOM 2584 C CA . LEU A 1 332 ? -19.837 -15.812 14.089 1.00 78.12 332 LEU A CA 1
ATOM 2585 C C . LEU A 1 332 ? -19.943 -17.257 14.600 1.00 78.12 332 LEU A C 1
ATOM 2587 O O . LEU A 1 332 ? -20.982 -17.885 14.430 1.00 78.12 332 LEU A O 1
ATOM 2591 N N . ASP A 1 333 ? -18.877 -17.777 15.208 1.00 80.19 333 ASP A N 1
ATOM 2592 C CA . ASP A 1 333 ? -18.824 -19.146 15.739 1.00 80.19 333 ASP A CA 1
ATOM 2593 C C . ASP A 1 333 ? -19.287 -19.254 17.189 1.00 80.19 333 ASP A C 1
ATOM 2595 O O . ASP A 1 333 ? -19.352 -20.357 17.740 1.00 80.19 333 ASP A O 1
ATOM 2599 N N . ARG A 1 334 ? -19.599 -18.122 17.828 1.00 78.56 334 ARG A N 1
ATOM 2600 C CA . ARG A 1 334 ? -20.138 -18.111 19.180 1.00 78.56 334 ARG A CA 1
ATOM 2601 C C . ARG A 1 334 ? -21.487 -18.830 19.183 1.00 78.56 334 ARG A C 1
ATOM 2603 O O . ARG A 1 334 ? -22.470 -18.314 18.659 1.00 78.56 334 ARG A O 1
ATOM 2610 N N . LYS A 1 335 ? -21.542 -19.991 19.831 1.00 71.19 335 LYS A N 1
ATOM 2611 C CA . LYS A 1 335 ? -22.802 -20.681 20.129 1.00 71.19 335 LYS A CA 1
ATOM 2612 C C . LYS A 1 335 ? -23.529 -19.955 21.263 1.00 71.19 335 LYS A C 1
ATOM 2614 O O . LYS A 1 335 ? -22.895 -19.622 22.267 1.00 71.19 335 LYS A O 1
ATOM 2619 N N . SER A 1 336 ? -24.819 -19.671 21.083 1.00 72.31 336 SER A N 1
ATOM 2620 C CA . SER A 1 336 ? -25.683 -19.209 22.172 1.00 72.31 336 SER A CA 1
ATOM 2621 C C . SER A 1 336 ? -26.015 -20.383 23.090 1.00 72.31 336 SER A C 1
ATOM 2623 O O . SER A 1 336 ? -26.062 -21.530 22.651 1.00 72.31 336 SER A O 1
ATOM 2625 N N . GLU A 1 337 ? -26.178 -20.097 24.379 1.00 72.88 337 GLU A N 1
ATOM 2626 C CA . GLU A 1 337 ? -26.574 -21.108 25.364 1.00 72.88 337 GLU A CA 1
ATOM 2627 C C . GLU A 1 337 ? -28.055 -21.477 25.201 1.00 72.88 337 GLU A C 1
ATOM 2629 O O . GLU A 1 337 ? -28.411 -22.645 25.321 1.00 72.88 337 GLU A O 1
ATOM 2634 N N . ILE A 1 338 ? -28.893 -20.505 24.824 1.00 72.56 338 ILE A N 1
ATOM 2635 C CA . ILE A 1 338 ? -30.260 -20.729 24.355 1.00 72.56 338 ILE A CA 1
ATOM 2636 C C . ILE A 1 338 ? -30.260 -20.567 22.831 1.00 72.56 338 ILE A C 1
ATOM 2638 O O . ILE A 1 338 ? -30.021 -19.472 22.311 1.00 72.56 338 ILE A O 1
ATOM 2642 N N . ASP A 1 339 ? -30.473 -21.661 22.099 1.00 70.50 339 ASP A N 1
ATOM 2643 C CA . ASP A 1 339 ? -30.610 -21.639 20.639 1.00 70.50 339 ASP A CA 1
ATOM 2644 C C . ASP A 1 339 ? -32.099 -21.520 20.261 1.00 70.50 339 ASP A C 1
ATOM 2646 O O . ASP A 1 339 ? -32.875 -22.438 20.537 1.00 70.50 339 ASP A O 1
ATOM 2650 N N . PRO A 1 340 ? -32.541 -20.394 19.668 1.00 67.38 340 PRO A N 1
ATOM 2651 C CA . PRO A 1 340 ? -33.935 -20.218 19.269 1.00 67.38 340 PRO A CA 1
ATOM 2652 C C . PRO A 1 340 ? -34.352 -21.113 18.091 1.00 67.38 340 PRO A C 1
ATOM 2654 O O . PRO A 1 340 ? -35.549 -21.316 17.903 1.00 67.38 340 PRO A O 1
ATOM 2657 N N . ASP A 1 341 ? -33.398 -21.632 17.311 1.00 71.38 341 ASP A N 1
ATOM 2658 C CA . ASP A 1 341 ? -33.650 -22.466 16.130 1.00 71.38 341 ASP A CA 1
ATOM 2659 C C . ASP A 1 341 ? -33.257 -23.939 16.369 1.00 71.38 341 ASP A C 1
ATOM 2661 O O . ASP A 1 341 ? -32.990 -24.660 15.404 1.00 71.38 341 ASP A O 1
ATOM 2665 N N . ASP A 1 342 ? -33.185 -24.385 17.632 1.00 77.38 342 ASP A N 1
ATOM 2666 C CA . ASP A 1 342 ? -32.774 -25.752 17.975 1.00 77.38 342 ASP A CA 1
ATOM 2667 C C . ASP A 1 342 ? -33.698 -26.789 17.296 1.00 77.38 342 ASP A C 1
ATOM 2669 O O . ASP A 1 342 ? -34.893 -26.860 17.624 1.00 77.38 342 ASP A O 1
ATOM 2673 N N . PRO A 1 343 ? -33.187 -27.600 16.345 1.00 72.56 343 PRO A N 1
ATOM 2674 C CA . PRO A 1 343 ? -33.988 -28.606 15.654 1.00 72.56 343 PRO A CA 1
ATOM 2675 C C . PRO A 1 343 ? -34.447 -29.741 16.578 1.00 72.56 343 PRO A C 1
ATOM 2677 O O . PRO A 1 343 ? -35.410 -30.426 16.237 1.00 72.56 343 PRO A O 1
ATOM 2680 N N . ASP A 1 344 ? -33.800 -29.916 17.736 1.00 76.38 344 ASP A N 1
ATOM 2681 C CA . ASP A 1 344 ? -34.163 -30.906 18.753 1.00 76.38 344 ASP A CA 1
ATOM 2682 C C . ASP A 1 344 ? -35.125 -30.330 19.817 1.00 76.38 344 ASP A C 1
ATOM 2684 O O . ASP A 1 344 ? -35.432 -30.987 20.818 1.00 76.38 344 ASP A O 1
ATOM 2688 N N . SER A 1 345 ? -35.636 -29.106 19.613 1.00 74.94 345 SER A N 1
ATOM 2689 C CA . SER A 1 345 ? -36.613 -28.487 20.512 1.00 74.94 345 SER A CA 1
ATOM 2690 C C . SER A 1 345 ? -37.925 -29.277 20.584 1.00 74.94 345 SER A C 1
ATOM 2692 O O . SER A 1 345 ? -38.381 -29.906 19.625 1.00 74.94 345 SER A O 1
ATOM 2694 N N . ALA A 1 346 ? -38.558 -29.252 21.761 1.00 75.94 346 ALA A N 1
ATOM 2695 C CA . ALA A 1 346 ? -39.836 -29.922 21.959 1.00 75.94 346 ALA A CA 1
ATOM 2696 C C . ALA A 1 346 ? -40.893 -29.356 20.984 1.00 75.94 346 ALA A C 1
ATOM 2698 O O . ALA A 1 346 ? -41.047 -28.134 20.903 1.00 75.94 346 ALA A O 1
ATOM 2699 N N . PRO A 1 347 ? -41.642 -30.213 20.264 1.00 71.62 347 PRO A N 1
ATOM 2700 C CA . PRO A 1 347 ? -42.597 -29.760 19.264 1.00 71.62 347 PRO A CA 1
ATOM 2701 C C . PRO A 1 347 ? -43.679 -28.880 19.894 1.00 71.62 347 PRO A C 1
ATOM 2703 O O . PRO A 1 347 ? -44.227 -29.194 20.955 1.00 71.62 347 PRO A O 1
ATOM 2706 N N . MET A 1 348 ? -43.990 -27.771 19.222 1.00 68.56 348 MET A N 1
ATOM 2707 C CA . MET A 1 348 ? -44.997 -26.820 19.679 1.00 68.56 348 MET A CA 1
ATOM 2708 C C . MET A 1 348 ? -46.382 -27.495 19.696 1.00 68.56 348 MET A C 1
ATOM 2710 O O . MET A 1 348 ? -46.813 -28.008 18.664 1.00 68.56 348 MET A O 1
ATOM 2714 N N . PRO A 1 349 ? -47.096 -27.524 20.836 1.00 74.06 349 PRO A N 1
ATOM 2715 C CA . PRO A 1 349 ? -48.411 -28.153 20.907 1.00 74.06 349 PRO A CA 1
ATOM 2716 C C . PRO A 1 349 ? -49.468 -27.340 20.143 1.00 74.06 349 PRO A C 1
ATOM 2718 O O . PRO A 1 349 ? -49.522 -26.117 20.271 1.00 74.06 349 PRO A O 1
ATOM 2721 N N . ASP A 1 350 ? -50.372 -28.023 19.429 1.00 77.31 350 ASP A N 1
ATOM 2722 C CA . ASP A 1 350 ? -51.429 -27.415 18.590 1.00 77.31 350 ASP A CA 1
ATOM 2723 C C . ASP A 1 350 ? -52.385 -26.480 19.358 1.00 77.31 350 ASP A C 1
ATOM 2725 O O . ASP A 1 350 ? -53.068 -25.635 18.774 1.00 77.31 350 ASP A O 1
ATOM 2729 N N . ARG A 1 351 ? -52.456 -26.625 20.688 1.00 70.31 351 ARG A N 1
ATOM 2730 C CA . ARG A 1 351 ? -53.225 -25.755 21.586 1.00 70.31 351 ARG A CA 1
ATOM 2731 C C . ARG A 1 351 ? -52.450 -25.453 22.863 1.00 70.31 351 ARG A C 1
ATOM 2733 O O . ARG A 1 351 ? -52.247 -26.325 23.704 1.00 70.31 351 ARG A O 1
ATOM 2740 N N . LEU A 1 352 ? -52.114 -24.179 23.047 1.00 77.88 352 LEU A N 1
ATOM 2741 C CA . LEU A 1 352 ? -51.582 -23.650 24.299 1.00 77.88 352 LEU A CA 1
ATOM 2742 C C . LEU A 1 352 ? -52.722 -23.313 25.268 1.00 77.88 352 LEU A C 1
ATOM 2744 O O . LEU A 1 352 ? -53.600 -22.516 24.947 1.00 77.88 352 LEU A O 1
ATOM 2748 N N . ARG A 1 353 ? -52.687 -23.891 26.475 1.00 78.25 353 ARG A N 1
ATOM 2749 C CA . ARG A 1 353 ? -53.565 -23.489 27.593 1.00 78.25 353 ARG A CA 1
ATOM 2750 C C . ARG A 1 353 ? -53.106 -22.207 28.296 1.00 78.25 353 ARG A C 1
ATOM 2752 O O . ARG A 1 353 ? -53.923 -21.566 28.943 1.00 78.25 353 ARG A O 1
ATOM 2759 N N . GLY A 1 354 ? -51.829 -21.832 28.166 1.00 76.94 354 GLY A N 1
ATOM 2760 C CA . GLY A 1 354 ? -51.266 -20.623 28.784 1.00 76.94 354 GLY A CA 1
ATOM 2761 C C . GLY A 1 354 ? -51.010 -20.720 30.295 1.00 76.94 354 GLY A C 1
ATOM 2762 O O . GLY A 1 354 ? -50.784 -19.697 30.932 1.00 76.94 354 GLY A O 1
ATOM 2763 N N . GLU A 1 355 ? -51.037 -21.921 30.878 1.00 80.56 355 GLU A N 1
ATOM 2764 C CA . GLU A 1 355 ? -50.659 -22.139 32.280 1.00 80.56 355 GLU A CA 1
ATOM 2765 C C . GLU A 1 355 ? -49.129 -22.035 32.426 1.00 80.56 355 GLU A C 1
ATOM 2767 O O . GLU A 1 355 ? -48.389 -22.816 31.829 1.00 80.56 355 GLU A O 1
ATOM 2772 N N . VAL A 1 356 ? -48.654 -21.053 33.200 1.00 80.25 356 VAL A N 1
ATOM 2773 C CA . VAL A 1 356 ? -47.229 -20.829 33.495 1.00 80.25 356 VAL A CA 1
ATOM 2774 C C . VAL A 1 356 ? -47.000 -21.056 34.985 1.00 80.25 356 VAL A C 1
ATOM 2776 O O . VAL A 1 356 ? -47.656 -20.430 35.815 1.00 80.25 356 VAL A O 1
ATOM 2779 N N . GLU A 1 357 ? -46.059 -21.933 35.331 1.00 83.00 357 GLU A N 1
ATOM 2780 C CA . GLU A 1 357 ? -45.719 -22.264 36.716 1.00 83.00 357 GLU A CA 1
ATOM 2781 C C . GLU A 1 357 ? -44.219 -22.046 36.958 1.00 83.00 357 GLU A C 1
ATOM 2783 O O . GLU A 1 357 ? -43.378 -22.591 36.244 1.00 83.00 357 GLU A O 1
ATOM 2788 N N . PHE A 1 358 ? -43.869 -21.261 37.979 1.00 76.12 358 PHE A N 1
ATOM 2789 C CA . PHE A 1 358 ? -42.482 -21.049 38.396 1.00 76.12 358 PHE A CA 1
ATOM 2790 C C . PHE A 1 358 ? -42.151 -21.986 39.563 1.00 76.12 358 PHE A C 1
ATOM 2792 O O . PHE A 1 358 ? -42.705 -21.841 40.651 1.00 76.12 358 PHE A O 1
ATOM 2799 N N . LYS A 1 359 ? -41.231 -22.938 39.364 1.00 78.81 359 LYS A N 1
ATOM 2800 C CA . LYS A 1 359 ? -40.793 -23.882 40.407 1.00 78.81 359 LYS A CA 1
ATOM 2801 C C . LYS A 1 359 ? -39.349 -23.615 40.803 1.00 78.81 359 LYS A C 1
ATOM 2803 O O . LYS A 1 359 ? -38.456 -23.846 40.000 1.00 78.81 359 LYS A O 1
ATOM 2808 N N . HIS A 1 360 ? -39.134 -23.195 42.052 1.00 79.75 360 HIS A N 1
ATOM 2809 C CA . HIS A 1 360 ? -37.804 -23.075 42.672 1.00 79.75 360 HIS A CA 1
ATOM 2810 C C . HIS A 1 360 ? -36.776 -22.321 41.805 1.00 79.75 360 HIS A C 1
ATOM 2812 O O . HIS A 1 360 ? -35.675 -22.810 41.571 1.00 79.75 360 HIS A O 1
ATOM 2818 N N . VAL A 1 361 ? -37.151 -21.142 41.305 1.00 79.38 361 VAL A N 1
ATOM 2819 C CA . VAL A 1 361 ? -36.300 -20.358 40.402 1.00 79.38 361 VAL A CA 1
ATOM 2820 C C . VAL A 1 361 ? -35.329 -19.498 41.210 1.00 79.38 361 VAL A C 1
ATOM 2822 O O . VAL A 1 361 ? -35.736 -18.517 41.830 1.00 79.38 361 VAL A O 1
ATOM 2825 N N . ASP A 1 362 ? -34.050 -19.862 41.177 1.00 84.94 362 ASP A N 1
ATOM 2826 C CA . ASP A 1 362 ? -32.937 -19.020 41.620 1.00 84.94 362 ASP A CA 1
ATOM 2827 C C . ASP A 1 362 ? -32.330 -18.350 40.370 1.00 84.94 362 ASP A C 1
ATOM 2829 O O . ASP A 1 362 ? -32.022 -19.029 39.388 1.00 84.94 362 ASP A O 1
ATOM 2833 N N . PHE A 1 363 ? -32.194 -17.020 40.364 1.00 84.69 363 PHE A N 1
ATOM 2834 C CA . PHE A 1 363 ? -31.722 -16.284 39.183 1.00 84.69 363 PHE A CA 1
ATOM 2835 C C . PHE A 1 363 ? -30.820 -15.098 39.537 1.00 84.69 363 PHE A C 1
ATOM 2837 O O . PHE A 1 363 ? -31.180 -14.211 40.322 1.00 84.69 363 PHE A O 1
ATOM 2844 N N . SER A 1 364 ? -29.684 -15.052 38.843 1.00 86.06 364 SER A N 1
ATOM 2845 C CA . SER A 1 364 ? -28.744 -13.935 38.800 1.00 86.06 364 SER A CA 1
ATOM 2846 C C . SER A 1 364 ? -28.456 -13.596 37.342 1.00 86.06 364 SER A C 1
ATOM 2848 O O . SER A 1 364 ? -28.269 -14.489 36.516 1.00 86.06 364 SER A O 1
ATOM 2850 N N . TYR A 1 365 ? -28.370 -12.307 37.015 1.00 81.44 365 TYR A N 1
ATOM 2851 C CA . TYR A 1 365 ? -27.964 -11.903 35.670 1.00 81.44 365 TYR A CA 1
ATOM 2852 C C . TYR A 1 365 ? -26.491 -12.286 35.419 1.00 81.44 365 TYR A C 1
ATOM 2854 O O . TYR A 1 365 ? -25.642 -11.922 36.235 1.00 81.44 365 TYR A O 1
ATOM 2862 N N . PRO A 1 366 ? -26.134 -12.908 34.276 1.00 79.69 366 PRO A N 1
ATOM 2863 C CA . PRO A 1 366 ? -24.753 -13.325 33.986 1.00 79.69 366 PRO A CA 1
ATOM 2864 C C . PRO A 1 366 ? -23.733 -12.180 33.971 1.00 79.69 366 PRO A C 1
ATOM 2866 O O . PRO A 1 366 ? -22.549 -12.384 34.218 1.00 79.69 366 PRO A O 1
ATOM 2869 N N . SER A 1 367 ? -24.183 -10.950 33.701 1.00 77.19 367 SER A N 1
ATOM 2870 C CA . SER A 1 367 ? -23.338 -9.750 33.741 1.00 77.19 367 SER A CA 1
ATOM 2871 C C . SER A 1 367 ? -22.952 -9.318 35.162 1.00 77.19 367 SER A C 1
ATOM 2873 O O . SER A 1 367 ? -22.016 -8.534 35.322 1.00 77.19 367 SER A O 1
ATOM 2875 N N . ARG A 1 368 ? -23.678 -9.793 36.184 1.00 83.19 368 ARG A N 1
ATOM 2876 C CA . ARG A 1 368 ? -23.454 -9.542 37.617 1.00 83.19 368 ARG A CA 1
ATOM 2877 C C . ARG A 1 368 ? -23.857 -10.783 38.428 1.00 83.19 368 ARG A C 1
ATOM 2879 O O . ARG A 1 368 ? -24.877 -10.746 39.119 1.00 83.19 368 ARG A O 1
ATOM 2886 N N . PRO A 1 369 ? -23.074 -11.871 38.354 1.00 81.12 369 PRO A N 1
ATOM 2887 C CA . PRO A 1 369 ? -23.429 -13.135 39.002 1.00 81.12 369 PRO A CA 1
ATOM 2888 C C . PRO A 1 369 ? -23.527 -12.997 40.529 1.00 81.12 369 PRO A C 1
ATOM 2890 O O . PRO A 1 369 ? -24.330 -13.677 41.164 1.00 81.12 369 PRO A O 1
ATOM 2893 N N . ASP A 1 370 ? -22.770 -12.056 41.095 1.00 87.31 370 ASP A N 1
ATOM 2894 C CA . ASP A 1 370 ? -22.658 -11.813 42.535 1.00 87.31 370 ASP A CA 1
ATOM 2895 C C . ASP A 1 370 ? -23.901 -11.150 43.153 1.00 87.31 370 ASP A C 1
ATOM 2897 O O . ASP A 1 370 ? -24.009 -11.057 44.375 1.00 87.31 370 ASP A O 1
ATOM 2901 N N . VAL A 1 371 ? -24.825 -10.644 42.327 1.00 86.75 371 VAL A N 1
ATOM 2902 C CA . VAL A 1 371 ? -26.050 -9.978 42.784 1.00 86.75 371 VAL A CA 1
ATOM 2903 C C . VAL A 1 371 ? -27.250 -10.858 42.436 1.00 86.75 371 VAL A C 1
ATOM 2905 O O . VAL A 1 371 ? -27.802 -10.728 41.338 1.00 86.75 371 VAL A O 1
ATOM 2908 N N . PRO A 1 372 ? -27.669 -11.753 43.347 1.00 81.62 372 PRO A N 1
ATOM 2909 C CA . PRO A 1 372 ? -28.880 -12.528 43.143 1.00 81.62 372 PRO A CA 1
ATOM 2910 C C . PRO A 1 372 ? -30.107 -11.615 43.144 1.00 81.62 372 PRO A C 1
ATOM 2912 O O . PRO A 1 372 ? -30.249 -10.753 44.013 1.00 81.62 372 PRO A O 1
ATOM 2915 N N . ILE A 1 373 ? -30.989 -11.803 42.161 1.00 84.00 373 ILE A N 1
ATOM 2916 C CA . ILE A 1 373 ? -32.251 -11.055 42.047 1.00 84.00 373 ILE A CA 1
ATOM 2917 C C . ILE A 1 373 ? -33.408 -11.890 42.586 1.00 84.00 373 ILE A C 1
ATOM 2919 O O . ILE A 1 373 ? -34.234 -11.380 43.340 1.00 84.00 373 ILE A O 1
ATOM 2923 N N . PHE A 1 374 ? -33.440 -13.175 42.234 1.00 80.50 374 PHE A N 1
ATOM 2924 C CA . PHE A 1 374 ? -34.376 -14.136 42.799 1.00 80.50 374 PHE A CA 1
ATOM 2925 C C . PHE A 1 374 ? -33.597 -15.159 43.613 1.00 80.50 374 PHE A C 1
ATOM 2927 O O . PHE A 1 374 ? -32.767 -15.891 43.076 1.00 80.50 374 PHE A O 1
ATOM 2934 N N . THR A 1 375 ? -33.867 -15.179 44.912 1.00 71.00 375 THR A N 1
ATOM 2935 C CA . THR A 1 375 ? -33.369 -16.177 45.854 1.00 71.00 375 THR A CA 1
ATOM 2936 C C . THR A 1 375 ? -34.546 -16.803 46.570 1.00 71.00 375 THR A C 1
ATOM 2938 O O . THR A 1 375 ? -35.485 -16.113 46.977 1.00 71.00 375 THR A O 1
ATOM 2941 N N . ARG A 1 376 ? -34.499 -18.125 46.744 1.00 70.94 376 ARG A N 1
ATOM 2942 C CA . ARG A 1 376 ? -35.459 -18.845 47.584 1.00 70.94 376 ARG A CA 1
ATOM 2943 C C . ARG A 1 376 ? -35.641 -18.157 48.950 1.00 70.94 376 ARG A C 1
ATOM 2945 O O . ARG A 1 376 ? -34.646 -17.861 49.616 1.00 70.94 376 ARG A O 1
ATOM 2952 N N . PRO A 1 377 ? -36.882 -17.964 49.434 1.00 54.16 377 PRO A N 1
ATOM 2953 C CA . PRO A 1 377 ? -37.092 -17.622 50.830 1.00 54.16 377 PRO A CA 1
ATOM 2954 C C . PRO A 1 377 ? -36.675 -18.815 51.701 1.00 54.16 377 PRO A C 1
ATOM 2956 O O . PRO A 1 377 ? -37.293 -19.879 51.663 1.00 54.16 377 PRO A O 1
ATOM 2959 N N . HIS A 1 378 ? -35.634 -18.636 52.516 1.00 47.78 378 HIS A N 1
ATOM 2960 C CA . HIS A 1 378 ? -35.351 -19.501 53.662 1.00 47.78 378 HIS A CA 1
ATOM 2961 C C . HIS A 1 378 ? -36.451 -19.285 54.719 1.00 47.78 378 HIS A C 1
ATOM 2963 O O . HIS A 1 378 ? -36.262 -18.563 55.691 1.00 47.78 378 HIS A O 1
ATOM 2969 N N . SER A 1 379 ? -37.633 -19.869 54.518 1.00 38.72 379 SER A N 1
ATOM 2970 C CA . SER A 1 379 ? -38.665 -19.972 55.553 1.00 38.72 379 SER A CA 1
ATOM 2971 C C . SER A 1 379 ? -38.832 -21.437 55.933 1.00 38.72 379 SER A C 1
ATOM 2973 O O . SER A 1 379 ? -39.701 -22.146 55.434 1.00 38.72 379 SER A O 1
ATOM 2975 N N . THR A 1 380 ? -37.966 -21.909 56.826 1.00 39.91 380 THR A N 1
ATOM 2976 C CA . THR A 1 380 ? -38.337 -22.987 57.742 1.00 39.91 380 THR A CA 1
ATOM 2977 C C . THR A 1 380 ? -39.221 -22.363 58.816 1.00 39.91 380 THR A C 1
ATOM 2979 O O . THR A 1 380 ? -38.722 -21.881 59.832 1.00 39.91 380 THR A O 1
ATOM 2982 N N . SER A 1 381 ? -40.531 -22.316 58.578 1.00 33.34 381 SER A N 1
ATOM 2983 C CA . SER A 1 381 ? -41.487 -22.174 59.676 1.00 33.34 381 SER A CA 1
ATOM 2984 C C . SER A 1 381 ? -41.462 -23.498 60.454 1.00 33.34 381 SER A C 1
ATOM 2986 O O . SER A 1 381 ? -41.636 -24.554 59.842 1.00 33.34 381 SER A O 1
ATOM 2988 N N . PRO A 1 382 ? -41.215 -23.493 61.776 1.00 38.72 382 PRO A N 1
ATOM 2989 C CA . PRO A 1 382 ? -41.515 -24.657 62.584 1.00 38.72 382 PRO A CA 1
ATOM 2990 C C . PRO A 1 382 ? -43.039 -24.776 62.640 1.00 38.72 382 PRO A C 1
ATOM 2992 O O . PRO A 1 382 ? -43.732 -23.817 62.984 1.00 38.72 382 PRO A O 1
ATOM 2995 N N . SER A 1 383 ? -43.551 -25.938 62.252 1.00 38.75 383 SER A N 1
ATOM 2996 C CA . SER A 1 383 ? -44.916 -26.358 62.549 1.00 38.75 383 SER A CA 1
ATOM 2997 C C . SER A 1 383 ? -45.106 -26.371 64.070 1.00 38.75 383 SER A C 1
ATOM 2999 O O . SER A 1 383 ? -44.387 -27.105 64.755 1.00 38.75 383 SER A O 1
ATOM 3001 N N . GLN A 1 384 ? -46.025 -25.546 64.580 1.00 36.50 384 GLN A N 1
ATOM 3002 C CA . GLN A 1 384 ? -46.680 -25.793 65.870 1.00 36.50 384 GLN A CA 1
ATOM 3003 C C . GLN A 1 384 ? -47.761 -26.852 65.704 1.00 36.50 384 GLN A C 1
ATOM 3005 O O . GLN A 1 384 ? -48.401 -26.856 64.626 1.00 36.50 384 GLN A O 1
#

Sequence (384 aa):
MGVVQHIPPSSARNSVSSPIITRNSSYGRSPYSRRLSDFSTSDFSLSIDASYPNYRHEKLAFKEQASSFWRLAKMNSPEWAYALFGSIGSVVCGSLSAFFAYVLSAVLSVYYNPNHAYMIREIKKYCYLLIGVSSAALIFNTLQHFFWDVVGENLTKRVREKMLAAVMKNEMGVWRLALVLIAVFPVVVAATVLQKMFMQGFSGDLEAAHAKATQLAGEAVSNVRTVAAFNSESQILSLYTSSLQTPLRRCFWKGQIAGSGYGIAQFALYASYALGLWYASWLVKHGISDFSNTIRVFMVLMVSANGAAETLTLAPDFIKGGRAMRSVFELLDRKSEIDPDDPDSAPMPDRLRGEVEFKHVDFSYPSRPDVPIFTRPHSTSPSQ

InterPro domains:
  IPR011527 ABC transporter type 1, transmembrane domain [PF00664] (87-173)
  IPR011527 ABC transporter type 1, transmembrane domain [PF00664] (175-303)
  IPR011527 ABC transporter type 1, transmembrane domain [PS50929] (84-173)
  IPR011527 ABC transporter type 1, transmembrane domain [PS50929] (175-320)
  IPR036640 ABC transporter type 1, transmembrane domain superfamily [G3DSA:1.20.1560.10] (58-343)
  IPR036640 ABC transporter type 1, transmembrane domain superfamily [SSF90123] (71-341)
  IPR039421 Type 1 protein exporter [PTHR43394] (175-375)

Foldseek 3Di:
DDDDDDDDDDDDDDDDDDDDDDDDDDDDDDPPPPPDPPPDDDDPPPPPDPDDDPVPVVVVLVVLLVVLVVVLVVLLVVLVVLVVLLVVLVVLLLVLLLVVLLLVLQLVVLVPDPDPVSNVVVVVVSVVVVVVSVVSNVVSVVSNCVSVVVSVVVSVVVLVVLLVVLVVQADPDPPVVVVVCVVCVVVVVVVVVVVVVCVVADDPVLVVLVVVLVVLVVVCVVPVVVCVVVVCPVVSVVVSVVSVVVSVVVRVVVCVVVVVVVVVVVVVVVVVLVVLVVVLVVCCVVVVDPNSVSSSVSSSVVSNVVVVVVVVVCVVVSVVVSVVSVVSVVSSPDDHPDGPVPPPDDDDDPDDPPDDDDDQDWDDDPVCNPDTPDDDPPDPDDDD